Protein AF-A0A3B9G452-F1 (afdb_monomer_lite)

Foldseek 3Di:
DDFQFAFLLQLLLQLLVVLLVVLPADEQAPAFDDQKDFPVLPDDFADWLPLPADWFFFQVRRITGASDDCSVRLLVQQDPAWGHYKHWHWHAHLVPLPAGTFIKMKIKGQHQDDQVNVQVSLQSSCCRRQHPLKGWGWAADDPPSHDPCPVPNPVPPPDPVPPDGGQKTFGWMQHNVRDIDGQWMKGFTDPVSCVSSVHDRVRMMMIMGGSLVVSCRSQVNPDSVLSQQLACVSSVSGGDLDQRNDPDLVSLLSNQLSVVVAHEHDFDQFDAPCLLVLLVDDDDPPPDQSGARATSDRRNRGGHGAQFCVSRQLLSLLSHVVVVPQKHKYKYKDWHFADDPPDGTDIFIKMKIKIDHPPDDLVVVVVVVQSSLVSSQQNFKDWDFDQPDRSADGRFKTFIAGPVRHGLAKIKGWGHPSSCVSSVVPGIMIMMMGTSPSSVVNSVCRVPDDDPVRPVD

pLDDT: mean 87.24, std 14.49, range [31.33, 98.56]

Structure (mmCIF, N/CA/C/O backbone):
data_AF-A0A3B9G452-F1
#
_entry.id   AF-A0A3B9G452-F1
#
loop_
_atom_site.group_PDB
_atom_site.id
_atom_site.type_symbol
_atom_site.label_atom_id
_atom_site.label_alt_id
_atom_site.label_comp_id
_atom_site.label_asym_id
_atom_site.label_entity_id
_atom_site.label_seq_id
_atom_site.pdbx_PDB_ins_code
_atom_site.Cartn_x
_atom_site.Cartn_y
_atom_site.Cartn_z
_atom_site.occupancy
_atom_site.B_iso_or_equiv
_atom_site.auth_seq_id
_atom_site.auth_comp_id
_atom_site.auth_asym_id
_atom_site.auth_atom_id
_atom_site.pdbx_PDB_model_num
ATOM 1 N N . MET A 1 1 ? -15.061 -21.285 1.399 1.00 52.66 1 MET A N 1
ATOM 2 C CA . MET A 1 1 ? -13.859 -20.861 0.638 1.00 52.66 1 MET A CA 1
ATOM 3 C C . MET A 1 1 ? -14.098 -21.175 -0.834 1.00 52.66 1 MET A C 1
ATOM 5 O O . MET A 1 1 ? -14.570 -22.269 -1.093 1.00 52.66 1 MET A O 1
ATOM 9 N N . LYS A 1 2 ? -13.854 -20.305 -1.821 1.00 52.72 2 LYS A N 1
ATOM 10 C CA . LYS A 1 2 ? -13.069 -19.054 -1.866 1.00 52.72 2 LYS A CA 1
ATOM 11 C C . LYS A 1 2 ? -13.929 -17.778 -1.830 1.00 52.72 2 LYS A C 1
ATOM 13 O O . LYS A 1 2 ? -14.893 -17.678 -2.577 1.00 52.72 2 LYS A O 1
ATOM 18 N N . LYS A 1 3 ? -13.489 -16.783 -1.060 1.00 56.16 3 LYS A N 1
ATOM 19 C CA . LYS A 1 3 ? -13.371 -15.396 -1.532 1.00 56.16 3 LYS A CA 1
ATOM 20 C C . LYS A 1 3 ? -12.090 -14.858 -0.891 1.00 56.16 3 LYS A C 1
ATOM 22 O O . LYS A 1 3 ? -11.975 -14.888 0.328 1.00 56.16 3 LYS A O 1
ATOM 27 N N . ILE A 1 4 ? -11.103 -14.511 -1.707 1.00 66.81 4 ILE A N 1
ATOM 28 C CA . ILE A 1 4 ? -9.898 -13.786 -1.297 1.00 66.81 4 ILE A CA 1
ATOM 29 C C . ILE A 1 4 ? -9.930 -12.542 -2.175 1.00 66.81 4 ILE A C 1
ATOM 31 O O . ILE A 1 4 ? -9.947 -12.658 -3.401 1.00 66.81 4 ILE A O 1
ATOM 35 N N . THR A 1 5 ? -10.071 -11.368 -1.576 1.00 71.56 5 THR A N 1
ATOM 36 C CA . THR A 1 5 ? -10.293 -10.131 -2.332 1.00 71.56 5 THR A CA 1
ATOM 37 C C . THR A 1 5 ? -9.123 -9.194 -2.107 1.00 71.56 5 THR A C 1
ATOM 39 O O . THR A 1 5 ? -9.070 -8.387 -1.182 1.00 71.56 5 THR A O 1
ATOM 42 N N . LYS A 1 6 ? -8.126 -9.414 -2.968 1.00 87.31 6 LYS A N 1
ATOM 43 C CA . LYS A 1 6 ? -6.933 -8.601 -3.158 1.00 87.31 6 LYS A CA 1
ATOM 44 C C . LYS A 1 6 ? -7.314 -7.363 -3.960 1.00 87.31 6 LYS A C 1
ATOM 46 O O . LYS A 1 6 ? -8.034 -7.444 -4.949 1.00 87.31 6 LYS A O 1
ATOM 51 N N . HIS A 1 7 ? -6.809 -6.215 -3.545 1.00 92.12 7 HIS A N 1
ATOM 52 C CA . HIS A 1 7 ? -7.103 -4.958 -4.217 1.00 92.12 7 HIS A CA 1
ATOM 53 C C . HIS A 1 7 ? -6.584 -4.950 -5.677 1.00 92.12 7 HIS A C 1
ATOM 55 O O . HIS A 1 7 ? -5.480 -5.456 -5.909 1.00 92.12 7 HIS A O 1
ATOM 61 N N . PRO A 1 8 ? -7.274 -4.345 -6.668 1.00 94.00 8 PRO A N 1
ATOM 62 C CA . PRO A 1 8 ? -6.839 -4.341 -8.076 1.00 94.00 8 PRO A CA 1
ATOM 63 C C . PRO A 1 8 ? -5.430 -3.768 -8.304 1.00 94.00 8 PRO A C 1
ATOM 65 O O . PRO A 1 8 ? -4.673 -4.305 -9.120 1.00 94.00 8 PRO A O 1
ATOM 68 N N . ILE A 1 9 ? -5.025 -2.742 -7.541 1.00 94.31 9 ILE A N 1
ATOM 69 C CA . ILE A 1 9 ? -3.637 -2.231 -7.550 1.00 94.31 9 ILE A CA 1
ATOM 70 C C . ILE A 1 9 ? -2.657 -3.350 -7.175 1.00 94.31 9 ILE A C 1
ATOM 72 O O . ILE A 1 9 ? -1.632 -3.534 -7.828 1.00 94.31 9 ILE A O 1
ATOM 76 N N . ARG A 1 10 ? -2.979 -4.141 -6.145 1.00 92.81 10 ARG A N 1
ATOM 77 C CA . ARG A 1 10 ? -2.122 -5.224 -5.653 1.00 92.81 10 ARG A CA 1
ATOM 78 C C . ARG A 1 10 ? -2.100 -6.416 -6.609 1.00 92.81 10 ARG A C 1
ATOM 80 O O . ARG A 1 10 ? -1.028 -6.964 -6.838 1.00 92.81 10 ARG A O 1
ATOM 87 N N . ILE A 1 11 ? -3.237 -6.791 -7.200 1.00 93.88 11 ILE A N 1
ATOM 88 C CA . ILE A 1 11 ? -3.296 -7.827 -8.249 1.00 93.88 11 ILE A CA 1
ATOM 89 C C . ILE A 1 11 ? -2.378 -7.442 -9.416 1.00 93.88 11 ILE A C 1
ATOM 91 O O . ILE A 1 11 ? -1.595 -8.254 -9.909 1.00 93.88 11 ILE A O 1
ATOM 95 N N . THR A 1 12 ? -2.450 -6.183 -9.847 1.00 95.69 12 THR A N 1
ATOM 96 C CA . THR A 1 12 ? -1.653 -5.678 -10.970 1.00 95.69 12 THR A CA 1
ATOM 97 C C . THR A 1 12 ? -0.171 -5.590 -10.617 1.00 95.69 12 THR A C 1
ATOM 99 O O . THR A 1 12 ? 0.659 -6.075 -11.385 1.00 95.69 12 THR A O 1
ATOM 102 N N . ALA A 1 13 ? 0.167 -5.059 -9.436 1.00 95.00 13 ALA A N 1
ATOM 103 C CA . ALA A 1 13 ? 1.538 -5.026 -8.931 1.00 95.00 13 ALA A CA 1
ATOM 104 C C . ALA A 1 13 ? 2.162 -6.425 -8.925 1.00 95.00 13 ALA A C 1
ATOM 106 O O . ALA A 1 13 ? 3.274 -6.613 -9.412 1.00 95.00 13 ALA A O 1
ATOM 107 N N . ASP A 1 14 ? 1.433 -7.418 -8.423 1.00 94.06 14 ASP A N 1
ATOM 108 C CA . ASP A 1 14 ? 1.902 -8.796 -8.320 1.00 94.06 14 ASP A CA 1
ATOM 109 C C . ASP A 1 14 ? 2.110 -9.430 -9.690 1.00 94.06 14 ASP A C 1
ATOM 111 O O . ASP A 1 14 ? 3.156 -10.031 -9.927 1.00 94.06 14 ASP A O 1
ATOM 115 N N . ALA A 1 15 ? 1.191 -9.206 -10.629 1.00 95.56 15 ALA A N 1
ATOM 116 C CA . ALA A 1 15 ? 1.354 -9.682 -11.996 1.00 95.56 15 ALA A CA 1
ATOM 117 C C . ALA A 1 15 ? 2.634 -9.128 -12.655 1.00 95.56 15 ALA A C 1
ATOM 119 O O . ALA A 1 15 ? 3.382 -9.882 -13.282 1.00 95.56 15 ALA A O 1
ATOM 120 N N . PHE A 1 16 ? 2.941 -7.839 -12.464 1.00 97.38 16 PHE A N 1
ATOM 121 C CA . PHE A 1 16 ? 4.193 -7.256 -12.958 1.00 97.38 16 PHE A CA 1
ATOM 122 C C . PHE A 1 16 ? 5.425 -7.744 -12.194 1.00 97.38 16 PHE A C 1
ATOM 124 O O . PHE A 1 16 ? 6.436 -8.043 -12.829 1.00 97.38 16 PHE A O 1
ATOM 131 N N . ARG A 1 17 ? 5.357 -7.892 -10.863 1.00 95.06 17 ARG A N 1
ATOM 132 C CA . ARG A 1 17 ? 6.442 -8.488 -10.063 1.00 95.06 17 ARG A CA 1
ATOM 133 C C . ARG A 1 17 ? 6.792 -9.881 -10.590 1.00 95.06 17 ARG A C 1
ATOM 135 O O . ARG A 1 17 ? 7.955 -10.148 -10.888 1.00 95.06 17 ARG A O 1
ATOM 142 N N . THR A 1 18 ? 5.793 -10.739 -10.785 1.00 95.38 18 THR A N 1
ATOM 143 C CA . THR A 1 18 ? 5.974 -12.082 -11.347 1.00 95.38 18 THR A CA 1
ATOM 144 C C . THR A 1 18 ? 6.537 -12.029 -12.766 1.00 95.38 18 THR A C 1
ATOM 146 O O . THR A 1 18 ? 7.500 -12.735 -13.063 1.00 95.38 18 THR A O 1
ATOM 149 N N . ALA A 1 19 ? 6.005 -11.170 -13.640 1.00 97.44 19 ALA A N 1
ATOM 150 C CA . ALA A 1 19 ? 6.498 -11.020 -15.010 1.00 97.44 19 ALA A CA 1
ATOM 151 C C . ALA A 1 19 ? 7.971 -10.578 -15.073 1.00 97.44 19 ALA A C 1
ATOM 153 O O . ALA A 1 19 ? 8.733 -11.076 -15.909 1.00 97.44 19 ALA A O 1
ATOM 154 N N . LEU A 1 20 ? 8.382 -9.677 -14.177 1.00 96.81 20 LEU A N 1
ATOM 155 C CA . LEU A 1 20 ? 9.763 -9.224 -14.031 1.00 96.81 20 LEU A CA 1
ATOM 156 C C . LEU A 1 20 ? 10.663 -10.358 -13.524 1.00 96.81 20 LEU A C 1
ATOM 158 O O . LEU A 1 20 ? 11.685 -10.637 -14.150 1.00 96.81 20 LEU A O 1
ATOM 162 N N . ILE A 1 21 ? 10.264 -11.086 -12.477 1.00 95.25 21 ILE A N 1
ATOM 163 C CA . ILE A 1 21 ? 11.018 -12.249 -11.970 1.00 95.25 21 ILE A CA 1
ATOM 164 C C . ILE A 1 21 ? 11.214 -13.297 -13.080 1.00 95.25 21 ILE A C 1
ATOM 166 O O . ILE A 1 21 ? 12.341 -13.700 -13.365 1.00 95.25 21 ILE A O 1
ATOM 170 N N . LEU A 1 22 ? 10.147 -13.665 -13.800 1.00 96.44 22 LEU A N 1
ATOM 171 C CA . LEU A 1 22 ? 10.197 -14.598 -14.942 1.00 96.44 22 LEU A CA 1
ATOM 172 C C . LEU A 1 22 ? 10.994 -14.060 -16.149 1.00 96.44 22 LEU A C 1
ATOM 174 O O . LEU A 1 22 ? 11.291 -14.787 -17.108 1.00 96.44 22 LEU A O 1
ATOM 178 N N . SER A 1 23 ? 11.339 -12.774 -16.127 1.00 96.56 23 SER A N 1
ATOM 179 C CA . SER A 1 23 ? 12.185 -12.101 -17.116 1.00 96.56 23 SER A CA 1
ATOM 180 C C . SER A 1 23 ? 13.610 -11.835 -16.610 1.00 96.56 23 SER A C 1
ATOM 182 O O . SER A 1 23 ? 14.401 -11.196 -17.314 1.00 96.56 23 SER A O 1
ATOM 184 N N . GLY A 1 24 ? 13.956 -12.384 -15.440 1.00 95.00 24 GLY A N 1
ATOM 185 C CA . GLY A 1 24 ? 15.296 -12.375 -14.859 1.00 95.00 24 GLY A CA 1
ATOM 186 C C . GLY A 1 24 ? 15.615 -11.149 -14.007 1.00 95.00 24 GLY A C 1
ATOM 187 O O . GLY A 1 24 ? 16.790 -10.830 -13.858 1.00 95.00 24 GLY A O 1
ATOM 188 N N . PHE A 1 25 ? 14.608 -10.436 -13.497 1.00 95.00 25 PHE A N 1
ATOM 189 C CA . PHE A 1 25 ? 14.816 -9.301 -12.597 1.00 95.00 25 PHE A CA 1
ATOM 190 C C . PHE A 1 25 ? 14.894 -9.745 -11.135 1.00 95.00 25 PHE A C 1
ATOM 192 O O . PHE A 1 25 ? 14.063 -10.527 -10.673 1.00 95.00 25 PHE A O 1
ATOM 199 N N . ALA A 1 26 ? 15.840 -9.174 -10.393 1.00 92.50 26 ALA A N 1
ATOM 200 C CA . ALA A 1 26 ? 15.838 -9.189 -8.934 1.00 92.50 26 ALA A CA 1
ATOM 201 C C . ALA A 1 26 ? 14.964 -8.044 -8.386 1.00 92.50 26 ALA A C 1
ATOM 203 O O . ALA A 1 26 ? 14.984 -6.932 -8.919 1.00 92.50 26 ALA A O 1
ATOM 204 N N . LEU A 1 27 ? 14.201 -8.298 -7.321 1.00 89.25 27 LEU A N 1
ATOM 205 C CA . LEU A 1 27 ? 13.357 -7.290 -6.668 1.00 89.25 27 LEU A CA 1
ATOM 206 C C . LEU A 1 27 ? 14.007 -6.823 -5.360 1.00 89.25 27 LEU A C 1
ATOM 208 O O . LEU A 1 27 ? 14.367 -7.657 -4.533 1.00 89.25 27 LEU A O 1
ATOM 212 N N . TYR A 1 28 ? 14.150 -5.508 -5.172 1.00 83.56 28 TYR A N 1
ATOM 213 C CA . TYR A 1 28 ? 14.854 -4.929 -4.016 1.00 83.56 28 TYR A CA 1
ATOM 214 C C . TYR A 1 28 ? 13.946 -4.175 -3.038 1.00 83.56 28 TYR A C 1
ATOM 216 O O . TYR A 1 28 ? 14.226 -4.185 -1.843 1.00 83.56 28 TYR A O 1
ATOM 224 N N . ASP A 1 29 ? 12.868 -3.553 -3.514 1.00 79.56 29 ASP A N 1
ATOM 225 C CA . ASP A 1 29 ? 11.821 -2.932 -2.689 1.00 79.56 29 ASP A CA 1
ATOM 226 C C . ASP A 1 29 ? 10.479 -3.563 -3.068 1.00 79.56 29 ASP A C 1
ATOM 228 O O . ASP A 1 29 ? 10.171 -3.714 -4.253 1.00 79.56 29 ASP A O 1
ATOM 232 N N . ASN A 1 30 ? 9.697 -3.956 -2.073 1.00 72.94 30 ASN A N 1
ATOM 233 C CA . ASN A 1 30 ? 8.344 -4.493 -2.208 1.00 72.94 30 ASN A CA 1
ATOM 234 C C . ASN A 1 30 ? 7.286 -3.528 -1.630 1.00 72.94 30 ASN A C 1
ATOM 236 O O . ASN A 1 30 ? 6.151 -3.932 -1.363 1.00 72.94 30 ASN A O 1
ATOM 240 N N . GLY A 1 31 ? 7.647 -2.252 -1.480 1.00 77.94 31 GLY A N 1
ATOM 241 C CA . GLY A 1 31 ? 6.826 -1.187 -0.915 1.00 77.94 31 GLY A CA 1
ATOM 242 C C . GLY A 1 31 ? 7.098 -0.940 0.566 1.00 77.94 31 GLY A C 1
ATOM 243 O O . GLY A 1 31 ? 6.248 -0.361 1.234 1.00 77.94 31 GLY A O 1
ATOM 244 N N . GLU A 1 32 ? 8.247 -1.389 1.073 1.00 76.56 32 GLU A N 1
ATOM 245 C CA . GLU A 1 32 ? 8.648 -1.275 2.480 1.00 76.56 32 GLU A CA 1
ATOM 246 C C . GLU A 1 32 ? 9.661 -0.151 2.709 1.00 76.56 32 GLU A C 1
ATOM 248 O O . GLU A 1 32 ? 9.823 0.303 3.843 1.00 76.56 32 GLU A O 1
ATOM 253 N N . TYR A 1 33 ? 10.355 0.310 1.663 1.00 84.19 33 TYR A N 1
ATOM 254 C CA . TYR A 1 33 ? 11.361 1.356 1.845 1.00 84.19 33 TYR A CA 1
ATOM 255 C C . TYR A 1 33 ? 10.739 2.680 2.282 1.00 84.19 33 TYR A C 1
ATOM 257 O O . TYR A 1 33 ? 9.568 2.929 1.978 1.00 84.19 33 TYR A O 1
ATOM 265 N N . PRO A 1 34 ? 11.539 3.528 2.957 1.00 88.25 34 PRO A N 1
ATOM 266 C CA . PRO A 1 34 ? 11.111 4.856 3.351 1.00 88.25 34 PRO A CA 1
ATOM 267 C C . PRO A 1 34 ? 10.510 5.649 2.191 1.00 88.25 34 PRO A C 1
ATOM 269 O O . PRO A 1 34 ? 11.018 5.633 1.066 1.00 88.25 34 PRO A O 1
ATOM 272 N N . GLU A 1 35 ? 9.429 6.346 2.498 1.00 92.19 35 GLU A N 1
ATOM 273 C CA . GLU A 1 35 ? 8.704 7.268 1.643 1.00 92.19 35 GLU A CA 1
ATOM 274 C C . GLU A 1 35 ? 9.182 8.704 1.831 1.00 92.19 35 GLU A C 1
ATOM 276 O O . GLU A 1 35 ? 8.823 9.551 1.023 1.00 92.19 35 GLU A O 1
ATOM 281 N N . LEU A 1 36 ? 10.004 8.990 2.846 1.00 91.31 36 LEU A N 1
ATOM 282 C CA . LEU A 1 36 ? 10.629 10.299 3.031 1.00 91.31 36 LEU A CA 1
ATOM 283 C C . LEU A 1 36 ? 12.024 10.388 2.411 1.00 91.31 36 LEU A C 1
ATOM 285 O O . LEU A 1 36 ? 12.894 9.548 2.641 1.00 91.31 36 LEU A O 1
ATOM 289 N N . GLU A 1 37 ? 12.264 11.488 1.701 1.00 87.69 37 GLU A N 1
ATOM 290 C CA . GLU A 1 37 ? 13.553 11.848 1.119 1.00 87.69 37 GLU A CA 1
ATOM 291 C C . GLU A 1 37 ? 13.992 13.242 1.535 1.00 87.69 37 GLU A C 1
ATOM 293 O O . GLU A 1 37 ? 13.166 14.124 1.765 1.00 87.69 37 GLU A O 1
ATOM 298 N N . LYS A 1 38 ? 15.306 13.460 1.637 1.00 85.00 38 LYS A N 1
ATOM 299 C CA . LYS A 1 38 ? 15.813 14.817 1.827 1.00 85.00 38 LYS A CA 1
ATOM 300 C C . LYS A 1 38 ? 15.670 15.606 0.533 1.00 85.00 38 LYS A C 1
ATOM 302 O O . LYS A 1 38 ? 16.035 15.111 -0.530 1.00 85.00 38 LYS A O 1
ATOM 307 N N . THR A 1 39 ? 15.246 16.859 0.629 1.00 82.06 39 THR A N 1
ATOM 308 C CA . THR A 1 39 ? 15.018 17.726 -0.540 1.00 82.06 39 THR A CA 1
ATOM 309 C C . THR A 1 39 ? 16.287 18.038 -1.331 1.00 82.06 39 THR A C 1
ATOM 311 O O . THR A 1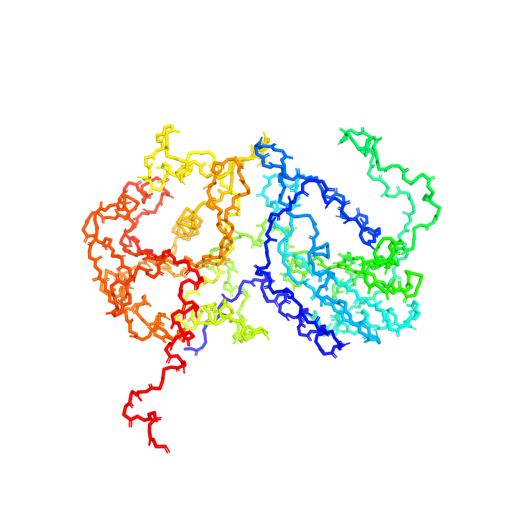 39 ? 16.220 18.275 -2.535 1.00 82.06 39 THR A O 1
ATOM 314 N N . GLU A 1 40 ? 17.453 17.978 -0.684 1.00 71.62 40 GLU A N 1
ATOM 315 C CA . GLU A 1 40 ? 18.765 18.127 -1.327 1.00 71.62 40 GLU A CA 1
ATOM 316 C C . GLU A 1 40 ? 19.131 16.954 -2.257 1.00 71.62 40 GLU A C 1
ATOM 318 O O . GLU A 1 40 ? 19.965 17.109 -3.148 1.00 71.62 40 GLU A O 1
ATOM 323 N N . LEU A 1 41 ? 18.487 15.791 -2.097 1.00 65.62 41 LEU A N 1
ATOM 324 C CA . LEU A 1 41 ? 18.724 14.580 -2.886 1.00 65.62 41 LEU A CA 1
ATOM 325 C C . LEU A 1 41 ? 17.738 14.488 -4.061 1.00 65.62 41 LEU A C 1
ATOM 327 O O . LEU A 1 41 ? 17.024 13.502 -4.215 1.00 65.62 41 LEU A O 1
ATOM 331 N N . ASN A 1 42 ? 17.692 15.511 -4.918 1.00 65.00 42 ASN A N 1
ATOM 332 C CA . ASN A 1 42 ? 16.917 15.448 -6.161 1.00 65.00 42 ASN A CA 1
ATOM 333 C C . ASN A 1 42 ? 17.734 14.755 -7.262 1.00 65.00 42 ASN A C 1
ATOM 335 O O . ASN A 1 42 ? 18.358 15.403 -8.103 1.00 65.00 42 ASN A O 1
ATOM 339 N N . LEU A 1 43 ? 17.783 13.424 -7.208 1.00 71.50 43 LEU A N 1
ATOM 340 C CA . LEU A 1 43 ? 18.537 12.605 -8.151 1.00 71.50 43 LEU A CA 1
ATOM 341 C C . LEU A 1 43 ? 17.608 12.090 -9.251 1.00 71.50 43 LEU A C 1
ATOM 343 O O . LEU A 1 43 ? 16.736 11.269 -8.986 1.00 71.50 43 LEU A O 1
ATOM 347 N N . SER A 1 44 ? 17.834 12.528 -10.489 1.00 76.62 44 SER A N 1
ATOM 348 C CA . SER A 1 44 ? 17.214 11.906 -11.660 1.00 76.62 44 SER A CA 1
ATOM 349 C C . SER A 1 44 ? 18.179 10.907 -12.291 1.00 76.62 44 SER A C 1
ATOM 351 O O . SER A 1 44 ? 19.282 11.263 -12.720 1.00 76.62 44 SER A O 1
ATOM 353 N N . VAL A 1 45 ? 17.779 9.637 -12.325 1.00 79.12 45 VAL A N 1
ATOM 354 C CA . VAL A 1 45 ? 18.613 8.550 -12.866 1.00 79.12 45 VAL A CA 1
ATOM 355 C C . VAL A 1 45 ? 18.361 8.288 -14.352 1.00 79.12 45 VAL A C 1
ATOM 357 O O . VAL A 1 45 ? 19.200 7.662 -14.992 1.00 79.12 45 VAL A O 1
ATOM 360 N N . PHE A 1 46 ? 17.253 8.792 -14.902 1.00 83.19 46 PHE A N 1
ATOM 361 C CA . PHE A 1 46 ? 16.962 8.875 -16.336 1.00 83.19 46 PHE A CA 1
ATOM 362 C C . PHE A 1 46 ? 15.891 9.938 -16.596 1.00 83.19 46 PHE A C 1
ATOM 364 O O . PHE A 1 46 ? 15.168 10.342 -15.685 1.00 83.19 46 PHE A O 1
ATOM 371 N N . GLU A 1 47 ? 15.793 10.393 -17.839 1.00 75.31 47 GLU A N 1
ATOM 372 C CA . GLU A 1 47 ? 14.700 11.258 -18.269 1.00 75.31 47 GLU A CA 1
ATOM 373 C C . GLU A 1 47 ? 13.405 10.444 -18.353 1.00 75.31 47 GLU A C 1
ATOM 375 O O . GLU A 1 47 ? 13.289 9.524 -19.157 1.00 75.31 47 GLU A O 1
ATOM 380 N N . ASP A 1 48 ? 12.421 10.783 -17.530 1.00 71.81 48 ASP A N 1
ATOM 381 C CA . ASP A 1 48 ? 11.067 10.253 -17.650 1.00 71.81 48 ASP A CA 1
ATOM 382 C C . ASP A 1 48 ? 10.110 11.451 -17.739 1.00 71.81 48 ASP A C 1
ATOM 384 O O . ASP A 1 48 ? 10.038 12.237 -16.785 1.00 71.81 48 ASP A O 1
ATOM 388 N N . PRO A 1 49 ? 9.428 11.631 -18.886 1.00 67.69 49 PRO A N 1
ATOM 389 C CA . PRO A 1 49 ? 8.485 12.723 -19.110 1.00 67.69 49 PRO A CA 1
ATOM 390 C C . PRO A 1 49 ? 7.409 12.830 -18.026 1.00 67.69 49 PRO A C 1
ATOM 392 O O . PRO A 1 49 ? 7.005 13.941 -17.691 1.00 67.69 49 PRO A O 1
ATOM 395 N N . ASP A 1 50 ? 7.017 11.699 -17.432 1.00 64.19 50 ASP A N 1
ATOM 396 C CA . ASP A 1 50 ? 5.986 11.618 -16.394 1.00 64.19 50 ASP A CA 1
ATOM 397 C C . ASP A 1 50 ? 6.578 11.693 -14.965 1.00 64.19 50 ASP A C 1
ATOM 399 O O . ASP A 1 50 ? 5.838 11.677 -13.979 1.00 64.19 50 ASP A O 1
ATOM 403 N N . MET A 1 51 ? 7.911 11.785 -14.801 1.00 59.69 51 MET A N 1
ATOM 404 C CA . MET A 1 51 ? 8.568 11.878 -13.479 1.00 59.69 51 MET A CA 1
ATOM 405 C C . MET A 1 51 ? 8.769 13.298 -12.949 1.00 59.69 51 MET A C 1
ATOM 407 O O . MET A 1 51 ? 9.293 13.453 -11.840 1.00 59.69 51 MET A O 1
ATOM 411 N N . PHE A 1 52 ? 8.319 14.343 -13.648 1.00 61.81 52 PHE A N 1
ATOM 412 C CA . PHE A 1 52 ? 8.296 15.704 -13.094 1.00 61.81 52 PHE A CA 1
ATOM 413 C C . PHE A 1 52 ? 7.111 15.915 -12.147 1.00 61.81 52 PHE A C 1
ATOM 415 O O . PHE A 1 52 ? 6.389 16.900 -12.235 1.00 61.81 52 PHE A O 1
ATOM 422 N N . ARG A 1 53 ? 6.935 14.992 -11.203 1.00 73.69 53 ARG A N 1
ATOM 423 C CA . ARG A 1 53 ? 5.947 15.112 -10.136 1.00 73.69 53 ARG A CA 1
ATOM 424 C C . ARG A 1 53 ? 6.302 16.285 -9.242 1.00 73.69 53 ARG A C 1
ATOM 426 O O . ARG A 1 53 ? 7.461 16.427 -8.812 1.00 73.69 53 ARG A O 1
ATOM 433 N N . LYS A 1 54 ? 5.312 17.117 -8.935 1.00 83.81 54 LYS A N 1
ATOM 434 C CA . LYS A 1 54 ? 5.526 18.254 -8.043 1.00 83.81 54 LYS A CA 1
ATOM 435 C C . LYS A 1 54 ? 5.877 17.722 -6.647 1.00 83.81 54 LYS A C 1
ATOM 437 O O . LYS A 1 54 ? 5.225 16.798 -6.167 1.00 83.81 54 LYS A O 1
ATOM 442 N N . PRO A 1 55 ? 6.921 18.236 -5.977 1.00 87.69 55 PRO A N 1
ATOM 443 C CA . PRO A 1 55 ? 7.302 17.728 -4.664 1.00 87.69 55 PRO A CA 1
ATOM 444 C C . PRO A 1 55 ? 6.241 18.038 -3.607 1.00 87.69 55 PRO A C 1
ATOM 446 O O . PRO A 1 55 ? 5.758 19.166 -3.507 1.00 87.69 55 PRO A O 1
ATOM 449 N N . VAL A 1 56 ? 5.946 17.045 -2.766 1.00 91.62 56 VAL A N 1
ATOM 450 C CA . VAL A 1 56 ? 5.135 17.208 -1.555 1.00 91.62 56 VAL A CA 1
ATOM 451 C C . VAL A 1 56 ? 6.083 17.396 -0.374 1.00 91.62 56 VAL A C 1
ATOM 453 O O . VAL A 1 56 ? 6.694 16.444 0.109 1.00 91.62 56 VAL A O 1
ATOM 456 N N . LEU A 1 57 ? 6.259 18.650 0.041 1.00 93.06 57 LEU A N 1
ATOM 457 C CA . LEU A 1 57 ? 7.235 19.055 1.055 1.00 93.06 57 LEU A CA 1
ATOM 458 C C . LEU A 1 57 ? 6.651 18.969 2.466 1.00 93.06 57 LEU A C 1
ATOM 460 O O . LEU A 1 57 ? 5.498 19.340 2.684 1.00 93.06 57 LEU A O 1
ATOM 464 N N . LEU A 1 58 ? 7.471 18.571 3.438 1.00 92.38 58 LEU A N 1
ATOM 465 C CA . LEU A 1 58 ? 7.142 18.698 4.859 1.00 92.38 58 LEU A CA 1
ATOM 466 C C . LEU A 1 58 ? 7.371 20.127 5.353 1.00 92.38 58 LEU A C 1
ATOM 468 O O . LEU A 1 58 ? 8.134 20.881 4.751 1.00 92.38 58 LEU A O 1
ATOM 472 N N . GLN A 1 59 ? 6.745 20.493 6.473 1.00 89.19 59 GLN A N 1
ATOM 473 C CA . GLN A 1 59 ? 6.732 21.859 7.009 1.00 89.19 59 GLN A CA 1
ATOM 474 C C . GLN A 1 59 ? 8.125 22.491 7.175 1.00 89.19 59 GLN A C 1
ATOM 476 O O . GLN A 1 59 ? 8.283 23.691 6.958 1.00 89.19 59 GLN A O 1
ATOM 481 N N . ASN A 1 60 ? 9.148 21.701 7.516 1.00 83.56 60 ASN A N 1
ATOM 482 C CA . ASN A 1 60 ? 10.521 22.197 7.653 1.00 83.56 60 ASN A CA 1
ATOM 483 C C . ASN A 1 60 ? 11.238 22.435 6.308 1.00 83.56 60 ASN A C 1
ATOM 485 O O . ASN A 1 60 ? 12.303 23.041 6.288 1.00 83.56 60 ASN A O 1
ATOM 489 N N . GLY A 1 61 ? 10.686 21.954 5.190 1.00 87.19 61 GLY A N 1
ATOM 490 C CA . GLY A 1 61 ? 11.277 22.034 3.852 1.00 87.19 61 GLY A CA 1
ATOM 491 C C . GLY A 1 61 ? 12.533 21.177 3.642 1.00 87.19 61 GLY A C 1
ATOM 492 O O . GLY A 1 61 ? 13.067 21.154 2.535 1.00 87.19 61 GLY A O 1
ATOM 493 N N . GLU A 1 62 ? 13.008 20.469 4.667 1.00 88.00 62 GLU A N 1
ATOM 494 C CA . GLU A 1 62 ? 14.197 19.608 4.590 1.00 88.00 62 GLU A CA 1
ATOM 495 C C . GLU A 1 62 ? 13.870 18.236 3.998 1.00 88.00 62 GLU A C 1
ATOM 497 O O . GLU A 1 62 ? 14.740 17.584 3.420 1.00 88.00 62 GLU A O 1
ATOM 502 N N . TYR A 1 63 ? 12.614 17.804 4.136 1.00 90.81 63 TYR A N 1
ATOM 503 C CA . TYR A 1 63 ? 12.136 16.512 3.663 1.00 90.81 63 TYR A CA 1
ATOM 504 C C . TYR A 1 63 ? 10.944 16.669 2.723 1.00 90.81 63 TYR A C 1
ATOM 506 O O . TYR A 1 63 ? 10.135 17.593 2.855 1.00 90.81 63 TYR A O 1
ATOM 514 N N . ALA A 1 64 ? 10.832 15.729 1.796 1.00 91.69 64 ALA A N 1
ATOM 515 C CA . ALA A 1 64 ? 9.708 15.556 0.896 1.00 91.69 64 ALA A CA 1
ATOM 516 C C . ALA A 1 64 ? 9.253 14.098 0.911 1.00 91.69 64 ALA A C 1
ATOM 518 O O . ALA A 1 64 ? 10.025 13.202 1.256 1.00 91.69 64 ALA A O 1
ATOM 519 N N . LEU A 1 65 ? 8.016 13.857 0.491 1.00 92.44 65 LEU A N 1
ATOM 520 C CA . LEU A 1 65 ? 7.627 12.520 0.064 1.00 92.44 65 LEU A CA 1
ATOM 521 C C . LEU A 1 65 ? 8.346 12.172 -1.245 1.00 92.44 65 LEU A C 1
ATOM 523 O O . LEU A 1 65 ? 8.437 13.005 -2.152 1.00 92.44 65 LEU A O 1
ATOM 527 N N . ARG A 1 66 ? 8.844 10.939 -1.340 1.00 89.81 66 ARG A N 1
ATOM 528 C CA . ARG A 1 66 ? 9.627 10.457 -2.476 1.00 89.81 66 ARG A CA 1
ATOM 529 C C . ARG A 1 66 ? 8.829 10.538 -3.768 1.00 89.81 66 ARG A C 1
ATOM 531 O O . ARG A 1 66 ? 7.670 10.123 -3.840 1.00 89.81 66 ARG A O 1
ATOM 538 N N . ARG A 1 67 ? 9.486 11.015 -4.819 1.00 87.88 67 ARG A N 1
ATOM 539 C CA . ARG A 1 67 ? 8.908 11.091 -6.174 1.00 87.88 67 ARG A CA 1
ATOM 540 C C . ARG A 1 67 ? 9.376 9.960 -7.078 1.00 87.88 67 ARG A C 1
ATOM 542 O O . ARG A 1 67 ? 8.766 9.699 -8.109 1.00 87.88 67 ARG A O 1
ATOM 549 N N . GLN A 1 68 ? 10.457 9.291 -6.685 1.00 87.12 68 GLN A N 1
ATOM 550 C CA . GLN A 1 68 ? 11.072 8.190 -7.414 1.00 87.12 68 GLN A CA 1
ATOM 551 C C . GLN A 1 68 ? 11.521 7.104 -6.431 1.00 87.12 68 GLN A C 1
ATOM 553 O O . GLN A 1 68 ? 11.861 7.377 -5.282 1.00 87.12 68 GLN A O 1
ATOM 558 N N . LEU A 1 69 ? 11.546 5.858 -6.895 1.00 89.38 69 LEU A N 1
ATOM 559 C CA . LEU A 1 69 ? 12.031 4.703 -6.139 1.00 89.38 69 LEU A CA 1
ATOM 560 C C . LEU A 1 69 ? 13.535 4.493 -6.344 1.00 89.38 69 LEU A C 1
ATOM 562 O O . LEU A 1 69 ? 14.247 4.089 -5.422 1.00 89.38 69 LEU A O 1
ATOM 566 N N . LEU A 1 70 ? 14.031 4.766 -7.556 1.00 87.25 70 LEU A N 1
ATOM 567 C CA . LEU A 1 70 ? 15.409 4.455 -7.930 1.00 87.25 70 LEU A CA 1
ATOM 568 C C . LEU A 1 70 ? 16.475 5.162 -7.088 1.00 87.25 70 LEU A C 1
ATOM 570 O O . LEU A 1 70 ? 17.415 4.467 -6.712 1.00 87.25 70 LEU A O 1
ATOM 574 N N . PRO A 1 71 ? 16.367 6.451 -6.709 1.00 81.19 71 PRO A N 1
ATOM 575 C CA . PRO A 1 71 ? 17.387 7.093 -5.875 1.00 81.19 71 PRO A CA 1
ATOM 576 C C . PRO A 1 71 ? 17.716 6.320 -4.586 1.00 81.19 71 PRO A C 1
ATOM 578 O O . PRO A 1 71 ? 18.881 6.226 -4.200 1.00 81.19 71 PRO A O 1
ATOM 581 N N . PHE A 1 72 ? 16.714 5.689 -3.966 1.00 79.44 72 PHE A N 1
ATOM 582 C CA . PHE A 1 72 ? 16.886 4.857 -2.771 1.00 79.44 72 PHE A CA 1
ATOM 583 C C . PHE A 1 72 ? 17.313 3.426 -3.074 1.00 79.44 72 PHE A C 1
ATOM 585 O O . PHE A 1 72 ? 18.066 2.821 -2.308 1.00 79.44 72 PHE A O 1
ATOM 592 N N . ALA A 1 73 ? 16.797 2.856 -4.160 1.00 84.81 73 ALA A N 1
ATOM 593 C CA . ALA A 1 73 ? 17.022 1.456 -4.477 1.00 84.81 73 ALA A CA 1
ATOM 594 C C . ALA A 1 73 ? 18.374 1.216 -5.168 1.00 84.81 73 ALA A C 1
ATOM 596 O O . ALA A 1 73 ? 18.990 0.169 -4.964 1.00 84.81 73 ALA A O 1
ATOM 597 N N . LEU A 1 74 ? 18.873 2.190 -5.934 1.00 84.69 74 LEU A N 1
ATOM 598 C CA . LEU A 1 74 ? 20.049 2.055 -6.795 1.00 84.69 74 LEU A CA 1
ATOM 599 C C . LEU A 1 74 ? 21.315 1.578 -6.059 1.00 84.69 74 LEU A C 1
ATOM 601 O O . LEU A 1 74 ? 21.965 0.667 -6.577 1.00 84.69 74 LEU A O 1
ATOM 605 N N . PRO A 1 75 ? 21.653 2.070 -4.845 1.00 82.19 75 PRO A N 1
ATOM 606 C CA . PRO A 1 75 ? 22.814 1.570 -4.106 1.00 82.19 75 PRO A CA 1
ATOM 607 C C . PRO A 1 75 ? 22.752 0.066 -3.808 1.00 82.19 75 PRO A C 1
ATOM 609 O O . PRO A 1 75 ? 23.791 -0.585 -3.744 1.00 82.19 75 PRO A O 1
ATOM 612 N N . LYS A 1 76 ? 21.546 -0.494 -3.647 1.00 83.31 76 LYS A N 1
ATOM 613 C CA . LYS A 1 76 ? 21.331 -1.926 -3.387 1.00 83.31 76 LYS A CA 1
ATOM 614 C C . LYS A 1 76 ? 21.297 -2.756 -4.668 1.00 83.31 76 LYS A C 1
ATOM 616 O O . LYS A 1 76 ? 21.615 -3.937 -4.630 1.00 83.31 76 LYS A O 1
ATOM 621 N N . MET A 1 77 ? 20.943 -2.137 -5.792 1.00 87.75 77 MET A N 1
ATOM 622 C CA . MET A 1 77 ? 20.925 -2.777 -7.109 1.00 87.75 77 MET A CA 1
ATOM 623 C C . MET A 1 77 ? 22.321 -2.884 -7.745 1.00 87.75 77 MET A C 1
ATOM 625 O O . MET A 1 77 ? 22.487 -3.526 -8.784 1.00 87.75 77 MET A O 1
ATOM 629 N N . LYS A 1 78 ? 23.335 -2.245 -7.148 1.00 84.12 78 LYS A N 1
ATOM 630 C CA . LYS A 1 78 ? 24.718 -2.305 -7.615 1.00 84.12 78 LYS A CA 1
ATOM 631 C C . LYS A 1 78 ? 25.284 -3.713 -7.438 1.00 84.12 78 LYS A C 1
ATOM 633 O O . LYS A 1 78 ? 25.482 -4.179 -6.321 1.00 84.12 78 LYS A O 1
ATOM 638 N N . GLN A 1 79 ? 25.600 -4.356 -8.557 1.00 80.62 79 GLN A N 1
ATOM 639 C CA . GLN A 1 79 ? 26.215 -5.682 -8.589 1.00 80.62 79 GLN A CA 1
ATOM 640 C C . GLN A 1 79 ? 27.257 -5.800 -9.710 1.00 80.62 79 GLN A C 1
ATOM 642 O O . GLN A 1 79 ? 27.220 -5.078 -10.719 1.00 80.62 79 GLN A O 1
ATOM 647 N N . GLU A 1 80 ? 28.205 -6.720 -9.533 1.00 75.25 80 GLU A N 1
ATOM 648 C CA . GLU A 1 80 ? 29.155 -7.095 -10.580 1.00 75.25 80 GLU A CA 1
ATOM 649 C C . GLU A 1 80 ? 28.428 -7.815 -11.730 1.00 75.25 80 GLU A C 1
ATOM 651 O O . GLU A 1 80 ? 27.481 -8.567 -11.513 1.00 75.25 80 GLU A O 1
ATOM 656 N N . GLY A 1 81 ? 28.851 -7.567 -12.973 1.00 79.75 81 GLY A N 1
ATOM 657 C CA . GLY A 1 81 ? 28.244 -8.194 -14.155 1.00 79.75 81 GLY A CA 1
ATOM 658 C C . GLY A 1 81 ? 26.876 -7.622 -14.582 1.00 79.75 81 GLY A C 1
ATOM 659 O O . GLY A 1 81 ? 26.543 -6.489 -14.226 1.00 79.75 81 GLY A O 1
ATOM 660 N N . PRO A 1 82 ? 26.112 -8.351 -15.418 1.00 81.75 82 PRO A N 1
ATOM 661 C CA . PRO A 1 82 ? 24.805 -7.923 -15.914 1.00 81.75 82 PRO A CA 1
ATOM 662 C C . PRO A 1 82 ? 23.788 -7.658 -14.797 1.00 81.75 82 PRO A C 1
ATOM 664 O O . PRO A 1 82 ? 23.701 -8.413 -13.830 1.00 81.75 82 PRO A O 1
ATOM 667 N N . VAL A 1 83 ? 22.976 -6.610 -14.945 1.00 89.06 83 VAL A N 1
ATOM 668 C CA . VAL A 1 83 ? 21.975 -6.204 -13.949 1.00 89.06 83 VAL A CA 1
ATOM 669 C C . VAL A 1 83 ? 20.594 -6.100 -14.570 1.00 89.06 83 VAL A C 1
ATOM 671 O O . VAL A 1 83 ? 20.406 -5.436 -15.586 1.00 89.06 83 VAL A O 1
ATOM 674 N N . LYS A 1 84 ? 19.622 -6.738 -13.925 1.00 94.94 84 LYS A N 1
ATOM 675 C CA . LYS A 1 84 ? 18.191 -6.500 -14.103 1.00 94.94 84 LYS A CA 1
ATOM 676 C C . LYS A 1 84 ? 17.592 -6.433 -12.713 1.00 94.94 84 LYS A C 1
ATOM 678 O O . LYS A 1 84 ? 17.551 -7.442 -12.012 1.00 94.94 84 LYS A O 1
ATOM 683 N N . ALA A 1 85 ? 17.187 -5.246 -12.297 1.00 94.50 85 ALA A N 1
ATOM 684 C CA . ALA A 1 85 ? 16.694 -5.026 -10.949 1.00 94.50 85 ALA A CA 1
ATOM 685 C C . ALA A 1 85 ? 15.493 -4.091 -10.963 1.00 94.50 85 ALA A C 1
ATOM 687 O O . ALA A 1 85 ? 15.425 -3.192 -11.797 1.00 94.50 85 ALA A O 1
ATOM 688 N N . ALA A 1 86 ? 14.553 -4.306 -10.050 1.00 94.94 86 ALA A N 1
ATOM 689 C CA . ALA A 1 86 ? 13.377 -3.462 -9.906 1.00 94.94 86 ALA A CA 1
ATOM 690 C C . ALA A 1 86 ? 13.014 -3.236 -8.434 1.00 94.94 86 ALA A C 1
ATOM 692 O O . ALA A 1 86 ? 13.361 -4.016 -7.545 1.00 94.94 86 ALA A O 1
ATOM 693 N N . ALA A 1 87 ? 12.311 -2.142 -8.196 1.00 93.50 87 ALA A N 1
ATOM 694 C CA . ALA A 1 87 ? 11.751 -1.718 -6.929 1.00 93.50 87 ALA A CA 1
ATOM 695 C C . ALA A 1 87 ? 10.274 -1.383 -7.156 1.00 93.50 87 ALA A C 1
ATOM 697 O O . ALA A 1 87 ? 9.939 -0.730 -8.142 1.00 93.50 87 ALA A O 1
ATOM 698 N N . LEU A 1 88 ? 9.408 -1.841 -6.258 1.00 93.44 88 LEU A N 1
ATOM 699 C CA . LEU A 1 88 ? 7.992 -1.493 -6.185 1.00 93.44 88 LEU A CA 1
ATOM 700 C C . LEU A 1 88 ? 7.792 -0.577 -4.979 1.00 93.44 88 LEU A C 1
ATOM 702 O O . LEU A 1 88 ? 8.311 -0.865 -3.905 1.00 93.44 88 LEU A O 1
ATOM 706 N N . GLY A 1 89 ? 6.987 0.468 -5.123 1.00 92.69 89 GLY A N 1
ATOM 707 C CA . GLY A 1 89 ? 6.617 1.314 -3.998 1.00 92.69 89 GLY A CA 1
ATOM 708 C C . GLY A 1 89 ? 5.686 2.449 -4.391 1.00 92.69 89 GLY A C 1
ATOM 709 O O . GLY A 1 89 ? 5.391 2.657 -5.568 1.00 92.69 89 GLY A O 1
ATOM 710 N N . LYS A 1 90 ? 5.222 3.189 -3.382 1.00 92.69 90 LYS A N 1
ATOM 711 C CA . LYS A 1 90 ? 4.453 4.416 -3.593 1.00 92.69 90 LYS A CA 1
ATOM 712 C C . LYS A 1 90 ? 5.391 5.580 -3.879 1.00 92.69 90 LYS A C 1
ATOM 714 O O . LYS A 1 90 ? 6.377 5.769 -3.169 1.00 92.69 90 LYS A O 1
ATOM 719 N N . VAL A 1 91 ? 5.041 6.386 -4.863 1.00 92.19 91 VAL A N 1
ATOM 720 C CA . VAL A 1 91 ? 5.649 7.694 -5.125 1.00 92.19 91 VAL A CA 1
ATOM 721 C C . VAL A 1 91 ? 4.562 8.753 -5.150 1.00 92.19 91 VAL A C 1
ATOM 723 O O . VAL A 1 91 ? 3.420 8.464 -5.514 1.00 92.19 91 VAL A O 1
ATOM 726 N N . PHE A 1 92 ? 4.917 9.972 -4.766 1.00 93.00 92 PHE A N 1
ATOM 727 C CA . PHE A 1 92 ? 3.945 11.027 -4.517 1.00 93.00 92 PHE A CA 1
ATOM 728 C C . PHE A 1 92 ? 3.999 12.121 -5.576 1.00 93.00 92 PHE A C 1
ATOM 730 O O . PHE A 1 92 ? 5.081 12.476 -6.045 1.00 93.00 92 PHE A O 1
ATOM 737 N N . ASP A 1 93 ? 2.830 12.629 -5.955 1.00 90.69 93 ASP A N 1
ATOM 738 C CA . ASP A 1 93 ? 2.678 13.760 -6.863 1.00 90.69 93 ASP A CA 1
ATOM 739 C C . ASP A 1 93 ? 1.911 14.904 -6.200 1.00 90.69 93 ASP A C 1
ATOM 741 O O . ASP A 1 93 ? 0.773 14.753 -5.769 1.00 90.69 93 ASP A O 1
ATOM 745 N N . GLY A 1 94 ? 2.558 16.062 -6.108 1.00 90.12 94 GLY A N 1
ATOM 746 C CA . GLY A 1 94 ? 1.979 17.284 -5.573 1.00 90.12 94 GLY A CA 1
ATOM 747 C C . GLY A 1 94 ? 1.039 18.006 -6.539 1.00 90.12 94 GLY A C 1
ATOM 748 O O . GLY A 1 94 ? 0.511 19.056 -6.169 1.00 90.12 94 GLY A O 1
ATOM 749 N N . GLU A 1 95 ? 0.853 17.510 -7.765 1.00 89.56 95 GLU A N 1
ATOM 750 C CA . GLU A 1 95 ? -0.197 17.984 -8.674 1.00 89.56 95 GLU A CA 1
ATOM 751 C C . GLU A 1 95 ? -1.528 17.259 -8.438 1.00 89.56 95 GLU A C 1
ATOM 753 O O . GLU A 1 95 ? -2.576 17.910 -8.466 1.00 89.56 95 GLU A O 1
ATOM 758 N N . ASP A 1 96 ? -1.503 15.966 -8.097 1.00 90.19 96 ASP A N 1
ATOM 759 C CA . ASP A 1 96 ? -2.704 15.195 -7.764 1.00 90.19 96 ASP A CA 1
ATOM 760 C C . ASP A 1 96 ? -3.210 15.554 -6.355 1.00 90.19 96 ASP A C 1
ATOM 762 O O . ASP A 1 96 ? -2.738 15.071 -5.327 1.00 90.19 96 ASP A O 1
ATOM 766 N N . GLN A 1 97 ? -4.194 16.453 -6.311 1.00 90.12 97 GLN A N 1
ATOM 767 C CA . GLN A 1 97 ? -4.781 16.952 -5.065 1.00 90.12 97 GLN A CA 1
ATOM 768 C C . GLN A 1 97 ? -5.754 15.961 -4.403 1.00 90.12 97 GLN A C 1
ATOM 770 O O . GLN A 1 97 ? -6.179 16.207 -3.273 1.00 90.12 97 GLN A O 1
ATOM 775 N N . GLU A 1 98 ? -6.160 14.887 -5.092 1.00 89.25 98 GLU A N 1
ATOM 776 C CA . GLU A 1 98 ? -7.187 13.952 -4.611 1.00 89.25 98 GLU A CA 1
ATOM 777 C C . GLU A 1 98 ? -6.561 12.627 -4.148 1.00 89.25 98 GLU A C 1
ATOM 779 O O . GLU A 1 98 ? -6.843 12.170 -3.034 1.00 89.25 98 GLU A O 1
ATOM 784 N N . TYR A 1 99 ? -5.658 12.055 -4.952 1.00 90.50 99 TYR A N 1
ATOM 785 C CA . TYR A 1 99 ? -4.988 10.773 -4.712 1.00 90.50 99 TYR A CA 1
ATOM 786 C C . TYR A 1 99 ? -3.477 10.846 -4.998 1.00 90.50 99 TYR A C 1
ATOM 788 O O . TYR A 1 99 ? -2.965 10.130 -5.854 1.00 90.50 99 TYR A O 1
ATOM 796 N N . PRO A 1 100 ? -2.721 11.639 -4.222 1.00 92.50 100 PRO A N 1
ATOM 797 C CA . PRO A 1 100 ? -1.316 11.951 -4.505 1.00 92.50 100 PRO A CA 1
ATOM 798 C C . PRO A 1 100 ? -0.355 10.763 -4.484 1.00 92.50 100 PRO A C 1
ATOM 800 O O . PRO A 1 100 ? 0.784 10.897 -4.917 1.00 92.50 100 PRO A O 1
ATOM 803 N N . ALA A 1 101 ? -0.747 9.624 -3.914 1.00 93.38 101 ALA A N 1
ATOM 804 C CA . ALA A 1 101 ? 0.109 8.456 -3.774 1.00 93.38 101 ALA A CA 1
ATOM 805 C C . ALA A 1 101 ? -0.156 7.465 -4.908 1.00 93.38 101 ALA A C 1
ATOM 807 O O . ALA A 1 101 ? -1.229 6.867 -4.958 1.00 93.38 101 ALA A O 1
ATOM 808 N N . HIS A 1 102 ? 0.854 7.221 -5.741 1.00 92.62 102 HIS A N 1
ATOM 809 C CA . HIS A 1 102 ? 0.750 6.305 -6.874 1.00 92.62 102 HIS A CA 1
ATOM 810 C C . HIS A 1 102 ? 1.647 5.092 -6.702 1.00 92.62 102 HIS A C 1
ATOM 812 O O . HIS A 1 102 ? 2.823 5.236 -6.349 1.00 92.62 102 HIS A O 1
ATOM 818 N N . MET A 1 103 ? 1.125 3.902 -6.991 1.00 94.06 103 MET A N 1
ATOM 819 C CA . MET A 1 103 ? 1.937 2.691 -6.996 1.00 94.06 103 MET A CA 1
ATOM 820 C C . MET A 1 103 ? 2.750 2.617 -8.292 1.00 94.06 103 MET A C 1
ATOM 822 O O . MET A 1 103 ? 2.199 2.627 -9.391 1.00 94.06 103 MET A O 1
ATOM 826 N N . MET A 1 104 ? 4.070 2.496 -8.171 1.00 94.38 104 MET A N 1
ATOM 827 C CA . MET A 1 104 ? 4.974 2.397 -9.317 1.00 94.38 104 MET A CA 1
ATOM 828 C C . MET A 1 104 ? 5.927 1.224 -9.159 1.00 94.38 104 MET A C 1
ATOM 830 O O . MET A 1 104 ? 6.311 0.858 -8.047 1.00 94.38 104 MET A O 1
ATOM 834 N N . ILE A 1 105 ? 6.384 0.693 -10.289 1.00 95.56 105 ILE A N 1
ATOM 835 C CA . ILE A 1 105 ? 7.631 -0.067 -10.347 1.00 95.56 105 ILE A CA 1
ATOM 836 C C . ILE A 1 105 ? 8.656 0.779 -11.087 1.00 95.56 105 ILE A C 1
ATOM 838 O O . ILE A 1 105 ? 8.358 1.335 -12.138 1.00 95.56 105 ILE A O 1
ATOM 842 N N . GLN A 1 106 ? 9.873 0.858 -10.565 1.00 94.38 106 GLN A N 1
ATOM 843 C CA . GLN A 1 106 ? 11.005 1.415 -11.294 1.00 94.38 106 GLN A CA 1
ATOM 844 C C . GLN A 1 106 ? 12.191 0.468 -11.214 1.00 94.38 106 GLN A C 1
ATOM 846 O O . GLN A 1 106 ? 12.354 -0.261 -10.235 1.00 94.38 106 GLN A O 1
ATOM 851 N N . GLY A 1 107 ? 13.033 0.463 -12.235 1.00 94.62 107 GLY A N 1
ATOM 852 C CA . GLY A 1 107 ? 14.150 -0.465 -12.273 1.00 94.62 107 GLY A CA 1
ATOM 853 C C . GLY A 1 107 ? 15.234 -0.077 -13.253 1.00 94.62 107 GLY A C 1
ATOM 854 O O . GLY A 1 107 ? 15.169 0.956 -13.913 1.00 94.62 107 GLY A O 1
ATOM 855 N N . ILE A 1 108 ? 16.239 -0.941 -13.324 1.00 94.69 108 ILE A N 1
ATOM 856 C CA . ILE A 1 108 ? 17.412 -0.798 -14.176 1.00 94.69 108 ILE A CA 1
ATOM 857 C C . ILE A 1 108 ? 17.670 -2.071 -14.978 1.00 94.69 108 ILE A C 1
ATOM 859 O O . ILE A 1 108 ? 17.391 -3.191 -14.537 1.00 94.69 108 ILE A O 1
ATOM 863 N N . ILE A 1 109 ? 18.245 -1.886 -16.159 1.00 94.88 109 ILE A N 1
ATOM 864 C CA . ILE A 1 109 ? 18.661 -2.927 -17.089 1.00 94.88 109 ILE A CA 1
ATOM 865 C C . ILE A 1 109 ? 20.051 -2.542 -17.600 1.00 94.88 109 ILE A C 1
ATOM 867 O O . ILE A 1 109 ? 20.195 -1.654 -18.429 1.00 94.88 109 ILE A O 1
ATOM 871 N N . SER A 1 110 ? 21.086 -3.223 -17.124 1.00 91.25 110 SER A N 1
ATOM 872 C CA . SER A 1 110 ? 22.474 -3.036 -17.554 1.00 91.25 110 SER A CA 1
ATOM 873 C C . SER A 1 110 ? 23.062 -4.396 -17.911 1.00 91.25 110 SER A C 1
ATOM 875 O O . SER A 1 110 ? 23.762 -5.031 -17.127 1.00 91.25 110 SER A O 1
ATOM 877 N N . CYS A 1 111 ? 22.666 -4.918 -19.070 1.00 84.62 111 CYS A N 1
ATOM 878 C CA . CYS A 1 111 ? 23.068 -6.248 -19.538 1.00 84.62 111 CYS A CA 1
ATOM 879 C C . CYS A 1 111 ? 23.383 -6.290 -21.041 1.00 84.62 111 CYS A C 1
ATOM 881 O O . CYS A 1 111 ? 23.289 -7.347 -21.657 1.00 84.62 111 CYS A O 1
ATOM 883 N N . GLY A 1 112 ? 23.762 -5.143 -21.620 1.00 82.81 112 GLY A N 1
ATOM 884 C CA . GLY A 1 112 ? 24.182 -5.042 -23.021 1.00 82.81 112 GLY A CA 1
ATOM 885 C C . GLY A 1 112 ? 23.051 -5.211 -24.037 1.00 82.81 112 GLY A C 1
ATOM 886 O O . GLY A 1 112 ? 23.313 -5.603 -25.170 1.00 82.81 112 GLY A O 1
ATOM 887 N N . LEU A 1 113 ? 21.799 -4.953 -23.641 1.00 87.19 113 LEU A N 1
ATOM 888 C CA . LEU A 1 113 ? 20.663 -5.009 -24.561 1.00 87.19 113 LEU A CA 1
ATOM 889 C C . LEU A 1 113 ? 20.676 -3.801 -25.496 1.00 87.19 113 LEU A C 1
ATOM 891 O O . LEU A 1 113 ? 20.874 -2.667 -25.060 1.00 87.19 113 LEU A O 1
ATOM 895 N N . ASN A 1 114 ? 20.404 -4.042 -26.775 1.00 87.81 114 ASN A N 1
ATOM 896 C CA . ASN A 1 114 ? 20.062 -2.967 -27.701 1.00 87.81 114 ASN A CA 1
ATOM 897 C C . ASN A 1 114 ? 18.548 -2.667 -27.641 1.00 87.81 114 ASN A C 1
ATOM 899 O O . ASN A 1 114 ? 17.774 -3.351 -26.964 1.00 87.81 114 ASN A O 1
ATOM 903 N N . LEU A 1 115 ? 18.106 -1.653 -28.386 1.00 87.62 115 LEU A N 1
ATOM 904 C CA . LEU A 1 115 ? 16.701 -1.237 -28.410 1.00 87.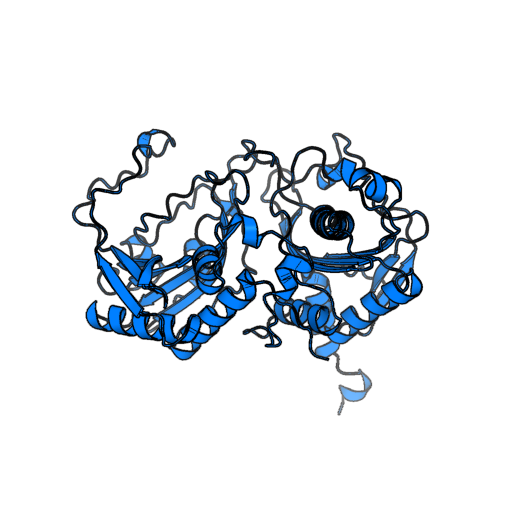62 115 LEU A CA 1
ATOM 905 C C . LEU A 1 115 ? 15.740 -2.330 -28.921 1.00 87.62 115 LEU A C 1
ATOM 907 O O . LEU A 1 115 ? 14.609 -2.426 -28.444 1.00 87.62 115 LEU A O 1
ATOM 911 N N . TYR A 1 116 ? 16.172 -3.172 -29.866 1.00 91.06 116 TYR A N 1
ATOM 912 C CA . TYR A 1 116 ? 15.365 -4.297 -30.347 1.00 91.06 116 TYR A CA 1
ATOM 913 C C . TYR A 1 116 ? 15.144 -5.324 -29.231 1.00 91.06 116 TYR A C 1
ATOM 915 O O . TYR A 1 116 ? 14.006 -5.730 -28.986 1.00 91.06 116 TYR A O 1
ATOM 923 N N . ASP A 1 117 ? 16.204 -5.681 -28.505 1.00 93.19 117 ASP A N 1
ATOM 924 C CA . ASP A 1 117 ? 16.123 -6.617 -27.383 1.00 93.19 117 ASP A CA 1
ATOM 925 C C . ASP A 1 117 ? 15.249 -6.067 -26.247 1.00 93.19 117 ASP A C 1
ATOM 927 O O . ASP A 1 117 ? 14.455 -6.806 -25.661 1.00 93.19 117 ASP A O 1
ATOM 931 N N . LEU A 1 118 ? 15.335 -4.760 -25.966 1.00 93.06 118 LEU A N 1
ATOM 932 C CA . LEU A 1 118 ? 14.449 -4.088 -25.012 1.00 93.06 118 LEU A CA 1
ATOM 933 C C . LEU A 1 118 ? 12.985 -4.143 -25.446 1.00 93.06 118 LEU A C 1
ATOM 935 O O . LEU A 1 118 ? 12.118 -4.459 -24.634 1.00 93.06 118 LEU A O 1
ATOM 939 N N . ASN A 1 119 ? 12.693 -3.887 -26.721 1.00 94.81 119 ASN A N 1
ATOM 940 C CA . ASN A 1 119 ? 11.332 -3.975 -27.245 1.00 94.81 119 ASN A CA 1
ATOM 941 C C . ASN A 1 119 ? 10.766 -5.401 -27.113 1.00 94.81 119 ASN A C 1
ATOM 943 O O . ASN A 1 119 ? 9.616 -5.591 -26.717 1.00 94.81 119 ASN A O 1
ATOM 947 N N . VAL A 1 120 ? 11.583 -6.424 -27.393 1.00 97.00 120 VAL A N 1
ATOM 948 C CA . VAL A 1 120 ? 11.211 -7.836 -27.195 1.00 97.00 120 VAL A CA 1
ATOM 949 C C . VAL A 1 120 ? 10.972 -8.147 -25.714 1.00 97.00 120 VAL A C 1
ATOM 951 O O . VAL A 1 120 ? 9.997 -8.825 -25.376 1.00 97.00 120 VAL A O 1
ATOM 954 N N . LEU A 1 121 ? 11.822 -7.635 -24.821 1.00 96.88 121 LEU A N 1
ATOM 955 C CA . LEU A 1 121 ? 11.674 -7.800 -23.377 1.00 96.88 121 LEU A CA 1
ATOM 956 C C . LEU A 1 121 ? 10.356 -7.198 -22.872 1.00 96.88 121 LEU A C 1
ATOM 958 O O . LEU A 1 121 ? 9.620 -7.875 -22.155 1.00 96.88 121 LEU A O 1
ATOM 962 N N . TRP A 1 122 ? 10.022 -5.974 -23.284 1.00 97.56 122 TRP A N 1
ATOM 963 C CA . TRP A 1 122 ? 8.777 -5.314 -22.889 1.00 97.56 122 TRP A CA 1
ATOM 964 C C . TRP A 1 122 ? 7.536 -6.028 -23.420 1.00 97.56 122 TRP A C 1
ATOM 966 O O . TRP A 1 122 ? 6.603 -6.268 -22.655 1.00 97.56 122 TRP A O 1
ATOM 976 N N . LYS A 1 123 ? 7.560 -6.495 -24.676 1.00 98.00 123 LYS A N 1
ATOM 977 C CA . LYS A 1 123 ? 6.514 -7.377 -25.226 1.00 98.00 123 LYS A CA 1
ATOM 978 C C . LYS A 1 123 ? 6.297 -8.619 -24.366 1.00 98.00 123 LYS A C 1
ATOM 980 O O . LYS A 1 123 ? 5.153 -8.995 -24.114 1.00 98.00 123 LYS A O 1
ATOM 985 N N . LYS A 1 124 ? 7.377 -9.260 -23.904 1.00 98.25 124 LYS A N 1
ATOM 986 C CA . LYS A 1 124 ? 7.295 -10.425 -23.013 1.00 98.25 124 LYS A CA 1
ATOM 987 C C . LYS A 1 124 ? 6.694 -10.050 -21.654 1.00 98.25 124 LYS A C 1
ATOM 989 O O . LYS A 1 124 ? 5.769 -10.725 -21.213 1.00 98.25 124 LYS A O 1
ATOM 994 N N . ILE A 1 125 ? 7.201 -9.001 -21.001 1.00 98.44 125 ILE A N 1
ATOM 995 C CA . ILE A 1 125 ? 6.746 -8.573 -19.666 1.00 98.44 125 ILE A CA 1
ATOM 996 C C . ILE A 1 125 ? 5.256 -8.220 -19.688 1.00 98.44 125 ILE A C 1
ATOM 998 O O . ILE A 1 125 ? 4.504 -8.718 -18.854 1.00 98.44 125 ILE A O 1
ATOM 1002 N N . VAL A 1 126 ? 4.814 -7.430 -20.670 1.00 98.25 126 VAL A N 1
ATOM 1003 C CA . VAL A 1 126 ? 3.406 -7.031 -20.809 1.00 98.25 126 VAL A CA 1
ATOM 1004 C C . VAL A 1 126 ? 2.505 -8.244 -21.014 1.00 98.25 126 VAL A C 1
ATOM 1006 O O . VAL A 1 126 ? 1.501 -8.380 -20.317 1.00 98.25 126 VAL A O 1
ATOM 1009 N N . LYS A 1 127 ? 2.892 -9.182 -21.886 1.00 97.94 127 LYS A N 1
ATOM 1010 C CA . LYS A 1 127 ? 2.113 -10.410 -22.104 1.00 97.94 127 LYS A CA 1
ATOM 1011 C C . LYS A 1 127 ? 2.016 -11.288 -20.860 1.00 97.94 127 LYS A C 1
ATOM 1013 O O . LYS A 1 127 ? 0.972 -11.891 -20.632 1.00 97.94 127 LYS A O 1
ATOM 1018 N N . LEU A 1 128 ? 3.080 -11.361 -20.059 1.00 97.88 128 LEU A N 1
ATOM 1019 C CA . LEU A 1 128 ? 3.078 -12.105 -18.797 1.00 97.88 128 LEU A CA 1
ATOM 1020 C C . LEU A 1 128 ? 2.212 -11.432 -17.719 1.00 97.88 128 LEU A C 1
ATOM 1022 O O . LEU A 1 128 ? 1.544 -12.137 -16.970 1.00 97.88 128 LEU A O 1
ATOM 1026 N N . ALA A 1 129 ? 2.211 -10.097 -17.633 1.00 97.31 129 ALA A N 1
ATOM 1027 C CA . ALA A 1 129 ? 1.514 -9.359 -16.573 1.00 97.31 129 ALA A CA 1
ATOM 1028 C C . ALA A 1 129 ? 0.029 -9.071 -16.880 1.00 97.31 129 ALA A C 1
ATOM 1030 O O . ALA A 1 129 ? -0.833 -9.134 -15.992 1.00 97.31 129 ALA A O 1
ATOM 1031 N N . LEU A 1 130 ? -0.277 -8.727 -18.133 1.00 96.44 130 LEU A N 1
ATOM 1032 C CA . LEU A 1 130 ? -1.609 -8.288 -18.567 1.00 96.44 130 LEU A CA 1
ATOM 1033 C C . LEU A 1 130 ? -2.350 -9.353 -19.388 1.00 96.44 130 LEU A C 1
ATOM 1035 O O . LEU A 1 130 ? -3.577 -9.390 -19.363 1.00 96.44 130 LEU A O 1
ATOM 1039 N N . GLY A 1 131 ? -1.625 -10.258 -20.051 1.00 96.19 131 GLY A N 1
ATOM 1040 C CA . GLY A 1 131 ? -2.180 -11.354 -20.851 1.00 96.19 131 GLY A CA 1
ATOM 1041 C C . GLY A 1 131 ? -1.758 -11.303 -22.322 1.00 96.19 131 GLY A C 1
ATOM 1042 O O . GLY A 1 131 ? -1.295 -10.285 -22.828 1.00 96.19 131 GLY A O 1
ATOM 1043 N N . THR A 1 132 ? -1.927 -12.416 -23.040 1.00 95.62 132 THR A N 1
ATOM 1044 C CA . THR A 1 132 ? -1.432 -12.584 -24.423 1.00 95.62 132 THR A CA 1
ATOM 1045 C C . THR A 1 132 ? -2.135 -11.717 -25.464 1.00 95.62 132 THR A C 1
ATOM 1047 O O . THR A 1 132 ? -1.568 -11.513 -26.537 1.00 95.62 132 THR A O 1
ATOM 1050 N N . ALA A 1 133 ? -3.337 -11.227 -25.151 1.00 95.81 133 ALA A N 1
ATOM 1051 C CA . ALA A 1 133 ? -4.104 -10.314 -25.992 1.00 95.81 133 ALA A CA 1
ATOM 1052 C C . ALA A 1 133 ? -3.567 -8.871 -25.963 1.00 95.81 133 ALA A C 1
ATOM 1054 O O . ALA A 1 133 ? -3.910 -8.090 -26.841 1.00 95.81 133 ALA A O 1
ATOM 1055 N N . TYR A 1 134 ? -2.717 -8.527 -24.990 1.00 96.50 134 TYR A N 1
ATOM 1056 C CA . TYR A 1 134 ? -2.058 -7.227 -24.941 1.00 96.50 134 TYR A CA 1
ATOM 1057 C C . TYR A 1 134 ? -0.808 -7.229 -25.823 1.00 96.50 134 TYR A C 1
ATOM 1059 O O . TYR A 1 134 ? 0.007 -8.162 -25.800 1.00 96.50 134 TYR A O 1
ATOM 1067 N N . GLU A 1 135 ? -0.625 -6.147 -26.570 1.00 95.81 135 GLU A N 1
ATOM 1068 C CA . GLU A 1 135 ? 0.559 -5.916 -27.393 1.00 95.81 135 GLU A CA 1
ATOM 1069 C C . GLU A 1 135 ? 1.321 -4.710 -26.864 1.00 95.81 135 GLU A C 1
ATOM 1071 O O . GLU A 1 135 ? 0.713 -3.733 -26.451 1.00 95.81 135 GLU A O 1
ATOM 1076 N N . ALA A 1 136 ? 2.651 -4.770 -26.867 1.00 96.56 136 ALA A N 1
ATOM 1077 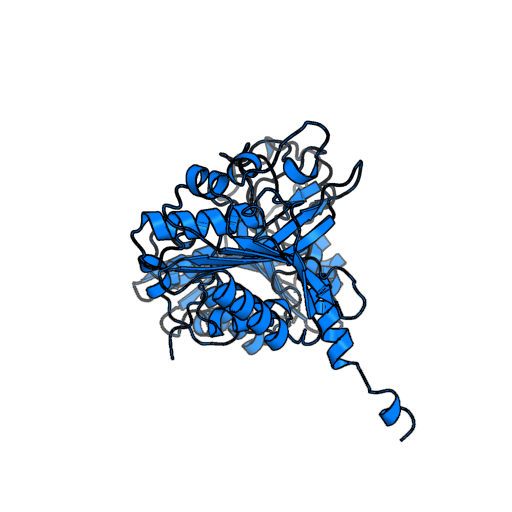C CA . ALA A 1 136 ? 3.483 -3.654 -26.436 1.00 96.56 136 ALA A CA 1
ATOM 1078 C C . ALA A 1 136 ? 4.489 -3.275 -27.515 1.00 96.56 136 ALA A C 1
ATOM 1080 O O . ALA A 1 136 ? 4.984 -4.141 -28.240 1.00 96.56 136 ALA A O 1
ATOM 1081 N N . GLU A 1 137 ? 4.839 -2.001 -27.583 1.00 95.94 137 GLU A N 1
ATOM 1082 C CA . GLU A 1 137 ? 5.921 -1.500 -28.415 1.00 95.94 137 GLU A CA 1
ATOM 1083 C C . GLU A 1 137 ? 6.609 -0.294 -27.778 1.00 95.94 137 GLU A C 1
ATOM 1085 O O . GLU A 1 137 ? 5.999 0.487 -27.049 1.00 95.94 137 GLU A O 1
ATOM 1090 N N . LEU A 1 138 ? 7.904 -0.151 -28.054 1.00 93.81 138 LEU A N 1
ATOM 1091 C CA . LEU A 1 138 ? 8.655 1.041 -27.685 1.00 93.81 138 LEU A CA 1
ATOM 1092 C C . LEU A 1 138 ? 8.459 2.139 -28.729 1.00 93.81 138 LEU A C 1
ATOM 1094 O O . LEU A 1 138 ? 8.844 1.978 -29.888 1.00 93.81 138 LEU A O 1
ATOM 1098 N N . VAL A 1 139 ? 7.921 3.275 -28.291 1.00 91.44 139 VAL A N 1
ATOM 1099 C CA . VAL A 1 139 ? 7.696 4.463 -29.123 1.00 91.44 139 VAL A CA 1
ATOM 1100 C C . VAL A 1 139 ? 8.604 5.584 -28.628 1.00 91.44 139 VAL A C 1
ATOM 1102 O O . VAL A 1 139 ? 8.564 5.932 -27.451 1.00 91.44 139 VAL A O 1
ATOM 1105 N N . LYS A 1 140 ? 9.454 6.144 -29.501 1.00 87.50 140 LYS A N 1
ATOM 1106 C CA . LYS A 1 140 ? 10.367 7.239 -29.118 1.00 87.50 140 LYS A CA 1
ATOM 1107 C C . LYS A 1 140 ? 9.543 8.459 -28.696 1.00 87.50 140 LYS A C 1
ATOM 1109 O O . LYS A 1 140 ? 8.665 8.889 -29.444 1.00 87.50 140 LYS A O 1
ATOM 1114 N N . VAL A 1 141 ? 9.834 9.016 -27.522 1.00 81.88 141 VAL A N 1
ATOM 1115 C CA . VAL A 1 141 ? 9.163 10.230 -27.042 1.00 81.88 141 VAL A CA 1
ATOM 1116 C C . VAL A 1 141 ? 9.702 11.429 -27.824 1.00 81.88 141 VAL A C 1
ATOM 1118 O O . VAL A 1 141 ? 10.913 11.589 -27.980 1.00 81.88 141 VAL A O 1
ATOM 1121 N N . SER A 1 142 ? 8.810 12.263 -28.363 1.00 64.94 142 SER A N 1
ATOM 1122 C CA . SER A 1 142 ? 9.216 13.478 -29.078 1.00 64.94 142 SER A CA 1
ATOM 1123 C C . SER A 1 142 ? 9.554 14.604 -28.094 1.00 64.94 142 SER A C 1
ATOM 1125 O O . SER A 1 142 ? 8.852 14.804 -27.106 1.00 64.94 142 SER A O 1
ATOM 1127 N N . SER A 1 143 ? 10.581 15.402 -28.393 1.00 52.81 143 SER A N 1
ATOM 1128 C CA . SER A 1 143 ? 11.072 16.505 -27.546 1.00 52.81 143 SER A CA 1
ATOM 1129 C C . SER A 1 143 ? 10.083 17.670 -27.331 1.00 52.81 143 SER A C 1
ATOM 1131 O O . SER A 1 143 ? 10.408 18.622 -26.621 1.00 52.81 143 SER A O 1
ATOM 1133 N N . ALA A 1 144 ? 8.885 17.613 -27.927 1.00 42.81 144 ALA A N 1
ATOM 1134 C CA . ALA A 1 144 ? 7.854 18.651 -27.875 1.00 42.81 144 ALA A CA 1
ATOM 1135 C C . ALA A 1 144 ? 6.898 18.549 -26.664 1.00 42.81 144 ALA A C 1
ATOM 1137 O O . ALA A 1 144 ? 6.092 19.453 -26.462 1.00 42.81 144 ALA A O 1
ATOM 1138 N N . GLN A 1 145 ? 6.992 17.500 -25.839 1.00 43.34 145 GLN A N 1
ATOM 1139 C CA . GLN A 1 145 ? 6.201 17.324 -24.607 1.00 43.34 145 GLN A CA 1
ATOM 1140 C C . GLN A 1 145 ? 6.983 17.767 -23.354 1.00 43.34 145 GLN A C 1
ATOM 1142 O O . GLN A 1 145 ? 7.127 17.013 -22.398 1.00 43.34 145 GLN A O 1
ATOM 1147 N N . LYS A 1 146 ? 7.531 18.990 -23.354 1.00 42.81 146 LYS A N 1
ATOM 1148 C CA . LYS A 1 146 ? 8.087 19.595 -22.129 1.00 42.81 146 LYS A CA 1
ATOM 1149 C C . LYS A 1 146 ? 6.954 20.239 -21.317 1.00 42.81 146 LYS A C 1
ATOM 1151 O O . LYS A 1 146 ? 6.200 21.017 -21.903 1.00 42.81 146 LYS A O 1
ATOM 1156 N N . PRO A 1 147 ? 6.847 20.006 -19.997 1.00 38.84 147 PRO A N 1
ATOM 1157 C CA . PRO A 1 147 ? 5.993 20.822 -19.140 1.00 38.84 147 PRO A CA 1
ATOM 1158 C C . PRO A 1 147 ? 6.449 22.286 -19.212 1.00 38.84 147 PRO A C 1
ATOM 1160 O O . PRO A 1 147 ? 7.638 22.576 -19.061 1.00 38.84 147 PRO A O 1
ATOM 1163 N N . ALA A 1 148 ? 5.521 23.213 -19.460 1.00 36.56 148 ALA A N 1
ATOM 1164 C CA . ALA A 1 148 ? 5.823 24.637 -19.636 1.00 36.56 148 ALA A CA 1
ATOM 1165 C C . ALA A 1 148 ? 6.392 25.316 -18.367 1.00 36.56 148 ALA A C 1
ATOM 1167 O O . ALA A 1 148 ? 6.995 26.383 -18.464 1.00 36.56 148 ALA A O 1
ATOM 1168 N N . ASP A 1 149 ? 6.268 24.681 -17.195 1.00 38.16 149 ASP A N 1
ATOM 1169 C CA . ASP A 1 149 ? 6.392 25.349 -15.894 1.00 38.16 149 ASP A CA 1
ATOM 1170 C C . ASP A 1 149 ? 7.674 25.050 -15.097 1.00 38.16 149 ASP A C 1
ATOM 1172 O O . ASP A 1 149 ? 7.785 25.464 -13.940 1.00 38.16 149 ASP A O 1
ATOM 1176 N N . LEU A 1 150 ? 8.697 24.433 -15.707 1.00 37.62 150 LEU A N 1
ATOM 1177 C CA . LEU A 1 150 ? 9.999 24.172 -15.056 1.00 37.62 150 LEU A CA 1
ATOM 1178 C C . LEU A 1 150 ? 10.667 25.435 -14.467 1.00 37.62 150 LEU A C 1
ATOM 1180 O O . LEU A 1 150 ? 11.410 25.340 -13.491 1.00 37.62 150 LEU A O 1
ATOM 1184 N N . ALA A 1 151 ? 10.372 26.622 -15.009 1.00 34.25 151 ALA A N 1
ATOM 1185 C CA . ALA A 1 151 ? 10.892 27.900 -14.514 1.00 34.25 151 ALA A CA 1
ATOM 1186 C C . ALA A 1 151 ? 10.225 28.389 -13.208 1.00 34.25 151 ALA A C 1
ATOM 1188 O O . ALA A 1 151 ? 10.778 29.241 -12.518 1.00 34.25 151 ALA A O 1
ATOM 1189 N N . SER A 1 152 ? 9.049 27.867 -12.841 1.00 36.72 152 SER A N 1
ATOM 1190 C CA . SER A 1 152 ? 8.266 28.361 -11.695 1.00 36.72 152 SER A CA 1
ATOM 1191 C C . SER A 1 152 ? 8.622 27.700 -10.354 1.00 36.72 152 SER A C 1
ATOM 1193 O O . SER A 1 152 ? 8.217 28.183 -9.298 1.00 36.72 152 SER A O 1
ATOM 1195 N N . TRP A 1 153 ? 9.397 26.609 -10.368 1.00 36.84 153 TRP A N 1
ATOM 1196 C CA . TRP A 1 153 ? 9.679 25.788 -9.178 1.00 36.84 153 TRP A CA 1
ATOM 1197 C C . TRP A 1 153 ? 11.004 26.128 -8.474 1.00 36.84 153 TRP A C 1
ATOM 1199 O O . TRP A 1 153 ? 11.472 25.364 -7.632 1.00 36.84 153 TRP A O 1
ATOM 1209 N N . GLY A 1 154 ? 11.625 27.271 -8.792 1.00 33.88 154 GLY A N 1
ATOM 1210 C CA . GLY A 1 154 ? 12.869 27.713 -8.144 1.00 33.88 154 GLY A CA 1
ATOM 1211 C C . GLY A 1 154 ? 14.069 26.796 -8.413 1.00 33.88 154 GLY A C 1
ATOM 1212 O O . GLY A 1 154 ? 15.021 26.768 -7.633 1.00 33.88 154 GLY A O 1
ATOM 1213 N N . ALA A 1 155 ? 14.035 26.044 -9.517 1.00 36.00 155 ALA A N 1
ATOM 1214 C CA . ALA A 1 155 ? 15.073 25.107 -9.938 1.00 36.00 155 ALA A CA 1
ATOM 1215 C C . ALA A 1 155 ? 16.268 25.789 -10.641 1.00 36.00 155 ALA A C 1
ATOM 1217 O O . ALA A 1 155 ? 16.940 25.161 -11.459 1.00 36.00 155 ALA A O 1
ATOM 1218 N N . ASP A 1 156 ? 16.598 27.036 -10.282 1.00 31.33 156 ASP A N 1
ATOM 1219 C CA . ASP A 1 156 ? 17.687 27.848 -10.868 1.00 31.33 156 ASP A CA 1
ATOM 1220 C C . ASP A 1 156 ? 19.108 27.279 -10.635 1.00 31.33 156 ASP A C 1
ATOM 1222 O O . ASP A 1 156 ? 20.113 27.947 -10.870 1.00 31.33 156 ASP A O 1
ATOM 1226 N N . LYS A 1 157 ? 19.230 26.032 -10.164 1.00 32.03 157 LYS A N 1
ATOM 1227 C CA . LYS A 1 157 ? 20.509 25.332 -9.969 1.00 32.03 157 LYS A CA 1
ATOM 1228 C C . LYS A 1 157 ? 20.608 23.965 -10.649 1.00 32.03 157 LYS A C 1
ATOM 1230 O O . LYS A 1 157 ? 21.636 23.312 -10.511 1.00 32.03 157 LYS A O 1
ATOM 1235 N N . LEU A 1 158 ? 19.592 23.539 -11.398 1.00 34.72 158 LEU A N 1
ATOM 1236 C CA . LEU A 1 158 ? 19.607 22.289 -12.169 1.00 34.72 158 LEU A CA 1
ATOM 1237 C C . LEU A 1 158 ? 19.495 22.595 -13.666 1.00 34.72 158 LEU A C 1
ATOM 1239 O O . LEU A 1 158 ? 18.589 22.138 -14.352 1.00 34.72 158 LEU A O 1
ATOM 1243 N N . THR A 1 159 ? 20.416 23.406 -14.182 1.00 34.28 159 THR A N 1
ATOM 1244 C CA . THR A 1 159 ? 20.549 23.631 -15.624 1.00 34.28 159 THR A CA 1
ATOM 1245 C C . THR A 1 159 ? 21.754 22.862 -16.143 1.00 34.28 159 THR A C 1
ATOM 1247 O O . THR A 1 159 ? 22.845 23.419 -16.260 1.00 34.28 159 THR A O 1
ATOM 1250 N N . ASP A 1 160 ? 21.557 21.586 -16.469 1.00 34.97 160 ASP A N 1
ATOM 1251 C CA . ASP A 1 160 ? 22.331 21.000 -17.560 1.00 34.97 160 ASP A CA 1
ATOM 1252 C C . ASP A 1 160 ? 21.588 21.331 -18.861 1.00 34.97 160 ASP A C 1
ATOM 1254 O O . ASP A 1 160 ? 20.589 20.717 -19.232 1.00 34.97 160 ASP A O 1
ATOM 1258 N N . THR A 1 161 ? 22.008 22.418 -19.500 1.00 33.62 161 THR A N 1
ATOM 1259 C CA . THR A 1 161 ? 21.418 22.988 -20.717 1.00 33.62 161 THR A CA 1
ATOM 1260 C C . THR A 1 161 ? 21.837 22.250 -21.994 1.00 33.62 161 THR A C 1
ATOM 1262 O O . THR A 1 161 ? 21.833 22.837 -23.075 1.00 33.62 161 THR A O 1
ATOM 1265 N N . THR A 1 162 ? 22.136 20.950 -21.917 1.00 32.38 162 THR A N 1
ATOM 1266 C CA . THR A 1 162 ? 22.500 20.115 -23.077 1.00 32.38 162 THR A CA 1
ATOM 1267 C C . THR A 1 162 ? 21.481 19.009 -23.385 1.00 32.38 162 THR A C 1
ATOM 1269 O O . THR A 1 162 ? 21.830 17.881 -23.696 1.00 32.38 162 THR A O 1
ATOM 1272 N N . LEU A 1 163 ? 20.182 19.323 -23.358 1.00 39.34 163 LEU A N 1
ATOM 1273 C CA . LEU A 1 163 ? 19.125 18.376 -23.752 1.00 39.34 163 LEU A CA 1
ATOM 1274 C C . LEU A 1 163 ? 18.867 18.410 -25.270 1.00 39.34 163 LEU A C 1
ATOM 1276 O O . LEU A 1 163 ? 17.894 19.009 -25.740 1.00 39.34 163 LEU A O 1
ATOM 1280 N N . THR A 1 164 ? 19.756 17.778 -26.038 1.00 39.34 164 THR A N 1
ATOM 1281 C CA . THR A 1 164 ? 19.569 17.439 -27.461 1.00 39.34 164 THR A CA 1
ATOM 1282 C C . THR A 1 164 ? 19.184 15.961 -27.587 1.00 39.34 164 THR A C 1
ATOM 1284 O O . THR A 1 164 ? 19.956 15.117 -27.162 1.00 39.34 164 THR A O 1
ATOM 1287 N N . GLU A 1 165 ? 18.015 15.667 -28.174 1.00 48.44 165 GLU A N 1
ATOM 1288 C CA . GLU A 1 165 ? 17.414 14.324 -28.355 1.00 48.44 165 GLU A CA 1
ATOM 1289 C C . GLU A 1 165 ? 17.305 13.448 -27.090 1.00 48.44 165 GLU A C 1
ATOM 1291 O O . GLU A 1 165 ? 18.240 12.767 -26.689 1.00 48.44 165 GLU A O 1
ATOM 1296 N N . THR A 1 166 ? 16.109 13.381 -26.501 1.00 55.91 166 THR A N 1
ATOM 1297 C CA . THR A 1 166 ? 15.821 12.494 -25.365 1.00 55.91 166 THR A CA 1
ATOM 1298 C C . THR A 1 166 ? 15.921 11.019 -25.792 1.00 55.91 166 THR A C 1
ATOM 1300 O O . THR A 1 166 ? 15.160 10.563 -26.656 1.00 55.91 166 THR A O 1
ATOM 1303 N N . ASN A 1 167 ? 16.827 10.246 -25.183 1.00 80.19 167 ASN A N 1
ATOM 1304 C CA . ASN A 1 167 ? 16.940 8.787 -25.354 1.00 80.19 167 ASN A CA 1
ATOM 1305 C C . ASN A 1 167 ? 15.916 8.060 -24.468 1.00 80.19 167 ASN A C 1
ATOM 1307 O O . ASN A 1 167 ? 16.266 7.261 -23.597 1.00 80.19 167 ASN A O 1
ATOM 1311 N N . VAL A 1 168 ? 14.640 8.390 -24.672 1.00 87.69 168 VAL A N 1
ATOM 1312 C CA . VAL A 1 168 ? 13.512 7.881 -23.890 1.00 87.69 168 VAL A CA 1
ATOM 1313 C C . VAL A 1 168 ? 12.441 7.340 -24.822 1.00 87.69 168 VAL A C 1
ATOM 1315 O O . VAL A 1 168 ? 12.097 7.944 -25.844 1.00 87.69 168 VAL A O 1
ATOM 1318 N N . TRP A 1 169 ? 11.892 6.195 -24.444 1.00 91.31 169 TRP A N 1
ATOM 1319 C CA . TRP A 1 169 ? 10.835 5.499 -25.152 1.00 91.31 169 TRP A CA 1
ATOM 1320 C C . TRP A 1 169 ? 9.670 5.230 -24.208 1.00 91.31 169 TRP A C 1
ATOM 1322 O O . TRP A 1 169 ? 9.850 4.709 -23.107 1.00 91.31 169 TRP A O 1
ATOM 1332 N N . ALA A 1 170 ? 8.465 5.552 -24.663 1.00 92.88 170 ALA A N 1
ATOM 1333 C CA . ALA A 1 170 ? 7.238 5.114 -24.026 1.00 92.88 170 ALA A CA 1
ATOM 1334 C C . ALA A 1 170 ? 7.033 3.623 -24.300 1.00 92.88 170 ALA A C 1
ATOM 1336 O O . ALA A 1 170 ? 7.167 3.165 -25.439 1.00 92.88 170 ALA A O 1
ATOM 1337 N N . VAL A 1 171 ? 6.676 2.870 -23.262 1.00 95.56 171 VAL A N 1
ATOM 1338 C CA . VAL A 1 171 ? 6.162 1.507 -23.396 1.00 95.56 171 VAL A CA 1
ATOM 1339 C C . VAL A 1 171 ? 4.678 1.627 -23.739 1.00 95.56 171 VAL A C 1
ATOM 1341 O O . VAL A 1 171 ? 3.823 1.674 -22.853 1.00 95.56 171 VAL A O 1
ATOM 1344 N N . SER A 1 172 ? 4.377 1.753 -25.032 1.00 95.75 172 SER A N 1
ATOM 1345 C CA . SER A 1 172 ? 3.006 1.840 -25.532 1.00 95.75 172 SER A CA 1
ATOM 1346 C C . SER A 1 172 ? 2.382 0.453 -25.527 1.00 95.75 172 SER A C 1
ATOM 1348 O O . SER A 1 172 ? 2.972 -0.494 -26.048 1.00 95.75 172 SER A O 1
ATOM 1350 N N . VAL A 1 173 ? 1.209 0.322 -24.917 1.00 97.06 173 VAL A N 1
ATOM 1351 C CA . VAL A 1 173 ? 0.473 -0.936 -24.816 1.00 97.06 173 VAL A CA 1
ATOM 1352 C C . VAL A 1 173 ? -0.874 -0.779 -25.498 1.00 97.06 173 VAL A C 1
ATOM 1354 O O . VAL A 1 173 ? -1.624 0.138 -25.173 1.00 97.06 173 VAL A O 1
ATOM 1357 N N . ARG A 1 174 ? -1.183 -1.690 -26.420 1.00 96.56 174 ARG A N 1
ATOM 1358 C CA . ARG A 1 174 ? -2.511 -1.864 -27.002 1.00 96.56 174 ARG A CA 1
ATOM 1359 C C . ARG A 1 174 ? -3.268 -2.934 -26.223 1.00 96.56 174 ARG A C 1
ATOM 1361 O O . ARG A 1 174 ? -2.751 -4.039 -26.034 1.00 96.56 174 ARG A O 1
ATOM 1368 N N . ASP A 1 175 ? -4.461 -2.592 -25.762 1.00 93.62 175 ASP A N 1
ATOM 1369 C CA . ASP A 1 175 ? -5.361 -3.506 -25.067 1.00 93.62 175 ASP A CA 1
ATOM 1370 C C . ASP A 1 175 ? -6.200 -4.359 -26.049 1.00 93.62 175 ASP A C 1
ATOM 1372 O O . ASP A 1 175 ? -6.125 -4.158 -27.268 1.00 93.62 175 ASP A O 1
ATOM 1376 N N . PRO A 1 176 ? -6.969 -5.353 -25.559 1.00 93.12 176 PRO A N 1
ATOM 1377 C CA . PRO A 1 176 ? -7.779 -6.225 -26.413 1.00 93.12 176 PRO A CA 1
ATOM 1378 C C . PRO A 1 176 ? -8.880 -5.509 -27.205 1.00 93.12 176 PRO A C 1
ATOM 1380 O O . PRO A 1 176 ? -9.316 -6.037 -28.229 1.00 93.12 176 PRO A O 1
ATOM 1383 N N . ASP A 1 177 ? -9.310 -4.329 -26.755 1.00 91.88 177 ASP A N 1
ATOM 1384 C CA . ASP A 1 177 ? -10.325 -3.509 -27.423 1.00 91.88 177 ASP A CA 1
ATOM 1385 C C . ASP A 1 177 ? -9.706 -2.607 -28.510 1.00 91.88 177 ASP A C 1
ATOM 1387 O O . ASP A 1 177 ? -10.413 -1.980 -29.302 1.00 91.88 177 ASP A O 1
ATOM 1391 N N . GLY A 1 178 ? -8.373 -2.598 -28.608 1.00 90.56 178 GLY A N 1
ATOM 1392 C CA . GLY A 1 178 ? -7.606 -1.862 -29.604 1.00 90.56 178 GLY A CA 1
ATOM 1393 C C . GLY A 1 178 ? -7.205 -0.456 -29.161 1.00 90.56 178 GLY A C 1
ATOM 1394 O O . GLY A 1 178 ? -6.554 0.245 -29.942 1.00 90.56 178 GLY A O 1
ATOM 1395 N N . GLU A 1 179 ? -7.534 -0.043 -27.935 1.00 93.12 179 GLU A N 1
ATOM 1396 C CA . GLU A 1 179 ? -7.078 1.232 -27.391 1.00 93.12 179 GLU A CA 1
ATOM 1397 C C . GLU A 1 179 ? -5.616 1.141 -26.952 1.00 93.12 179 GLU A C 1
ATOM 1399 O O . GLU A 1 179 ? -5.122 0.103 -26.511 1.00 93.12 179 GLU A O 1
ATOM 1404 N N . THR A 1 180 ? -4.897 2.255 -27.077 1.00 93.94 180 THR A N 1
ATOM 1405 C CA . THR A 1 180 ? -3.489 2.347 -26.685 1.00 93.94 180 THR A CA 1
ATOM 1406 C C . THR A 1 180 ? -3.317 3.228 -25.460 1.00 93.94 180 THR A C 1
ATOM 1408 O O . THR A 1 180 ? -3.886 4.318 -25.393 1.00 93.94 180 THR A O 1
ATOM 1411 N N . PHE A 1 181 ? -2.465 2.809 -24.529 1.00 93.19 181 PHE A N 1
ATOM 1412 C CA . PHE A 1 181 ? -2.061 3.605 -23.375 1.00 93.19 181 PHE A CA 1
ATOM 1413 C C . PHE A 1 181 ? -0.557 3.489 -23.114 1.00 93.19 181 PHE A C 1
ATOM 1415 O O . PHE A 1 181 ? 0.089 2.524 -23.522 1.00 93.19 181 PHE A O 1
ATOM 1422 N N . THR A 1 182 ? 0.007 4.474 -22.418 1.00 93.94 182 THR A N 1
ATOM 1423 C CA . THR A 1 182 ? 1.397 4.421 -21.952 1.00 93.94 182 THR A CA 1
ATOM 1424 C C . THR A 1 182 ? 1.448 3.680 -20.623 1.00 93.94 182 THR A C 1
ATOM 1426 O O . THR A 1 182 ? 0.816 4.097 -19.654 1.00 93.94 182 THR A O 1
ATOM 1429 N N . LEU A 1 183 ? 2.184 2.570 -20.578 1.00 94.88 183 LEU A N 1
ATOM 1430 C CA . LEU A 1 183 ? 2.414 1.810 -19.347 1.00 94.88 183 LEU A CA 1
ATOM 1431 C C . LEU A 1 183 ? 3.469 2.475 -18.448 1.00 94.88 183 LEU A C 1
ATOM 1433 O O . LEU A 1 183 ? 3.443 2.321 -17.231 1.00 94.88 183 LEU A O 1
ATOM 1437 N N . GLY A 1 184 ? 4.418 3.169 -19.062 1.00 93.81 184 GLY A N 1
ATOM 1438 C CA . GLY A 1 184 ? 5.539 3.836 -18.419 1.00 93.81 184 GLY A CA 1
ATOM 1439 C C . GLY A 1 184 ? 6.638 4.099 -19.440 1.00 93.81 184 GLY A C 1
ATOM 1440 O O . GLY A 1 184 ? 6.411 3.989 -20.652 1.00 93.81 184 GLY A O 1
ATOM 1441 N N . HIS A 1 185 ? 7.836 4.411 -18.960 1.00 93.75 185 HIS A N 1
ATOM 1442 C CA . HIS A 1 185 ? 8.951 4.810 -19.809 1.00 93.75 185 HIS A CA 1
ATOM 1443 C C . HIS A 1 185 ? 10.170 3.928 -19.600 1.00 93.75 185 HIS A C 1
ATOM 1445 O O . HIS A 1 185 ? 10.386 3.360 -18.535 1.00 93.75 185 HIS A O 1
ATOM 1451 N N . THR A 1 186 ? 11.007 3.837 -20.625 1.00 93.69 186 THR A N 1
ATOM 1452 C CA . THR A 1 186 ? 12.368 3.323 -20.511 1.00 93.69 186 THR A CA 1
ATOM 1453 C C . THR A 1 186 ? 13.315 4.268 -21.227 1.00 93.69 186 THR A C 1
ATOM 1455 O O . THR A 1 186 ? 12.981 4.801 -22.281 1.00 93.69 186 THR A O 1
ATOM 1458 N N . GLY A 1 187 ? 14.491 4.498 -20.663 1.00 91.44 187 GLY A N 1
ATOM 1459 C CA . GLY A 1 187 ? 15.477 5.392 -21.254 1.00 91.44 187 GLY A CA 1
ATOM 1460 C C . GLY A 1 187 ? 16.876 5.073 -20.769 1.00 91.44 187 GLY A C 1
ATOM 1461 O O . GLY A 1 187 ? 17.045 4.328 -19.801 1.00 91.44 187 GLY A O 1
ATOM 1462 N N . THR A 1 188 ? 17.881 5.604 -21.459 1.00 90.38 188 THR A N 1
ATOM 1463 C CA . THR A 1 188 ? 19.277 5.462 -21.026 1.00 90.38 188 THR A CA 1
ATOM 1464 C C . THR A 1 188 ? 19.492 6.150 -19.683 1.00 90.38 188 THR A C 1
ATOM 1466 O O . THR A 1 188 ? 18.834 7.149 -19.378 1.00 90.38 188 THR A O 1
ATOM 1469 N N . LEU A 1 189 ? 20.420 5.639 -18.876 1.00 88.25 189 LEU A N 1
ATOM 1470 C CA . LEU A 1 189 ? 20.762 6.296 -17.618 1.00 88.25 189 LEU A CA 1
ATOM 1471 C C . LEU A 1 189 ? 21.353 7.686 -17.877 1.00 88.25 189 LEU A C 1
ATOM 1473 O O . LEU A 1 189 ? 22.079 7.903 -18.847 1.00 88.25 189 LEU A O 1
ATOM 1477 N N . THR A 1 190 ? 21.112 8.614 -16.953 1.00 87.69 190 THR A N 1
ATOM 1478 C CA . THR A 1 190 ? 21.934 9.825 -16.872 1.00 87.69 190 THR A CA 1
ATOM 1479 C C . THR A 1 190 ? 23.372 9.442 -16.524 1.00 87.69 190 THR A C 1
ATOM 1481 O O . THR A 1 190 ? 23.626 8.383 -15.939 1.00 87.69 190 THR A O 1
ATOM 1484 N N . TRP A 1 191 ? 24.327 10.332 -16.806 1.00 85.94 191 TRP A N 1
ATOM 1485 C CA . TRP A 1 191 ? 25.714 10.144 -16.368 1.00 85.94 191 TRP A CA 1
ATOM 1486 C C . TRP A 1 191 ? 25.801 9.814 -14.869 1.00 85.94 191 TRP A C 1
ATOM 1488 O O . TRP A 1 191 ? 26.479 8.867 -14.471 1.00 85.94 191 TRP A O 1
ATOM 1498 N N . LEU A 1 192 ? 25.038 10.536 -14.040 1.00 83.19 192 LEU A N 1
ATOM 1499 C CA . LEU A 1 192 ? 24.981 10.311 -12.597 1.00 83.19 192 LEU A CA 1
ATOM 1500 C C . LEU A 1 192 ? 24.392 8.939 -12.246 1.00 83.19 192 LEU A C 1
ATOM 1502 O O . LEU A 1 192 ? 24.932 8.251 -11.381 1.00 83.19 192 LEU A O 1
ATOM 1506 N N . GLY A 1 193 ? 23.328 8.513 -12.935 1.00 85.00 193 GLY A N 1
ATOM 1507 C CA . GLY A 1 193 ? 22.768 7.169 -12.796 1.00 85.00 193 GLY A CA 1
ATOM 1508 C C . GLY A 1 193 ? 23.800 6.079 -13.103 1.00 85.00 193 GLY A C 1
ATOM 1509 O O . GLY A 1 193 ? 23.949 5.137 -12.323 1.00 85.00 193 GLY A O 1
ATOM 1510 N N . GLY A 1 194 ? 24.572 6.247 -14.183 1.00 87.19 194 GLY A N 1
ATOM 1511 C CA . GLY A 1 194 ? 25.682 5.360 -14.540 1.00 87.19 194 GLY A CA 1
ATOM 1512 C C . GLY A 1 194 ? 26.764 5.301 -13.458 1.00 87.19 194 GLY A C 1
ATOM 1513 O O . GLY A 1 194 ? 27.148 4.213 -13.024 1.00 87.19 194 GLY A O 1
ATOM 1514 N N . VAL A 1 195 ? 27.196 6.455 -12.937 1.00 87.06 195 VAL A N 1
ATOM 1515 C CA . VAL A 1 195 ? 28.190 6.542 -11.850 1.00 87.06 195 VAL A CA 1
ATOM 1516 C C . VAL A 1 195 ? 27.706 5.849 -10.576 1.00 87.06 195 VAL A C 1
ATOM 1518 O O . VAL A 1 195 ? 28.438 5.040 -10.000 1.00 87.06 195 VAL A O 1
ATOM 1521 N N . LEU A 1 196 ? 26.475 6.127 -10.140 1.00 84.81 196 LEU A N 1
ATOM 1522 C CA . LEU A 1 196 ? 25.904 5.533 -8.928 1.00 84.81 196 LEU A CA 1
ATOM 1523 C C . LEU A 1 196 ? 25.771 4.011 -9.056 1.00 84.81 196 LEU A C 1
ATOM 1525 O O . LEU A 1 196 ? 26.101 3.277 -8.120 1.00 84.81 196 LEU A O 1
ATOM 1529 N N . LEU A 1 197 ? 25.360 3.532 -10.231 1.00 86.44 197 LEU A N 1
ATOM 1530 C CA . LEU A 1 197 ? 25.258 2.106 -10.517 1.00 86.44 197 LEU A CA 1
ATOM 1531 C C . LEU A 1 197 ? 26.627 1.440 -10.762 1.00 86.44 197 LEU A C 1
ATOM 1533 O O . LEU A 1 197 ? 26.762 0.224 -10.626 1.00 86.44 197 LEU A O 1
ATOM 1537 N N . GLY A 1 198 ? 27.658 2.219 -11.100 1.00 87.88 198 GLY A N 1
ATOM 1538 C CA . GLY A 1 198 ? 28.960 1.714 -11.538 1.00 87.88 198 GLY A CA 1
ATOM 1539 C C . GLY A 1 198 ? 28.895 1.032 -12.907 1.00 87.88 198 GLY A C 1
ATOM 1540 O O . GLY A 1 198 ? 29.509 -0.019 -13.094 1.00 87.88 198 GLY A O 1
ATOM 1541 N N . LYS A 1 199 ? 28.104 1.583 -13.833 1.00 88.38 199 LYS A N 1
ATOM 1542 C CA . LYS A 1 199 ? 27.892 1.061 -15.190 1.00 88.38 199 LYS A CA 1
ATOM 1543 C C . LYS A 1 199 ? 28.001 2.178 -16.216 1.00 88.38 199 LYS A C 1
ATOM 1545 O O . LYS A 1 199 ? 27.853 3.352 -15.891 1.00 88.38 199 LYS A O 1
ATOM 1550 N N . ASP A 1 200 ? 28.235 1.784 -17.459 1.00 87.25 200 ASP A N 1
ATOM 1551 C CA . ASP A 1 200 ? 28.199 2.702 -18.587 1.00 87.25 200 ASP A CA 1
ATOM 1552 C C . ASP A 1 200 ? 26.752 3.187 -18.827 1.00 87.25 200 ASP A C 1
ATOM 1554 O O . ASP A 1 200 ? 25.866 2.348 -19.035 1.00 87.25 200 ASP A O 1
ATOM 1558 N N . PRO A 1 201 ? 26.483 4.504 -18.750 1.00 85.69 201 PRO A N 1
ATOM 1559 C CA . PRO A 1 201 ? 25.139 5.048 -18.902 1.00 85.69 201 PRO A CA 1
ATOM 1560 C C . PRO A 1 201 ? 24.556 4.865 -20.309 1.00 85.69 201 PRO A C 1
ATOM 1562 O O . PRO A 1 201 ? 23.342 4.729 -20.430 1.00 85.69 201 PRO A O 1
ATOM 1565 N N . GLU A 1 202 ? 25.383 4.802 -21.358 1.00 82.94 202 GLU A N 1
ATOM 1566 C CA . GLU A 1 202 ? 24.898 4.682 -22.744 1.00 82.94 202 GLU A CA 1
ATOM 1567 C C . GLU A 1 202 ? 24.374 3.275 -23.068 1.00 82.94 202 GLU A C 1
ATOM 1569 O O . GLU A 1 202 ? 23.487 3.106 -23.904 1.00 82.94 202 GLU A O 1
ATOM 1574 N N . SER A 1 203 ? 24.893 2.257 -22.379 1.00 84.06 203 SER A N 1
ATOM 1575 C CA . SER A 1 203 ? 24.495 0.850 -22.530 1.00 84.06 203 SER A CA 1
ATOM 1576 C C . SER A 1 203 ? 23.617 0.330 -21.384 1.00 84.06 203 SER A C 1
ATOM 1578 O O . SER A 1 203 ? 23.323 -0.870 -21.301 1.00 84.06 203 SER A O 1
ATOM 1580 N N . SER A 1 204 ? 23.181 1.229 -20.499 1.00 91.06 204 SER A N 1
ATOM 1581 C CA . SER A 1 204 ? 22.332 0.925 -19.352 1.00 91.06 204 SER A CA 1
ATOM 1582 C C . SER A 1 204 ? 21.044 1.725 -19.417 1.00 91.06 204 SER A C 1
ATOM 1584 O O . SER A 1 204 ? 21.044 2.912 -19.725 1.00 91.06 204 SER A O 1
ATOM 1586 N N . TYR A 1 205 ? 19.945 1.081 -19.056 1.00 93.00 205 TYR A N 1
ATOM 1587 C CA . TYR A 1 205 ? 18.619 1.670 -19.110 1.00 93.00 205 TYR A CA 1
ATOM 1588 C C . TYR A 1 205 ? 18.005 1.700 -17.721 1.00 93.00 205 TYR A C 1
ATOM 1590 O O . TYR A 1 205 ? 18.213 0.783 -16.925 1.00 93.00 205 TYR A O 1
ATOM 1598 N N . ALA A 1 206 ? 17.211 2.725 -17.452 1.00 93.69 206 ALA A N 1
ATOM 1599 C CA . ALA A 1 206 ? 16.218 2.704 -16.395 1.00 93.69 206 ALA A CA 1
ATOM 1600 C C . ALA A 1 206 ? 14.818 2.619 -17.002 1.00 93.69 206 ALA A C 1
ATOM 1602 O O . ALA A 1 206 ? 14.616 2.786 -18.211 1.00 93.69 206 ALA A O 1
ATOM 1603 N N . PHE A 1 207 ? 13.852 2.294 -16.155 1.00 94.81 207 PHE A N 1
ATOM 1604 C CA . PHE A 1 207 ? 12.456 2.272 -16.541 1.00 94.81 207 PHE A CA 1
ATOM 1605 C C . PHE A 1 207 ? 11.522 2.576 -15.378 1.00 94.81 207 PHE A C 1
ATOM 1607 O O . PHE A 1 207 ? 11.888 2.431 -14.207 1.00 94.81 207 PHE A O 1
ATOM 1614 N N . SER A 1 208 ? 10.292 2.915 -15.738 1.00 94.94 208 SER A N 1
ATOM 1615 C CA . SER A 1 208 ? 9.137 3.083 -14.870 1.00 94.94 208 SER A CA 1
ATOM 1616 C C . SER A 1 208 ? 7.942 2.291 -15.414 1.00 94.94 208 SER A C 1
ATOM 1618 O O . SER A 1 208 ? 7.825 2.042 -16.613 1.00 94.94 208 SER A O 1
ATOM 1620 N N . ILE A 1 209 ? 7.063 1.858 -14.514 1.00 96.00 209 ILE A N 1
ATOM 1621 C CA . ILE A 1 209 ? 5.771 1.231 -14.799 1.00 96.00 209 ILE A CA 1
ATOM 1622 C C . ILE A 1 209 ? 4.762 1.857 -13.841 1.00 96.00 209 ILE A C 1
ATOM 1624 O O . ILE A 1 209 ? 4.945 1.780 -12.622 1.00 96.00 209 ILE A O 1
ATOM 1628 N N . ASP A 1 210 ? 3.700 2.434 -14.393 1.00 94.88 210 ASP A N 1
ATOM 1629 C CA . ASP A 1 210 ? 2.570 2.969 -13.642 1.00 94.88 210 ASP A CA 1
ATOM 1630 C C . ASP A 1 210 ? 1.543 1.866 -13.375 1.00 94.88 210 ASP A C 1
ATOM 1632 O O . ASP A 1 210 ? 0.823 1.407 -14.268 1.00 94.88 210 ASP A O 1
ATOM 1636 N N . ILE A 1 211 ? 1.520 1.389 -12.129 1.00 96.50 211 ILE A N 1
ATOM 1637 C CA . ILE A 1 211 ? 0.681 0.257 -11.729 1.00 96.50 211 ILE A CA 1
ATOM 1638 C C . ILE A 1 211 ? -0.777 0.678 -11.615 1.00 96.50 211 ILE A C 1
ATOM 1640 O O . ILE A 1 211 ? -1.653 -0.122 -11.942 1.00 96.50 211 ILE A O 1
ATOM 1644 N N . ASP A 1 212 ? -1.045 1.914 -11.203 1.00 94.81 212 ASP A N 1
ATOM 1645 C CA . ASP A 1 212 ? -2.402 2.441 -11.109 1.00 94.81 212 ASP A CA 1
ATOM 1646 C C . ASP A 1 212 ? -3.018 2.517 -12.512 1.00 94.81 212 ASP A C 1
ATOM 1648 O O . ASP A 1 212 ? -4.101 1.983 -12.755 1.00 94.81 212 ASP A O 1
ATOM 1652 N N . GLN A 1 213 ? -2.289 3.089 -13.477 1.00 92.44 213 GLN A N 1
ATOM 1653 C CA . GLN A 1 213 ? -2.724 3.170 -14.871 1.00 92.44 213 GLN A CA 1
ATOM 1654 C C . GLN A 1 213 ? -2.934 1.782 -15.484 1.00 92.44 213 GLN A C 1
ATOM 1656 O O . GLN A 1 213 ? -3.945 1.537 -16.152 1.00 92.44 213 GLN A O 1
ATOM 1661 N N . ALA A 1 214 ? -1.999 0.860 -15.244 1.00 96.12 214 ALA A N 1
ATOM 1662 C CA . ALA A 1 214 ? -2.121 -0.513 -15.709 1.00 96.12 214 ALA A CA 1
ATOM 1663 C C . ALA A 1 214 ? -3.333 -1.223 -15.086 1.00 96.12 214 ALA A C 1
ATOM 1665 O O . ALA A 1 214 ? -4.020 -1.967 -15.784 1.00 96.12 214 ALA A O 1
ATOM 1666 N N . ALA A 1 215 ? -3.624 -0.977 -13.805 1.00 96.06 215 ALA A N 1
ATOM 1667 C CA . ALA A 1 215 ? -4.777 -1.546 -13.117 1.00 96.06 215 ALA A CA 1
ATOM 1668 C C . ALA A 1 215 ? -6.086 -1.000 -13.697 1.00 96.06 215 ALA A C 1
ATOM 1670 O O . ALA A 1 215 ? -6.975 -1.789 -14.017 1.00 96.06 215 ALA A O 1
ATOM 1671 N N . CYS A 1 216 ? -6.189 0.318 -13.912 1.00 94.88 216 CYS A N 1
ATOM 1672 C CA . CYS A 1 216 ? -7.358 0.917 -14.556 1.00 94.88 216 CYS A CA 1
ATOM 1673 C C . CYS A 1 216 ? -7.642 0.265 -15.910 1.00 94.88 216 CYS A C 1
ATOM 1675 O O . CYS A 1 216 ? -8.765 -0.156 -16.167 1.00 94.88 216 CYS A O 1
ATOM 1677 N N . ARG A 1 217 ? -6.612 0.120 -16.750 1.00 94.44 217 ARG A N 1
ATOM 1678 C CA . ARG A 1 217 ? -6.753 -0.469 -18.088 1.00 94.44 217 ARG A CA 1
ATOM 1679 C C . ARG A 1 217 ? -7.100 -1.951 -18.037 1.00 94.44 217 ARG A C 1
ATOM 1681 O O . ARG A 1 217 ? -8.059 -2.370 -18.673 1.00 94.44 217 ARG A O 1
ATOM 1688 N N . LYS A 1 218 ? -6.395 -2.731 -17.213 1.00 94.38 218 LYS A N 1
ATOM 1689 C CA . LYS A 1 218 ? -6.635 -4.173 -17.047 1.00 94.38 218 LYS A CA 1
ATOM 1690 C C . LYS A 1 218 ? -8.064 -4.493 -16.602 1.00 94.38 218 LYS A C 1
ATOM 1692 O O . LYS A 1 218 ? -8.598 -5.534 -16.979 1.00 94.38 218 LYS A O 1
ATOM 1697 N N . PHE A 1 219 ? -8.657 -3.627 -15.785 1.00 93.75 219 PHE A N 1
ATOM 1698 C CA . PHE A 1 219 ? -9.960 -3.848 -15.162 1.00 93.75 219 PHE A CA 1
ATOM 1699 C C . PHE A 1 219 ? -11.091 -2.976 -15.730 1.00 93.75 219 PHE A C 1
ATOM 1701 O O . PHE A 1 219 ? -12.199 -3.000 -15.187 1.00 93.75 219 PHE A O 1
ATOM 1708 N N . GLY A 1 220 ? -10.830 -2.228 -16.809 1.00 93.44 220 GLY A N 1
ATOM 1709 C CA . GLY A 1 220 ? -11.820 -1.373 -17.467 1.00 93.44 220 GLY A CA 1
ATOM 1710 C C . GLY A 1 220 ? -12.376 -0.270 -16.561 1.00 93.44 220 GLY A C 1
ATOM 1711 O O . GLY A 1 220 ? -13.577 -0.007 -16.582 1.00 93.44 220 GLY A O 1
ATOM 1712 N N . LEU A 1 221 ? -11.535 0.331 -15.715 1.00 93.81 221 LEU A N 1
ATOM 1713 C CA . LEU A 1 221 ? -11.915 1.459 -14.861 1.00 93.81 221 LEU A CA 1
ATOM 1714 C C . LEU A 1 221 ? -11.788 2.768 -15.637 1.00 93.81 221 LEU A C 1
ATOM 1716 O O . LEU A 1 221 ? -10.794 2.993 -16.329 1.00 93.81 221 LEU A O 1
ATOM 1720 N N . SER A 1 222 ? -12.767 3.656 -15.479 1.00 90.56 222 SER A N 1
ATOM 1721 C CA . SER A 1 222 ? -12.815 4.933 -16.197 1.00 90.56 222 SER A CA 1
ATOM 1722 C C . SER A 1 222 ? -11.812 5.957 -15.664 1.00 90.56 222 SER A C 1
ATOM 1724 O O . SER A 1 222 ? -11.425 6.881 -16.378 1.00 90.56 222 SER A O 1
ATOM 1726 N N . SER A 1 223 ? -11.376 5.808 -14.411 1.00 90.75 223 SER A N 1
ATOM 1727 C CA . SER A 1 223 ? -10.422 6.714 -13.771 1.00 90.75 223 SER A CA 1
ATOM 1728 C C . SER A 1 223 ? -9.653 6.039 -12.636 1.00 90.75 223 SER A C 1
ATOM 1730 O O . SER A 1 223 ? -10.078 5.014 -12.101 1.00 90.75 223 SER A O 1
ATOM 1732 N N . ARG A 1 224 ? -8.530 6.645 -12.222 1.00 89.62 224 ARG A N 1
ATOM 1733 C CA . ARG A 1 224 ? -7.772 6.209 -11.034 1.00 89.62 224 ARG A CA 1
ATOM 1734 C C . ARG A 1 224 ? -8.578 6.329 -9.749 1.00 89.62 224 ARG A C 1
ATOM 1736 O O . ARG A 1 224 ? -8.408 5.511 -8.860 1.00 89.62 224 ARG A O 1
ATOM 1743 N N . LYS A 1 225 ? -9.490 7.299 -9.669 1.00 91.44 225 LYS A N 1
ATOM 1744 C CA . LYS A 1 225 ? -10.370 7.498 -8.513 1.00 91.44 225 LYS A CA 1
ATOM 1745 C C . LYS A 1 225 ? -11.152 6.237 -8.145 1.00 91.44 225 LYS A C 1
ATOM 1747 O O . LYS A 1 225 ? -11.301 5.942 -6.963 1.00 91.44 225 LYS A O 1
ATOM 1752 N N . GLU A 1 226 ? -11.607 5.476 -9.141 1.00 94.12 226 GLU A N 1
ATOM 1753 C CA . GLU A 1 226 ? -12.306 4.210 -8.896 1.00 94.12 226 GLU A CA 1
ATOM 1754 C C . GLU A 1 226 ? -11.436 3.190 -8.160 1.00 94.12 226 GLU A C 1
ATOM 1756 O O . GLU A 1 226 ? -11.968 2.419 -7.373 1.00 94.12 226 GLU A O 1
ATOM 1761 N N . LEU A 1 227 ? -10.108 3.207 -8.341 1.00 93.81 227 LEU A N 1
ATOM 1762 C CA . LEU A 1 227 ? -9.204 2.317 -7.607 1.00 93.81 227 LEU A CA 1
ATOM 1763 C C . LEU A 1 227 ? -9.239 2.552 -6.096 1.00 93.81 227 LEU A C 1
ATOM 1765 O O . LEU A 1 227 ? -8.755 1.701 -5.375 1.00 93.81 227 LEU A O 1
ATOM 1769 N N . PHE A 1 228 ? -9.756 3.673 -5.599 1.00 92.75 228 PHE A N 1
ATOM 1770 C CA . PHE A 1 228 ? -9.807 3.968 -4.163 1.00 92.75 228 PHE A CA 1
ATOM 1771 C C . PHE A 1 228 ? -11.213 3.780 -3.573 1.00 92.75 228 PHE A C 1
ATOM 1773 O O . PHE A 1 228 ? -11.499 4.230 -2.455 1.00 92.75 228 PHE A O 1
ATOM 1780 N N . ASP A 1 229 ? -12.109 3.134 -4.323 1.00 94.00 229 ASP A N 1
ATOM 1781 C CA . ASP A 1 229 ? -13.358 2.604 -3.796 1.00 94.00 229 ASP A CA 1
ATOM 1782 C C . ASP A 1 229 ? -13.065 1.329 -2.987 1.00 94.00 229 ASP A C 1
ATOM 1784 O O . ASP A 1 229 ? -12.433 0.391 -3.462 1.00 94.00 229 ASP A O 1
ATOM 1788 N N . ASN A 1 230 ? -13.511 1.309 -1.732 1.00 93.25 230 ASN A N 1
ATOM 1789 C CA . ASN A 1 230 ? -13.283 0.203 -0.802 1.00 93.25 230 ASN A CA 1
ATOM 1790 C C . ASN A 1 230 ? -14.583 -0.561 -0.472 1.00 93.25 230 ASN A C 1
ATOM 1792 O O . ASN A 1 230 ? -14.620 -1.351 0.473 1.00 93.25 230 ASN A O 1
ATOM 1796 N N . THR A 1 231 ? -15.666 -0.317 -1.215 1.00 94.75 231 THR A N 1
ATOM 1797 C CA . THR A 1 231 ? -16.953 -1.004 -1.035 1.00 94.75 231 THR A CA 1
ATOM 1798 C C . THR A 1 231 ? -16.913 -2.439 -1.559 1.00 94.75 231 THR A C 1
ATOM 1800 O O . THR A 1 231 ? -16.145 -2.787 -2.459 1.00 94.75 231 THR A O 1
ATOM 1803 N N . ASP A 1 232 ? -17.785 -3.291 -1.026 1.00 92.19 232 ASP A N 1
ATOM 1804 C CA . ASP A 1 232 ? -17.972 -4.663 -1.505 1.00 92.19 232 ASP A CA 1
ATOM 1805 C C . ASP A 1 232 ? -18.416 -4.703 -2.967 1.00 92.19 232 ASP A C 1
ATOM 1807 O O . ASP A 1 232 ? -17.977 -5.573 -3.726 1.00 92.19 232 ASP A O 1
ATOM 1811 N N . ALA A 1 233 ? -19.261 -3.752 -3.377 1.00 92.25 233 ALA A N 1
ATOM 1812 C CA . ALA A 1 233 ? -19.729 -3.622 -4.753 1.00 92.25 233 ALA A CA 1
ATOM 1813 C C . ALA A 1 233 ? -18.558 -3.450 -5.734 1.00 92.25 233 ALA A C 1
ATOM 1815 O O . ALA A 1 233 ? -18.569 -4.031 -6.821 1.00 92.25 233 ALA A O 1
ATOM 1816 N N . PHE A 1 234 ? -17.527 -2.706 -5.332 1.00 93.25 234 PHE A N 1
ATOM 1817 C CA . PHE A 1 234 ? -16.312 -2.547 -6.115 1.00 93.25 234 PHE A CA 1
ATOM 1818 C C . PHE A 1 234 ? -15.371 -3.750 -5.980 1.00 93.25 234 PHE A C 1
ATOM 1820 O O . PHE A 1 234 ? -15.062 -4.403 -6.977 1.00 93.25 234 PHE A O 1
ATOM 1827 N N . LEU A 1 235 ? -14.941 -4.094 -4.762 1.00 91.62 235 LEU A N 1
ATOM 1828 C CA . LEU A 1 235 ? -13.885 -5.092 -4.539 1.00 91.62 235 LEU A CA 1
ATOM 1829 C C . LEU A 1 235 ? -14.291 -6.510 -4.964 1.00 91.62 235 LEU A C 1
ATOM 1831 O O . LEU A 1 235 ? -13.448 -7.291 -5.406 1.00 91.62 235 LEU A O 1
ATOM 1835 N N . SER A 1 236 ? -15.583 -6.853 -4.905 1.00 89.19 236 SER A N 1
ATOM 1836 C CA . SER A 1 236 ? -16.075 -8.165 -5.356 1.00 89.19 236 SER A CA 1
ATOM 1837 C C . SER A 1 236 ? -15.889 -8.423 -6.856 1.00 89.19 236 SER A C 1
ATOM 1839 O O . SER A 1 236 ? -15.898 -9.585 -7.267 1.00 89.19 236 SER A O 1
ATOM 1841 N N . ARG A 1 237 ? -15.637 -7.380 -7.663 1.00 90.50 237 ARG A N 1
ATOM 1842 C CA . ARG A 1 237 ? -15.295 -7.498 -9.090 1.00 90.50 237 ARG A CA 1
ATOM 1843 C C . ARG A 1 237 ? -13.933 -8.173 -9.315 1.00 90.50 237 ARG A C 1
ATOM 1845 O O . ARG A 1 237 ? -13.700 -8.695 -10.402 1.00 90.50 237 ARG A O 1
ATOM 1852 N N . PHE A 1 238 ? -13.045 -8.177 -8.314 1.00 88.62 238 PHE A N 1
ATOM 1853 C CA . PHE A 1 238 ? -11.624 -8.525 -8.459 1.00 88.62 238 PHE A CA 1
ATOM 1854 C C . PHE A 1 238 ? -11.200 -9.674 -7.534 1.00 88.62 238 PHE A C 1
ATOM 1856 O O . PHE A 1 238 ? -10.328 -9.532 -6.682 1.00 88.62 238 PHE A O 1
ATOM 1863 N N . THR A 1 239 ? -11.828 -10.840 -7.678 1.00 82.25 239 THR A N 1
ATOM 1864 C CA . THR A 1 239 ? -11.464 -12.001 -6.848 1.00 82.25 239 THR A CA 1
ATOM 1865 C C . THR A 1 239 ? -10.124 -12.592 -7.303 1.00 82.25 239 THR A C 1
ATOM 1867 O O . THR A 1 239 ? -10.016 -13.067 -8.431 1.00 82.25 239 THR A O 1
ATOM 1870 N N . ASP A 1 240 ? -9.131 -12.604 -6.412 1.00 85.75 240 ASP A N 1
ATOM 1871 C CA . ASP A 1 240 ? -7.811 -13.210 -6.624 1.00 85.75 240 ASP A CA 1
ATOM 1872 C C . ASP A 1 240 ? -7.362 -13.903 -5.334 1.00 85.75 240 ASP A C 1
ATOM 1874 O O . ASP A 1 240 ? -7.191 -13.266 -4.292 1.00 85.75 240 ASP A O 1
ATOM 1878 N N . ASP A 1 241 ? -7.193 -15.222 -5.416 1.00 85.00 241 ASP A N 1
ATOM 1879 C CA . ASP A 1 241 ? -6.780 -16.069 -4.305 1.00 85.00 241 ASP A CA 1
ATOM 1880 C C . ASP A 1 241 ? -5.299 -16.438 -4.301 1.00 85.00 241 ASP A C 1
ATOM 1882 O O . ASP A 1 241 ? -4.877 -17.262 -3.488 1.00 85.00 241 ASP A O 1
ATOM 1886 N N . SER A 1 242 ? -4.502 -15.822 -5.173 1.00 87.62 242 SER A N 1
ATOM 1887 C CA . SER A 1 242 ? -3.060 -15.982 -5.132 1.00 87.62 242 SER A CA 1
ATOM 1888 C C . SER A 1 242 ? -2.491 -15.372 -3.850 1.00 87.62 242 SER A C 1
ATOM 1890 O O . SER A 1 242 ? -2.814 -14.243 -3.461 1.00 87.62 242 SER A O 1
ATOM 1892 N N . SER A 1 243 ? -1.544 -16.085 -3.244 1.00 86.00 243 SER A N 1
ATOM 1893 C CA . SER A 1 243 ? -0.633 -15.492 -2.267 1.00 86.00 243 SER A CA 1
ATOM 1894 C C . SER A 1 243 ? 0.128 -14.315 -2.873 1.00 86.00 243 SER A C 1
ATOM 1896 O O . SER A 1 243 ? 0.202 -14.138 -4.100 1.00 86.00 243 SER A O 1
ATOM 1898 N N . SER A 1 244 ? 0.679 -13.487 -1.995 1.00 87.50 244 SER A N 1
ATOM 1899 C CA . SER A 1 244 ? 1.564 -12.399 -2.395 1.00 87.50 244 SER A CA 1
ATOM 1900 C C . SER A 1 244 ? 2.848 -12.955 -3.026 1.00 87.50 244 SER A C 1
ATOM 1902 O O . SER A 1 244 ? 3.299 -14.048 -2.696 1.00 87.50 244 SER A O 1
ATOM 1904 N N . VAL A 1 245 ? 3.439 -12.214 -3.969 1.00 85.69 245 VAL A N 1
ATOM 1905 C CA . VAL A 1 245 ? 4.580 -12.712 -4.771 1.00 85.69 245 VAL A CA 1
ATOM 1906 C C . VAL A 1 245 ? 5.861 -12.898 -3.953 1.00 85.69 245 VAL A C 1
ATOM 1908 O O . VAL A 1 245 ? 6.708 -13.706 -4.326 1.00 85.69 245 VAL A O 1
ATOM 1911 N N . THR A 1 246 ? 6.030 -12.141 -2.866 1.00 81.12 246 THR A N 1
ATOM 1912 C CA . THR A 1 246 ? 7.207 -12.239 -1.993 1.00 81.12 246 THR A CA 1
ATOM 1913 C C . THR A 1 246 ? 6.840 -12.808 -0.630 1.00 81.12 246 THR A C 1
ATOM 1915 O O . THR A 1 246 ? 5.694 -12.732 -0.207 1.00 81.12 246 THR A O 1
ATOM 1918 N N . GLU A 1 247 ? 7.828 -13.341 0.085 1.00 82.56 247 GLU A N 1
ATOM 1919 C CA . GLU A 1 247 ? 7.643 -13.922 1.422 1.00 82.56 247 GLU A CA 1
ATOM 1920 C C . GLU A 1 247 ? 7.968 -12.928 2.549 1.00 82.56 247 GLU A C 1
ATOM 1922 O O . GLU A 1 247 ? 8.429 -13.319 3.626 1.00 82.56 247 GLU A O 1
ATOM 1927 N N . SER A 1 248 ? 7.775 -11.624 2.312 1.00 88.75 248 SER A N 1
ATOM 1928 C CA . SER A 1 248 ? 8.019 -10.632 3.361 1.00 88.75 248 SER A CA 1
ATOM 1929 C C . SER A 1 248 ? 7.020 -10.785 4.509 1.00 88.75 248 SER A C 1
ATOM 1931 O O . SER A 1 248 ? 5.955 -11.397 4.375 1.00 88.75 248 SER A O 1
ATOM 1933 N N . PHE A 1 249 ? 7.368 -10.242 5.674 1.00 92.25 249 PHE A N 1
ATOM 1934 C CA . PHE A 1 249 ? 6.501 -10.334 6.846 1.00 92.25 249 PHE A CA 1
ATOM 1935 C C . PHE A 1 249 ? 5.182 -9.578 6.614 1.00 92.25 249 PHE A C 1
ATOM 1937 O O . PHE A 1 249 ? 4.110 -10.015 7.013 1.00 92.25 249 PHE A O 1
ATOM 1944 N N . GLU A 1 250 ? 5.257 -8.477 5.884 1.00 92.44 250 GLU A N 1
ATOM 1945 C CA . GLU A 1 250 ? 4.167 -7.630 5.445 1.00 92.44 250 GLU A CA 1
ATOM 1946 C C . GLU A 1 250 ? 3.234 -8.393 4.496 1.00 92.44 250 GLU A C 1
ATOM 1948 O O . GLU A 1 250 ? 2.019 -8.379 4.684 1.00 92.44 250 GLU A O 1
ATOM 1953 N N . ASP A 1 251 ? 3.792 -9.104 3.513 1.00 91.38 251 ASP A N 1
ATOM 1954 C CA . ASP A 1 251 ? 3.033 -9.963 2.601 1.00 91.38 251 ASP A CA 1
ATOM 1955 C C . ASP A 1 251 ? 2.359 -11.127 3.352 1.00 91.38 251 ASP A C 1
ATOM 1957 O O . ASP A 1 251 ? 1.185 -11.415 3.106 1.00 91.38 251 ASP A O 1
ATOM 1961 N N . ARG A 1 252 ? 3.022 -11.699 4.368 1.00 93.19 252 ARG A N 1
ATOM 1962 C CA . ARG A 1 252 ? 2.411 -12.678 5.285 1.00 93.19 252 ARG A CA 1
ATOM 1963 C C . ARG A 1 252 ? 1.240 -12.086 6.070 1.00 93.19 252 ARG A C 1
ATOM 1965 O O . ARG A 1 252 ? 0.209 -12.748 6.194 1.00 93.19 252 ARG A O 1
ATOM 1972 N N . CYS A 1 253 ? 1.357 -10.856 6.578 1.00 95.56 253 CYS A N 1
ATOM 1973 C CA . CYS A 1 253 ? 0.250 -10.163 7.244 1.00 95.56 253 CYS A CA 1
ATOM 1974 C C . CYS A 1 253 ? -0.952 -10.003 6.300 1.00 95.56 253 CYS A C 1
ATOM 1976 O O . CYS A 1 253 ? -2.078 -10.313 6.691 1.00 95.56 253 CYS A O 1
ATOM 1978 N N . ARG A 1 254 ? -0.716 -9.576 5.048 1.00 94.50 254 ARG A N 1
ATOM 1979 C CA . ARG A 1 254 ? -1.775 -9.425 4.033 1.00 94.50 254 ARG A CA 1
ATOM 1980 C C . ARG A 1 254 ? -2.453 -10.752 3.715 1.00 94.50 254 ARG A C 1
ATOM 1982 O O . ARG A 1 254 ? -3.677 -10.838 3.764 1.00 94.50 254 ARG A O 1
ATOM 1989 N N . ASP A 1 255 ? -1.664 -11.779 3.404 1.00 93.69 255 ASP A N 1
ATOM 1990 C CA . ASP A 1 255 ? -2.166 -13.118 3.084 1.00 93.69 255 ASP A CA 1
ATOM 1991 C C . ASP A 1 255 ? -3.000 -13.680 4.243 1.00 93.69 255 ASP A C 1
ATOM 1993 O O . ASP A 1 255 ? -4.083 -14.222 4.023 1.00 93.69 255 ASP A O 1
ATOM 1997 N N . THR A 1 256 ? -2.541 -13.478 5.482 1.00 95.62 256 THR A N 1
ATOM 1998 C CA . THR A 1 256 ? -3.236 -13.923 6.697 1.00 95.62 256 THR A CA 1
ATOM 1999 C C . THR A 1 256 ? -4.592 -13.237 6.862 1.00 95.62 256 THR A C 1
ATOM 2001 O O . THR A 1 256 ? -5.598 -13.924 7.048 1.00 95.62 256 THR A O 1
ATOM 2004 N N . LEU A 1 257 ? -4.648 -11.904 6.761 1.00 96.62 257 LEU A N 1
ATOM 2005 C CA . LEU A 1 257 ? -5.895 -11.143 6.912 1.00 96.62 257 LEU A CA 1
ATOM 2006 C C . LEU A 1 257 ? -6.897 -11.463 5.799 1.00 96.62 257 LEU A C 1
ATOM 2008 O O . LEU A 1 257 ? -8.071 -11.709 6.084 1.00 96.62 257 LEU A O 1
ATOM 2012 N N . ARG A 1 258 ? -6.437 -11.582 4.547 1.00 94.81 258 ARG A N 1
ATOM 2013 C CA . ARG A 1 258 ? -7.302 -12.013 3.438 1.00 94.81 258 ARG A CA 1
ATOM 2014 C C . ARG A 1 258 ? -7.826 -13.434 3.634 1.00 94.81 258 ARG A C 1
ATOM 2016 O O . ARG A 1 258 ? -9.007 -13.684 3.413 1.00 94.81 258 ARG A O 1
ATOM 2023 N N . ALA A 1 259 ? -6.990 -14.361 4.105 1.00 93.38 259 ALA A N 1
ATOM 2024 C CA . ALA A 1 259 ? -7.421 -15.722 4.433 1.00 93.38 259 ALA A CA 1
ATOM 2025 C C . ALA A 1 259 ? -8.425 -15.766 5.603 1.00 93.38 259 ALA A C 1
ATOM 2027 O O . ALA A 1 259 ? -9.222 -16.699 5.699 1.00 93.38 259 ALA A O 1
ATOM 2028 N N . MET A 1 260 ? -8.407 -14.756 6.477 1.00 94.50 260 MET A N 1
ATOM 2029 C CA . MET A 1 260 ? -9.390 -14.547 7.545 1.00 94.50 260 MET A CA 1
ATOM 2030 C C . MET A 1 260 ? -10.673 -13.841 7.074 1.00 94.50 260 MET A C 1
ATOM 2032 O O . MET A 1 260 ? -11.595 -13.665 7.871 1.00 94.50 260 MET A O 1
ATOM 2036 N N . GLY A 1 261 ? -10.761 -13.472 5.793 1.00 93.56 261 GLY A N 1
ATOM 2037 C CA . GLY A 1 261 ? -11.933 -12.834 5.197 1.00 93.56 261 GLY A CA 1
ATOM 2038 C C . GLY A 1 261 ? -11.977 -11.315 5.345 1.00 93.56 261 GLY A C 1
ATOM 2039 O O . GLY A 1 261 ? -13.056 -10.750 5.210 1.00 93.56 261 GLY A O 1
ATOM 2040 N N . TYR A 1 262 ? -10.848 -10.662 5.636 1.00 95.62 262 TYR A N 1
ATOM 2041 C CA . TYR A 1 262 ? -10.748 -9.205 5.579 1.00 95.62 262 TYR A CA 1
ATOM 2042 C C . TYR A 1 262 ? -10.402 -8.750 4.158 1.00 95.62 262 TYR A C 1
ATOM 2044 O O . TYR A 1 262 ? -9.463 -9.265 3.547 1.00 95.62 262 TYR A O 1
ATOM 2052 N N . ASP A 1 263 ? -11.125 -7.753 3.656 1.00 94.50 263 ASP A N 1
ATOM 2053 C CA . ASP A 1 263 ? -10.845 -7.124 2.367 1.00 94.50 263 ASP A CA 1
ATOM 2054 C C . ASP A 1 263 ? -9.661 -6.153 2.471 1.00 94.50 263 ASP A C 1
ATOM 2056 O O . ASP A 1 263 ? -9.599 -5.332 3.390 1.00 94.50 263 ASP A O 1
ATOM 2060 N N . GLU A 1 264 ? -8.713 -6.231 1.532 1.00 93.88 264 GLU A N 1
ATOM 2061 C CA . GLU A 1 264 ? -7.604 -5.270 1.467 1.00 93.88 264 GLU A CA 1
ATOM 2062 C C . GLU A 1 264 ? -8.103 -3.953 0.872 1.00 93.88 264 GLU A C 1
ATOM 2064 O O . GLU A 1 264 ? -8.464 -3.895 -0.305 1.00 93.88 264 GLU A O 1
ATOM 2069 N N . GLY A 1 265 ? -8.088 -2.899 1.682 1.00 91.62 265 GLY A N 1
ATOM 2070 C CA . GLY A 1 265 ? -8.416 -1.549 1.261 1.00 91.62 265 GLY A CA 1
ATOM 2071 C C . GLY A 1 265 ? -7.186 -0.685 0.991 1.00 91.62 265 GLY A C 1
ATOM 2072 O O . GLY A 1 265 ? -6.091 -0.916 1.514 1.00 91.62 265 GLY A O 1
ATOM 2073 N N . PHE A 1 266 ? -7.385 0.348 0.179 1.00 91.00 266 PHE A N 1
ATOM 2074 C CA . PHE A 1 266 ? -6.451 1.454 -0.004 1.00 91.00 266 PHE A CA 1
ATOM 2075 C C . PHE A 1 266 ? -7.089 2.719 0.573 1.00 91.00 266 PHE A C 1
ATOM 2077 O O . PHE A 1 266 ? -7.915 3.372 -0.067 1.00 91.00 266 PHE A O 1
ATOM 2084 N N . GLY A 1 267 ? -6.724 3.029 1.816 1.00 91.50 267 GLY A N 1
ATOM 2085 C CA . GLY A 1 267 ? -7.181 4.205 2.538 1.00 91.50 267 GLY A CA 1
ATOM 2086 C C . GLY A 1 267 ? -6.342 5.444 2.234 1.00 91.50 267 GLY A C 1
ATOM 2087 O O . GLY A 1 267 ? -5.412 5.441 1.416 1.00 91.50 267 GLY A O 1
ATOM 2088 N N . MET A 1 268 ? -6.693 6.538 2.909 1.00 92.00 268 MET A N 1
ATOM 2089 C CA . MET A 1 268 ? -6.032 7.829 2.736 1.00 92.00 268 MET A CA 1
ATOM 2090 C C . MET A 1 268 ? -4.561 7.768 3.188 1.00 92.00 268 MET A C 1
ATOM 2092 O O . MET A 1 268 ? -4.245 7.316 4.288 1.00 92.00 268 MET A O 1
ATOM 2096 N N . LYS A 1 269 ? -3.645 8.225 2.326 1.00 93.56 269 LYS A N 1
ATOM 2097 C CA . LYS A 1 269 ? -2.191 8.216 2.596 1.00 93.56 269 LYS A CA 1
ATOM 2098 C C . LYS A 1 269 ? -1.689 9.506 3.231 1.00 93.56 269 LYS A C 1
ATOM 2100 O O . LYS A 1 269 ? -0.648 9.511 3.879 1.00 93.56 269 LYS A O 1
ATOM 2105 N N . LEU A 1 270 ? -2.436 10.583 3.033 1.00 95.25 270 LEU A N 1
ATOM 2106 C CA . LEU A 1 270 ? -2.252 11.869 3.679 1.00 95.25 270 LEU A CA 1
ATOM 2107 C C . LEU A 1 270 ? -3.559 12.202 4.395 1.00 95.25 270 LEU A C 1
ATOM 2109 O O . LEU A 1 270 ? -4.632 11.741 4.003 1.00 95.25 270 LEU A O 1
ATOM 2113 N N . TYR A 1 271 ? -3.465 12.961 5.476 1.00 94.62 271 TYR A N 1
ATOM 2114 C CA . TYR A 1 271 ? -4.563 13.221 6.395 1.00 94.62 271 TYR A CA 1
ATOM 2115 C C . TYR A 1 271 ? -5.029 14.675 6.280 1.00 94.62 271 TYR A C 1
ATOM 2117 O O . TYR A 1 271 ? -4.189 15.581 6.225 1.00 94.62 271 TYR A O 1
ATOM 2125 N N . PRO A 1 272 ? -6.352 14.915 6.219 1.00 93.56 272 PRO A N 1
ATOM 2126 C CA . PRO A 1 272 ? -6.892 16.262 6.255 1.00 93.56 272 PRO A CA 1
ATOM 2127 C C . PRO A 1 272 ? -6.820 16.851 7.665 1.00 93.56 272 PRO A C 1
ATOM 2129 O O . PRO A 1 272 ? -6.685 16.132 8.663 1.00 93.56 272 PRO A O 1
ATOM 2132 N N . ASP A 1 273 ? -6.961 18.172 7.753 1.00 89.00 273 ASP A N 1
ATOM 2133 C CA . ASP A 1 273 ? -7.024 18.838 9.050 1.00 89.00 273 ASP A CA 1
ATOM 2134 C C . ASP A 1 273 ? -8.216 18.338 9.886 1.00 89.00 273 ASP A C 1
ATOM 2136 O O . ASP A 1 273 ? -9.279 17.988 9.369 1.00 89.00 273 ASP A O 1
ATOM 2140 N N . GLY A 1 274 ? -8.026 18.266 11.203 1.00 89.12 274 GLY A N 1
ATOM 2141 C CA . GLY A 1 274 ? -9.052 17.812 12.143 1.00 89.12 274 GLY A CA 1
ATOM 2142 C C . GLY A 1 274 ? -9.386 16.314 12.107 1.00 89.12 274 GLY A C 1
ATOM 2143 O O . GLY A 1 274 ? -10.226 15.880 12.899 1.00 89.12 274 GLY A O 1
ATOM 2144 N N . ILE A 1 275 ? -8.731 15.490 11.278 1.00 92.62 275 ILE A N 1
ATOM 2145 C CA . ILE A 1 275 ? -9.043 14.051 11.207 1.00 92.62 275 ILE A CA 1
ATOM 2146 C C . ILE A 1 275 ? -8.824 13.326 12.547 1.00 92.62 275 ILE A C 1
ATOM 2148 O O . ILE A 1 275 ? -9.616 12.465 12.923 1.00 92.62 275 ILE A O 1
ATOM 2152 N N . TYR A 1 276 ? -7.822 13.729 13.334 1.00 91.81 276 TYR A N 1
ATOM 2153 C CA . TYR A 1 276 ? -7.594 13.144 14.659 1.00 91.81 276 TYR A CA 1
ATOM 2154 C C . TYR A 1 276 ? -8.736 13.480 15.633 1.00 91.81 276 TYR A C 1
ATOM 2156 O O . TYR A 1 276 ? -9.155 12.627 16.411 1.00 91.81 276 TYR A O 1
ATOM 2164 N N . LYS A 1 277 ? -9.329 14.682 15.545 1.00 91.00 277 LYS A N 1
ATOM 2165 C CA . LYS A 1 277 ? -10.555 15.010 16.304 1.00 91.00 277 LYS A CA 1
ATOM 2166 C C . LYS A 1 277 ? -11.726 14.130 15.873 1.00 91.00 277 LYS A C 1
ATOM 2168 O O . LYS A 1 277 ? -12.546 13.764 16.717 1.00 91.00 277 LYS A O 1
ATOM 2173 N N . LYS A 1 278 ? -11.803 13.791 14.578 1.00 93.06 278 LYS A N 1
ATOM 2174 C CA . LYS A 1 278 ? -12.827 12.893 14.028 1.00 93.06 278 LYS A CA 1
ATOM 2175 C C . LYS A 1 278 ? -12.763 11.524 14.713 1.00 93.06 278 LYS A C 1
ATOM 2177 O O . LYS A 1 278 ? -13.793 11.090 15.215 1.00 93.06 278 LYS A O 1
ATOM 2182 N N . MET A 1 279 ? -11.568 10.949 14.892 1.00 91.25 279 MET A N 1
ATOM 2183 C CA . MET A 1 279 ? -11.339 9.698 15.652 1.00 91.25 279 MET A CA 1
ATOM 2184 C C . MET A 1 279 ? -11.314 9.884 17.186 1.00 91.25 279 MET A C 1
ATOM 2186 O O . MET A 1 279 ? -10.726 9.090 17.914 1.00 91.25 279 MET A O 1
ATOM 2190 N N . ASN A 1 280 ? -11.915 10.962 17.699 1.00 89.88 280 ASN A N 1
ATOM 2191 C CA . ASN A 1 280 ? -12.011 11.282 19.127 1.00 89.88 280 ASN A CA 1
ATOM 2192 C C . ASN A 1 280 ? -10.675 11.536 19.862 1.00 89.88 280 ASN A C 1
ATOM 2194 O O . ASN A 1 280 ? -10.636 11.505 21.091 1.00 89.88 280 ASN A O 1
ATOM 2198 N N . MET A 1 281 ? -9.592 11.861 19.156 1.00 85.12 281 MET A N 1
ATOM 2199 C CA . MET A 1 281 ? -8.347 12.291 19.798 1.00 85.12 281 MET A CA 1
ATOM 2200 C C . MET A 1 281 ? -8.379 13.782 20.152 1.00 85.12 281 MET A C 1
ATOM 2202 O O . MET A 1 281 ? -8.958 14.611 19.442 1.00 85.12 281 MET A O 1
ATOM 2206 N N . ILE A 1 282 ? -7.728 14.134 21.260 1.00 78.25 282 ILE A N 1
ATOM 2207 C CA . ILE A 1 282 ? -7.538 15.524 21.681 1.00 78.25 282 ILE A CA 1
ATOM 2208 C C . ILE A 1 282 ? -6.357 16.099 20.899 1.00 78.25 282 ILE A C 1
ATOM 2210 O O . ILE A 1 282 ? -5.262 15.546 20.917 1.00 78.25 282 ILE A O 1
ATOM 2214 N N . GLN A 1 283 ? -6.570 17.220 20.215 1.00 66.69 283 GLN A N 1
ATOM 2215 C CA . GLN A 1 283 ? -5.513 17.940 19.505 1.00 66.69 283 GLN A CA 1
ATOM 2216 C C . GLN A 1 283 ? -5.151 19.206 20.276 1.00 66.69 283 GLN A C 1
ATOM 2218 O O . GLN A 1 283 ? -5.559 20.306 19.900 1.00 66.69 283 GLN A O 1
ATOM 2223 N N . ASP A 1 284 ? -4.406 19.038 21.361 1.00 66.94 284 ASP A N 1
ATOM 2224 C CA . ASP A 1 284 ? -3.823 20.173 22.066 1.00 66.94 284 ASP A CA 1
ATOM 2225 C C . ASP A 1 284 ? -2.529 20.622 21.388 1.00 66.94 284 ASP A C 1
ATOM 2227 O O . ASP A 1 284 ? -1.893 19.877 20.639 1.00 66.94 284 ASP A O 1
ATOM 2231 N N . GLU A 1 285 ? -2.108 21.862 21.649 1.00 60.69 285 GLU A N 1
ATOM 2232 C CA . GLU A 1 285 ? -0.966 22.429 20.938 1.00 60.69 285 GLU A CA 1
ATOM 2233 C C . GLU A 1 285 ? 0.348 21.666 21.150 1.00 60.69 285 GLU A C 1
ATOM 2235 O O . GLU A 1 285 ? 1.173 21.618 20.233 1.00 60.69 285 GLU A O 1
ATOM 2240 N N . TRP A 1 286 ? 0.488 21.052 22.326 1.00 54.66 286 TRP A N 1
ATOM 2241 C CA . TRP A 1 286 ? 1.661 20.320 22.792 1.00 54.66 286 TRP A CA 1
ATOM 2242 C C . TRP A 1 286 ? 1.711 18.857 22.319 1.00 54.66 286 TRP A C 1
ATOM 2244 O O . TRP A 1 286 ? 2.787 18.259 22.349 1.00 54.66 286 TRP A O 1
ATOM 2254 N N . ASP A 1 287 ? 0.592 18.279 21.863 1.00 66.75 287 ASP A N 1
ATOM 2255 C CA . ASP A 1 287 ? 0.539 16.882 21.422 1.00 66.75 287 ASP A CA 1
ATOM 2256 C C . ASP A 1 287 ? 0.798 16.774 19.913 1.00 66.75 287 ASP A C 1
ATOM 2258 O O . ASP A 1 287 ? -0.110 16.788 19.077 1.00 66.75 287 ASP A O 1
ATOM 2262 N N . LEU A 1 288 ? 2.081 16.675 19.561 1.00 62.38 288 LEU A N 1
ATOM 2263 C CA . LEU A 1 288 ? 2.516 16.506 18.174 1.00 62.38 288 LEU A CA 1
ATOM 2264 C C . LEU A 1 288 ? 2.017 15.189 17.558 1.00 62.38 288 LEU A C 1
ATOM 2266 O O . LEU A 1 288 ? 1.816 15.137 16.345 1.00 62.38 288 LEU A O 1
ATOM 2270 N N . ASN A 1 289 ? 1.770 14.143 18.356 1.00 67.75 289 ASN A N 1
ATOM 2271 C CA . ASN A 1 289 ? 1.311 12.855 17.828 1.00 67.75 289 ASN A CA 1
ATOM 2272 C C . ASN A 1 289 ? -0.101 12.966 17.244 1.00 67.75 289 ASN A C 1
ATOM 2274 O O . ASN A 1 289 ? -0.393 12.338 16.227 1.00 67.75 289 ASN A O 1
ATOM 2278 N N . ASN A 1 290 ? -0.942 13.823 17.828 1.00 71.38 290 ASN A N 1
ATOM 2279 C CA . ASN A 1 290 ? -2.319 14.036 17.376 1.00 71.38 290 ASN A CA 1
ATOM 2280 C C . ASN A 1 290 ? -2.441 15.155 16.332 1.00 71.38 290 ASN A C 1
ATOM 2282 O O . ASN A 1 290 ? -3.549 15.486 15.912 1.00 71.38 290 ASN A O 1
ATOM 2286 N N . LYS A 1 291 ? -1.327 15.750 15.893 1.00 70.81 291 LYS A N 1
ATOM 2287 C CA . LYS A 1 291 ? -1.289 16.741 14.804 1.00 70.81 291 LYS A CA 1
ATOM 2288 C C . LYS A 1 291 ? -0.735 16.182 13.493 1.00 70.81 291 LYS A C 1
ATOM 2290 O O . LYS A 1 291 ? -0.887 16.823 12.458 1.00 70.81 291 LYS A O 1
ATOM 2295 N N . GLY A 1 292 ? -0.142 14.988 13.522 1.00 79.25 292 GLY A N 1
ATOM 2296 C CA . GLY A 1 292 ? 0.552 14.422 12.369 1.00 79.25 292 GLY A CA 1
ATOM 2297 C C . GLY A 1 292 ? 1.858 15.152 12.048 1.00 79.25 292 GLY A C 1
ATOM 2298 O O . GLY A 1 292 ? 2.264 16.099 12.724 1.00 79.25 292 GLY A O 1
ATOM 2299 N N . VAL A 1 293 ? 2.525 14.708 10.986 1.00 89.38 293 VAL A N 1
ATOM 2300 C CA . VAL A 1 293 ? 3.671 15.426 10.415 1.00 89.38 293 VAL A CA 1
ATOM 2301 C C . VAL A 1 293 ? 3.151 16.360 9.329 1.00 89.38 293 VAL A C 1
ATOM 2303 O O . VAL A 1 293 ? 2.665 15.891 8.305 1.00 89.38 293 VAL A O 1
ATOM 2306 N N . LEU A 1 294 ? 3.221 17.670 9.556 1.00 92.19 294 LEU A N 1
ATOM 2307 C CA . LEU A 1 294 ? 2.583 18.654 8.682 1.00 92.19 294 LEU A CA 1
ATOM 2308 C C . LEU A 1 294 ? 3.315 18.830 7.347 1.00 92.19 294 LEU A C 1
ATOM 2310 O O . LEU A 1 294 ? 4.549 18.803 7.277 1.00 92.19 294 LEU A O 1
ATOM 2314 N N . LEU A 1 295 ? 2.532 19.065 6.297 1.00 93.50 295 LEU A N 1
ATOM 2315 C CA . LEU A 1 295 ? 3.029 19.507 5.000 1.00 93.50 295 LEU A CA 1
ATOM 2316 C C . LEU A 1 295 ? 3.420 20.988 5.061 1.00 93.50 295 LEU A C 1
ATOM 2318 O O . LEU A 1 295 ? 2.906 21.751 5.879 1.00 93.50 295 LEU A O 1
ATOM 2322 N N . LYS A 1 296 ? 4.328 21.403 4.176 1.00 93.56 296 LYS A N 1
ATOM 2323 C CA . LYS A 1 296 ? 4.680 22.816 3.989 1.00 93.56 296 LYS A CA 1
ATOM 2324 C C . LYS A 1 296 ? 3.506 23.608 3.434 1.00 93.56 296 LYS A C 1
ATOM 2326 O O . LYS A 1 296 ? 3.203 24.680 3.935 1.00 93.56 296 LYS A O 1
ATOM 2331 N N . GLU A 1 297 ? 2.871 23.047 2.416 1.00 92.56 297 GLU A N 1
ATOM 2332 C CA . GLU A 1 297 ? 1.674 23.579 1.783 1.00 92.56 297 GLU A CA 1
ATOM 2333 C C . GLU A 1 297 ? 0.620 22.466 1.780 1.00 92.56 297 GLU A C 1
ATOM 2335 O O . GLU A 1 297 ? 0.979 21.311 1.513 1.00 92.56 297 GLU A O 1
ATOM 2340 N N . PRO A 1 298 ? -0.655 22.770 2.075 1.00 93.44 298 PRO A N 1
ATOM 2341 C CA . PRO A 1 298 ? -1.733 21.808 1.908 1.00 93.44 298 PRO A CA 1
ATOM 2342 C C . PRO A 1 298 ? -1.793 21.268 0.475 1.00 93.44 298 PRO A C 1
ATOM 2344 O O . PRO A 1 298 ? -1.563 22.001 -0.488 1.00 93.44 298 PRO A O 1
ATOM 2347 N N . LEU A 1 299 ? -2.141 19.991 0.349 1.00 93.38 299 LEU A N 1
ATOM 2348 C CA . LEU A 1 299 ? -2.343 19.307 -0.923 1.00 93.38 299 LEU A CA 1
ATOM 2349 C C . LEU A 1 299 ? -3.820 18.927 -1.026 1.00 93.38 299 LEU A C 1
ATOM 2351 O O . LEU A 1 299 ? -4.270 17.979 -0.386 1.00 93.38 299 LEU A O 1
ATOM 2355 N N . GLY A 1 300 ? -4.602 19.723 -1.749 1.00 92.25 300 GLY A N 1
ATOM 2356 C CA . GLY A 1 300 ? -6.058 19.642 -1.728 1.00 92.25 300 GLY A CA 1
ATOM 2357 C C . GLY A 1 300 ? -6.592 19.826 -0.307 1.00 92.25 300 GLY A C 1
ATOM 2358 O O . GLY A 1 300 ? -6.372 20.859 0.323 1.00 92.25 300 GLY A O 1
ATOM 2359 N N . SER A 1 301 ? -7.28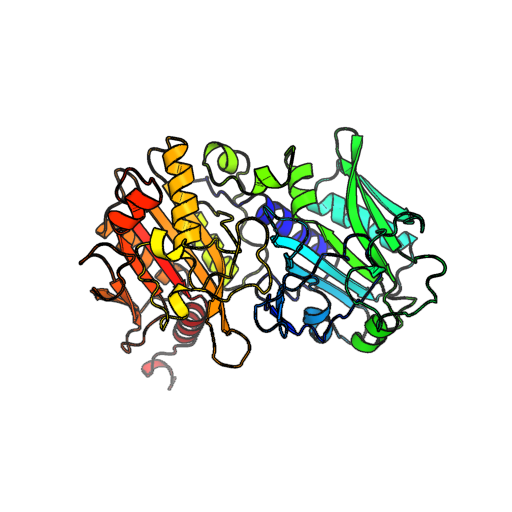7 18.810 0.210 1.00 92.69 301 SER A N 1
ATOM 2360 C CA . SER A 1 301 ? -7.754 18.780 1.604 1.00 92.69 301 SER A CA 1
ATOM 2361 C C . SER A 1 301 ? -6.709 18.288 2.606 1.00 92.69 301 SER A C 1
ATOM 2363 O O . SER A 1 301 ? -6.945 18.369 3.811 1.00 92.69 301 SER A O 1
ATOM 2365 N N . TYR A 1 302 ? -5.590 17.730 2.143 1.00 95.31 302 TYR A N 1
ATOM 2366 C CA . TYR A 1 302 ? -4.592 17.091 2.991 1.00 95.31 302 TYR A CA 1
ATOM 2367 C C . TYR A 1 302 ? -3.613 18.108 3.579 1.00 95.31 302 TYR A C 1
ATOM 2369 O O . TYR A 1 302 ? -3.093 18.969 2.871 1.00 95.31 302 TYR A O 1
ATOM 2377 N N . THR A 1 303 ? -3.322 17.988 4.874 1.00 94.38 303 THR A N 1
ATOM 2378 C CA . THR A 1 303 ? -2.441 18.915 5.606 1.00 94.38 303 THR A CA 1
ATOM 2379 C C . THR A 1 303 ? -1.271 18.229 6.302 1.00 94.38 303 THR A C 1
ATOM 2381 O O . THR A 1 303 ? -0.334 18.908 6.724 1.00 94.38 303 THR A O 1
ATOM 2384 N N . GLY A 1 304 ? -1.268 16.898 6.398 1.00 94.00 304 GLY A N 1
ATOM 2385 C CA . GLY A 1 304 ? -0.178 16.171 7.040 1.00 94.00 304 GLY A CA 1
ATOM 2386 C C . GLY A 1 304 ? -0.137 14.683 6.727 1.00 94.00 304 GLY A C 1
ATOM 2387 O O . GLY A 1 304 ? -0.992 14.138 6.032 1.00 94.00 304 GLY A O 1
ATOM 2388 N N . LEU A 1 305 ? 0.883 14.023 7.264 1.00 94.75 305 LEU A N 1
ATOM 2389 C CA . LEU A 1 305 ? 1.081 12.583 7.187 1.00 94.75 305 LEU A CA 1
ATOM 2390 C C . LEU A 1 305 ? 0.496 11.868 8.420 1.00 94.75 305 LEU A C 1
ATOM 2392 O O . LEU A 1 305 ? 0.481 12.445 9.518 1.00 94.75 305 LEU A O 1
ATOM 2396 N N . PRO A 1 306 ? 0.045 10.610 8.267 1.00 94.25 306 PRO A N 1
ATOM 2397 C CA . PRO A 1 306 ? -0.544 9.834 9.354 1.00 94.25 306 PRO A CA 1
ATOM 2398 C C . PRO A 1 306 ? 0.487 9.437 10.417 1.00 94.25 306 PRO A C 1
ATOM 2400 O O . PRO A 1 306 ? 1.557 8.931 10.094 1.00 94.25 306 PRO A O 1
ATOM 2403 N N . THR A 1 307 ? 0.146 9.581 11.698 1.00 93.38 307 THR A N 1
ATOM 2404 C CA . THR A 1 307 ? 0.873 8.970 12.830 1.00 93.38 307 THR A CA 1
ATOM 2405 C C . THR A 1 307 ? 0.270 7.628 13.237 1.00 93.38 307 THR A C 1
ATOM 2407 O O . THR A 1 307 ? 0.926 6.827 13.886 1.00 93.38 307 THR A O 1
ATOM 2410 N N . VAL A 1 308 ? -0.967 7.346 12.835 1.00 93.81 308 VAL A N 1
ATOM 2411 C CA . VAL A 1 308 ? -1.667 6.069 13.033 1.00 93.81 308 VAL A CA 1
ATOM 2412 C C . VAL A 1 308 ? -2.583 5.813 11.842 1.00 93.81 308 VAL A C 1
ATOM 2414 O O . VAL A 1 308 ? -3.015 6.764 11.190 1.00 93.81 308 VAL A O 1
ATOM 2417 N N . LEU A 1 309 ? -2.926 4.552 11.571 1.00 95.81 309 LEU A N 1
ATOM 2418 C CA . LEU A 1 309 ? -3.824 4.180 10.467 1.00 95.81 309 LEU A CA 1
ATOM 2419 C C . LEU A 1 309 ? -5.304 4.146 10.872 1.00 95.81 309 LEU A C 1
ATOM 2421 O O . LEU A 1 309 ? -6.159 3.845 10.043 1.00 95.81 309 LEU A O 1
ATOM 2425 N N . THR A 1 310 ? -5.622 4.465 12.129 1.00 95.19 310 THR A N 1
ATOM 2426 C CA . THR A 1 310 ? -6.996 4.466 12.645 1.00 95.19 310 THR A CA 1
ATOM 2427 C C . THR A 1 310 ? -7.965 5.288 11.779 1.00 95.19 310 THR A C 1
ATOM 2429 O O . THR A 1 310 ? -8.955 4.716 11.332 1.00 95.19 310 THR A O 1
ATOM 2432 N N . PRO A 1 311 ? -7.689 6.558 11.417 1.00 95.56 311 PRO A N 1
ATOM 2433 C CA . PRO A 1 311 ? -8.600 7.290 10.540 1.00 95.56 311 PRO A CA 1
ATOM 2434 C C . PRO A 1 311 ? -8.801 6.678 9.156 1.00 95.56 311 PRO A C 1
ATOM 2436 O O . PRO A 1 311 ? -9.903 6.748 8.616 1.00 95.56 311 PRO A O 1
ATOM 2439 N N . AL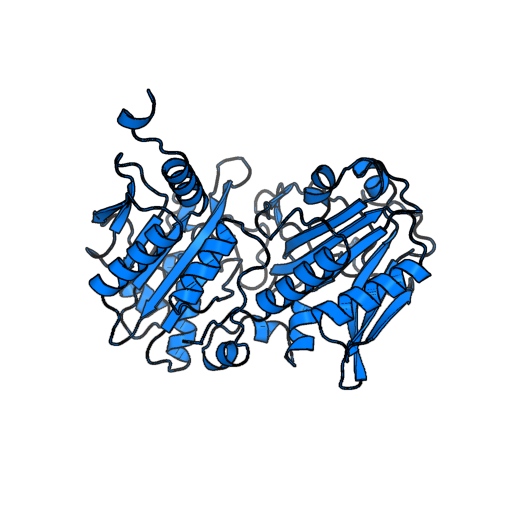A A 1 312 ? -7.753 6.091 8.574 1.00 96.69 312 ALA A N 1
ATOM 2440 C CA . ALA A 1 312 ? -7.844 5.459 7.266 1.00 96.69 312 ALA A CA 1
ATOM 2441 C C . ALA A 1 312 ? -8.753 4.219 7.307 1.00 96.69 312 ALA A C 1
ATOM 2443 O O . ALA A 1 312 ? -9.621 4.075 6.445 1.00 96.69 312 ALA A O 1
ATOM 2444 N N . ILE A 1 313 ? -8.633 3.374 8.342 1.00 97.94 313 ILE A N 1
ATOM 2445 C CA . ILE A 1 313 ? -9.496 2.193 8.475 1.00 97.94 313 ILE A CA 1
ATOM 2446 C C . ILE A 1 313 ? -10.941 2.556 8.855 1.00 97.94 313 ILE A C 1
ATOM 2448 O O . ILE A 1 313 ? -11.878 1.949 8.338 1.00 97.94 313 ILE A O 1
ATOM 2452 N N . GLU A 1 314 ? -11.144 3.572 9.701 1.00 97.44 314 GLU A N 1
ATOM 2453 C CA . GLU A 1 314 ? -12.479 4.077 10.055 1.00 97.44 314 GLU A CA 1
ATOM 2454 C C . GLU A 1 314 ? -13.189 4.687 8.835 1.00 97.44 314 GLU A C 1
ATOM 2456 O O . GLU A 1 314 ? -14.395 4.502 8.670 1.00 97.44 314 GLU A O 1
ATOM 2461 N N . ASP A 1 315 ? -12.454 5.353 7.934 1.00 97.12 315 ASP A N 1
ATOM 2462 C CA . ASP A 1 315 ? -12.996 5.852 6.664 1.00 97.12 315 ASP A CA 1
ATOM 2463 C C . ASP A 1 315 ? -13.421 4.711 5.728 1.00 97.12 315 ASP A C 1
ATOM 2465 O O . ASP A 1 315 ? -14.507 4.766 5.151 1.00 97.12 315 ASP A O 1
ATOM 2469 N N . ILE A 1 316 ? -12.621 3.641 5.624 1.00 97.38 316 ILE A N 1
ATOM 2470 C CA . ILE A 1 316 ? -12.985 2.447 4.843 1.00 97.38 316 ILE A CA 1
ATOM 2471 C C . ILE A 1 316 ? -14.288 1.834 5.375 1.00 97.38 316 ILE A C 1
ATOM 2473 O O . ILE A 1 316 ? -15.227 1.604 4.610 1.00 97.38 316 ILE A O 1
ATOM 2477 N N . ILE A 1 317 ? -14.375 1.609 6.688 1.00 97.81 317 ILE A N 1
ATOM 2478 C CA . ILE A 1 317 ? -15.563 1.036 7.332 1.00 97.81 317 ILE A CA 1
ATOM 2479 C C . ILE A 1 317 ? -16.786 1.953 7.198 1.00 97.81 317 ILE A C 1
ATOM 2481 O O . ILE A 1 317 ? -17.883 1.473 6.909 1.00 97.81 317 ILE A O 1
ATOM 2485 N N . SER A 1 318 ? -16.599 3.266 7.341 1.00 97.75 318 SER A N 1
ATOM 2486 C CA . SER A 1 318 ? -17.648 4.266 7.133 1.00 97.75 318 SER A CA 1
ATOM 2487 C C . SER A 1 318 ? -18.239 4.199 5.725 1.00 97.75 318 SER A C 1
ATOM 2489 O O . SER A 1 318 ? -19.460 4.140 5.573 1.00 97.75 318 SER A O 1
ATOM 2491 N N . ARG A 1 319 ? -17.398 4.134 4.684 1.00 97.25 319 ARG A N 1
ATOM 2492 C CA . ARG A 1 319 ? -17.864 4.031 3.289 1.00 97.25 319 ARG A CA 1
ATOM 2493 C C . ARG A 1 319 ? -18.652 2.752 3.039 1.00 97.25 319 ARG A C 1
ATOM 2495 O O . ARG A 1 319 ? -19.697 2.801 2.396 1.00 97.25 319 ARG A O 1
ATOM 2502 N N . LYS A 1 320 ? -18.180 1.629 3.581 1.00 97.56 320 LYS A N 1
ATOM 2503 C CA . LYS A 1 320 ? -18.878 0.340 3.515 1.00 97.56 320 LYS A CA 1
ATOM 2504 C C . LYS A 1 320 ? -20.261 0.409 4.165 1.00 97.56 320 LYS A C 1
ATOM 2506 O O . LYS A 1 320 ? -21.254 0.001 3.567 1.00 97.56 320 LYS A O 1
ATOM 2511 N N . TRP A 1 321 ? -20.349 1.003 5.355 1.00 97.94 321 TRP A N 1
ATOM 2512 C CA . TRP A 1 321 ? -21.631 1.228 6.026 1.00 97.94 321 TRP A CA 1
ATOM 2513 C C . TRP A 1 321 ? -22.558 2.145 5.213 1.00 97.94 321 TRP A C 1
ATOM 2515 O O . TRP A 1 321 ? -23.731 1.832 5.016 1.00 97.94 321 TRP A O 1
ATOM 2525 N N . ALA A 1 322 ? -22.030 3.252 4.682 1.00 98.06 322 ALA A N 1
ATOM 2526 C CA . ALA A 1 322 ? -22.784 4.181 3.840 1.00 98.06 322 ALA A CA 1
ATOM 2527 C C . ALA A 1 322 ? -23.298 3.530 2.540 1.00 98.06 322 ALA A C 1
ATOM 2529 O O . ALA A 1 322 ? -24.348 3.926 2.035 1.00 98.06 322 ALA A O 1
ATOM 2530 N N . ALA A 1 323 ? -22.601 2.511 2.028 1.00 97.81 323 ALA A N 1
ATOM 2531 C CA . ALA A 1 323 ? -23.031 1.695 0.893 1.00 97.81 323 ALA A CA 1
ATOM 2532 C C . ALA A 1 323 ? -24.127 0.664 1.246 1.00 97.81 323 ALA A C 1
ATOM 2534 O O . ALA A 1 323 ? -24.638 -0.016 0.355 1.00 97.81 323 ALA A O 1
ATOM 2535 N N . GLY A 1 324 ? -24.523 0.558 2.520 1.00 97.56 324 GLY A N 1
ATOM 2536 C CA . GLY A 1 324 ? -25.573 -0.349 2.988 1.00 97.56 324 GLY A CA 1
ATOM 2537 C C . GLY A 1 324 ? -25.096 -1.776 3.270 1.00 97.56 324 GLY A C 1
ATOM 2538 O O . GLY A 1 324 ? -25.919 -2.691 3.333 1.00 97.56 324 GLY A O 1
ATOM 2539 N N . GLU A 1 325 ? -23.788 -1.989 3.430 1.00 96.94 325 GLU A N 1
ATOM 2540 C CA . GLU A 1 325 ? -23.234 -3.291 3.805 1.00 96.94 325 GLU A CA 1
ATOM 2541 C C . GLU A 1 325 ? -23.670 -3.653 5.240 1.00 96.94 325 GLU A C 1
ATOM 2543 O O . GLU A 1 325 ? -23.504 -2.881 6.181 1.00 96.94 325 GLU A O 1
ATOM 2548 N N . ALA A 1 326 ? -24.272 -4.834 5.428 1.00 96.56 326 ALA A N 1
ATOM 2549 C CA . ALA A 1 326 ? -24.797 -5.258 6.736 1.00 96.56 326 ALA A CA 1
ATOM 2550 C C . ALA A 1 326 ? -23.700 -5.719 7.717 1.00 96.56 326 ALA A C 1
ATOM 2552 O O . ALA A 1 326 ? -23.920 -5.803 8.927 1.00 96.56 326 ALA A O 1
ATOM 2553 N N . SER A 1 327 ? -22.533 -6.065 7.183 1.00 96.94 327 SER A N 1
ATOM 2554 C CA . SER A 1 327 ? -21.338 -6.472 7.914 1.00 96.94 327 SER A CA 1
ATOM 2555 C C . SER A 1 327 ? -20.127 -6.227 7.030 1.00 96.94 327 SER A C 1
ATOM 2557 O O . SER A 1 327 ? -20.217 -6.475 5.828 1.00 96.94 327 SER A O 1
ATOM 2559 N N . ALA A 1 328 ? -18.999 -5.852 7.618 1.00 96.50 328 ALA A N 1
ATOM 2560 C CA . ALA A 1 328 ? -17.749 -5.698 6.890 1.00 96.50 328 ALA A CA 1
ATOM 2561 C C . ALA A 1 328 ? -16.554 -6.174 7.706 1.00 96.50 328 ALA A C 1
ATOM 2563 O O . ALA A 1 328 ? -16.548 -6.073 8.933 1.00 96.50 328 ALA A O 1
ATOM 2564 N N . LYS A 1 329 ? -15.514 -6.616 6.997 1.00 96.94 329 LYS A N 1
ATOM 2565 C CA . LYS A 1 329 ? -14.161 -6.816 7.513 1.00 96.94 329 LYS A CA 1
ATOM 2566 C C . LYS A 1 329 ? -13.184 -6.207 6.517 1.00 96.94 329 LYS A C 1
ATOM 2568 O O . LYS A 1 329 ? -13.169 -6.616 5.362 1.00 96.94 329 LYS A O 1
ATOM 2573 N N . ALA A 1 330 ? -12.378 -5.243 6.941 1.00 97.06 330 ALA A N 1
ATOM 2574 C CA . ALA A 1 330 ? -11.411 -4.584 6.066 1.00 97.06 330 ALA A CA 1
ATOM 2575 C C . ALA A 1 330 ? -10.066 -4.397 6.762 1.00 97.06 330 ALA A C 1
ATOM 2577 O O . ALA A 1 330 ? -10.004 -4.315 7.991 1.00 97.06 330 ALA A O 1
ATOM 2578 N N . PHE A 1 331 ? -8.995 -4.315 5.981 1.00 97.69 331 PHE A N 1
ATOM 2579 C CA . PHE A 1 331 ? -7.668 -4.005 6.489 1.00 97.69 331 PHE A CA 1
ATOM 2580 C C . PHE A 1 331 ? -6.855 -3.149 5.526 1.00 97.69 331 PHE A C 1
ATOM 2582 O O . PHE A 1 331 ? -7.100 -3.119 4.324 1.00 97.69 331 PHE A O 1
ATOM 2589 N N . GLU A 1 332 ? -5.829 -2.503 6.064 1.00 95.44 332 GLU A N 1
ATOM 2590 C CA . GLU A 1 332 ? -4.851 -1.735 5.315 1.00 95.44 332 GLU A CA 1
ATOM 2591 C C . GLU A 1 332 ? -3.454 -1.905 5.923 1.00 95.44 332 GLU A C 1
ATOM 2593 O O . GLU A 1 332 ? -3.291 -2.017 7.140 1.00 95.44 332 GLU A O 1
ATOM 2598 N N . ILE A 1 333 ? -2.433 -1.889 5.063 1.00 95.25 333 ILE A N 1
ATOM 2599 C CA . ILE A 1 333 ? -1.028 -1.772 5.464 1.00 95.25 333 ILE A CA 1
ATOM 2600 C C . ILE A 1 333 ? -0.433 -0.535 4.803 1.00 95.25 333 ILE A C 1
ATOM 2602 O O . ILE A 1 333 ? -0.459 -0.410 3.575 1.00 95.25 333 ILE A O 1
ATOM 2606 N N . SER A 1 334 ? 0.130 0.367 5.604 1.00 95.06 334 SER A N 1
ATOM 2607 C CA . SER A 1 334 ? 0.739 1.602 5.108 1.00 95.06 334 SER A CA 1
ATOM 2608 C C . SER A 1 334 ? 1.782 2.153 6.080 1.00 95.06 334 SER A C 1
ATOM 2610 O O . SER A 1 334 ? 1.904 1.700 7.221 1.00 95.06 334 SER A O 1
ATOM 2612 N N . HIS A 1 335 ? 2.542 3.138 5.609 1.00 95.44 335 HIS A N 1
ATOM 2613 C CA . HIS A 1 335 ? 3.498 3.881 6.416 1.00 95.44 335 HIS A CA 1
ATOM 2614 C C . HIS A 1 335 ? 2.800 4.875 7.344 1.00 95.44 335 HIS A C 1
ATOM 2616 O O . HIS A 1 335 ? 1.787 5.476 6.983 1.00 95.44 335 HIS A O 1
ATOM 2622 N N . ILE A 1 336 ? 3.373 5.033 8.533 1.00 95.38 336 ILE A N 1
ATOM 2623 C CA . ILE A 1 336 ? 3.049 6.047 9.534 1.00 95.38 336 ILE A CA 1
ATOM 2624 C C . ILE A 1 336 ? 4.332 6.779 9.933 1.00 95.38 336 ILE A C 1
ATOM 2626 O O . ILE A 1 336 ? 5.431 6.223 9.876 1.00 95.38 336 ILE A O 1
ATOM 2630 N N . PHE A 1 337 ? 4.192 8.026 10.369 1.00 94.88 337 PHE A N 1
ATOM 2631 C CA . PHE A 1 337 ? 5.305 8.948 10.554 1.00 94.88 337 PHE A CA 1
ATOM 2632 C C . PHE A 1 337 ? 5.260 9.535 11.959 1.00 94.88 337 PHE A C 1
ATOM 2634 O O . PHE A 1 337 ? 4.412 10.366 12.267 1.00 94.88 337 PHE A O 1
ATOM 2641 N N . MET A 1 338 ? 6.169 9.098 12.830 1.00 91.88 338 MET A N 1
ATOM 2642 C CA . MET A 1 338 ? 6.256 9.623 14.191 1.00 91.88 338 MET A CA 1
ATOM 2643 C C . MET A 1 338 ? 6.989 10.964 14.162 1.00 91.88 338 MET A C 1
ATOM 2645 O O . MET A 1 338 ? 8.145 11.000 13.718 1.00 91.88 338 MET A O 1
ATOM 2649 N N . PRO A 1 339 ? 6.378 12.057 14.647 1.00 88.19 339 PRO A N 1
ATOM 2650 C CA . PRO A 1 339 ? 7.032 13.352 14.680 1.00 88.19 339 PRO A CA 1
ATOM 2651 C C . PRO A 1 339 ? 8.266 13.302 15.585 1.00 88.19 339 PRO A C 1
ATOM 2653 O O . PRO A 1 339 ? 8.280 12.659 16.636 1.00 88.19 339 PRO A O 1
ATOM 2656 N N . ARG A 1 340 ? 9.314 14.024 15.189 1.00 83.12 340 ARG A N 1
ATOM 2657 C CA . ARG A 1 340 ? 10.474 14.302 16.035 1.00 83.12 340 ARG A CA 1
ATOM 2658 C C . ARG A 1 340 ? 10.750 15.794 16.046 1.00 83.12 340 ARG A C 1
ATOM 2660 O O . ARG A 1 340 ? 10.579 16.473 15.039 1.00 83.12 340 ARG A O 1
ATOM 2667 N N . GLN A 1 341 ? 11.220 16.300 17.182 1.00 72.88 341 GLN A N 1
ATOM 2668 C CA . GLN A 1 341 ? 11.744 17.659 17.235 1.00 72.88 341 GLN A CA 1
ATOM 2669 C C . GLN A 1 341 ? 13.055 17.726 16.440 1.00 72.88 341 GLN A C 1
ATOM 2671 O O . GLN A 1 341 ? 13.941 16.892 16.633 1.00 72.88 341 GLN A O 1
ATOM 2676 N N . ASN A 1 342 ? 13.166 18.717 15.552 1.00 70.50 342 ASN A N 1
ATOM 2677 C CA . ASN A 1 342 ? 14.392 19.084 14.830 1.00 70.50 342 ASN A CA 1
ATOM 2678 C C . ASN A 1 342 ? 15.090 17.927 14.081 1.00 70.50 342 ASN A C 1
ATOM 2680 O O . ASN A 1 342 ? 16.313 17.912 13.963 1.00 70.50 342 ASN A O 1
ATOM 2684 N N . SER A 1 343 ? 14.344 16.923 13.616 1.00 76.44 343 SER A N 1
ATOM 2685 C CA . SER A 1 343 ? 14.887 15.809 12.827 1.00 76.44 343 SER A CA 1
ATOM 2686 C C . SER A 1 343 ? 13.816 15.182 11.935 1.00 76.44 343 SER A C 1
ATOM 2688 O O . SER A 1 343 ? 12.629 15.471 12.097 1.00 76.44 343 SER A O 1
ATOM 2690 N N . SER A 1 344 ? 14.237 14.326 10.993 1.00 83.06 344 SER A N 1
ATOM 2691 C CA . SER A 1 344 ? 13.309 13.541 10.171 1.00 83.06 344 SER A CA 1
ATOM 2692 C C . SER A 1 344 ? 12.307 12.799 11.057 1.00 83.06 344 SER A C 1
ATOM 2694 O O . SER A 1 344 ? 12.726 12.192 12.055 1.00 83.06 344 SER A O 1
ATOM 2696 N N . PRO A 1 345 ? 11.021 12.762 10.675 1.00 90.62 345 PRO A N 1
ATOM 2697 C CA . PRO A 1 345 ? 10.075 11.823 11.253 1.00 90.62 345 PRO A CA 1
ATOM 2698 C C . PRO A 1 345 ? 10.624 10.394 11.240 1.00 90.62 345 PRO A C 1
ATOM 2700 O O . PRO A 1 345 ? 11.350 10.006 10.319 1.00 90.62 345 PRO A O 1
ATOM 2703 N N . ILE A 1 346 ? 10.266 9.608 12.259 1.00 91.88 346 ILE A N 1
ATOM 2704 C CA . ILE A 1 346 ? 10.506 8.163 12.220 1.00 91.88 346 ILE A CA 1
ATOM 2705 C C . ILE A 1 346 ? 9.411 7.552 11.375 1.00 91.88 346 ILE A C 1
ATOM 2707 O O . ILE A 1 346 ? 8.245 7.556 11.763 1.00 91.88 346 ILE A O 1
ATOM 2711 N N . GLU A 1 347 ? 9.803 6.981 10.257 1.00 93.56 347 GLU A N 1
ATOM 2712 C CA . GLU A 1 347 ? 8.897 6.228 9.420 1.00 93.56 347 GLU A CA 1
ATOM 2713 C C . GLU A 1 347 ? 8.789 4.778 9.906 1.00 93.56 347 GLU A C 1
ATOM 2715 O O . GLU A 1 347 ? 9.790 4.132 10.229 1.00 93.56 347 GLU A O 1
ATOM 2720 N N . LYS A 1 348 ? 7.558 4.277 9.992 1.00 94.19 348 LYS A N 1
ATOM 2721 C CA . LYS A 1 348 ? 7.244 2.898 10.372 1.00 94.19 348 LYS A CA 1
ATOM 2722 C C . LYS A 1 348 ? 6.172 2.343 9.449 1.00 94.19 348 LYS A C 1
ATOM 2724 O O . LYS A 1 348 ? 5.372 3.097 8.912 1.00 94.19 348 LYS A O 1
ATOM 2729 N N . LEU A 1 349 ? 6.099 1.022 9.344 1.00 95.44 349 LEU A N 1
ATOM 2730 C CA . LEU A 1 349 ? 4.953 0.334 8.756 1.00 95.44 349 LEU A CA 1
ATOM 2731 C C . LEU A 1 349 ? 3.972 -0.089 9.844 1.00 95.44 349 LEU A C 1
ATOM 2733 O O . LEU A 1 349 ? 4.378 -0.589 10.897 1.00 95.44 349 LEU A O 1
ATOM 2737 N N . ALA A 1 350 ? 2.685 0.063 9.557 1.00 96.81 350 ALA A N 1
ATOM 2738 C CA . ALA A 1 350 ? 1.603 -0.412 10.401 1.00 96.81 350 ALA A CA 1
ATOM 2739 C C . ALA A 1 350 ? 0.573 -1.193 9.585 1.00 96.81 350 ALA A C 1
ATOM 2741 O O . ALA A 1 350 ? 0.424 -0.996 8.378 1.00 96.81 350 ALA A O 1
ATOM 2742 N N . VAL A 1 351 ? -0.134 -2.079 10.275 1.00 97.62 351 VAL A N 1
ATOM 2743 C CA . VAL A 1 351 ? -1.327 -2.766 9.797 1.00 97.62 351 VAL A CA 1
ATOM 2744 C C . VAL A 1 351 ? -2.500 -2.342 10.666 1.00 97.62 351 VAL A C 1
ATOM 2746 O O . VAL A 1 351 ? -2.397 -2.316 11.893 1.00 97.62 351 VAL A O 1
ATOM 2749 N N . SER A 1 352 ? -3.610 -1.996 10.030 1.00 98.12 352 SER A N 1
ATOM 2750 C CA . SER A 1 352 ? -4.854 -1.678 10.715 1.00 98.12 352 SER A CA 1
ATOM 2751 C C . SER A 1 352 ? -5.989 -2.468 10.096 1.00 98.12 352 SER A C 1
ATOM 2753 O O . SER A 1 352 ? -6.068 -2.573 8.874 1.00 98.12 352 SER A O 1
ATOM 2755 N N . PHE A 1 353 ? -6.838 -3.064 10.924 1.00 98.56 353 PHE A N 1
ATOM 2756 C CA . PHE A 1 353 ? -7.995 -3.821 10.463 1.00 98.56 353 PHE A CA 1
ATOM 2757 C C . PHE A 1 353 ? -9.186 -3.596 11.376 1.00 98.56 353 PHE A C 1
ATOM 2759 O O . PHE A 1 353 ? -9.034 -3.390 12.579 1.00 98.56 353 PHE A O 1
ATOM 2766 N N . ALA A 1 354 ? -10.375 -3.630 10.790 1.00 98.38 354 ALA A N 1
ATOM 2767 C CA . ALA A 1 354 ? -11.614 -3.343 11.485 1.00 98.38 354 ALA A CA 1
ATOM 2768 C C . ALA A 1 354 ? -12.757 -4.221 10.981 1.00 98.38 354 ALA A C 1
ATOM 2770 O O . ALA A 1 354 ? -12.718 -4.745 9.863 1.00 98.38 354 ALA A O 1
ATOM 2771 N N . ALA A 1 355 ? -13.763 -4.393 11.831 1.00 98.44 355 ALA A N 1
ATOM 2772 C CA . ALA A 1 355 ? -14.940 -5.187 11.534 1.00 98.44 355 ALA A CA 1
ATOM 2773 C C . ALA A 1 355 ? -16.196 -4.633 12.214 1.00 98.44 355 ALA A C 1
ATOM 2775 O O . ALA A 1 355 ? -16.129 -4.080 13.311 1.00 98.44 355 ALA A O 1
ATOM 2776 N N . TYR A 1 356 ? -17.346 -4.844 11.577 1.00 98.50 356 TYR A N 1
ATOM 2777 C CA . TYR A 1 356 ? -18.665 -4.679 12.186 1.00 98.50 356 TYR A CA 1
ATOM 2778 C C . TYR A 1 356 ? -19.649 -5.705 11.618 1.00 98.50 356 TYR A C 1
ATOM 2780 O O . TYR A 1 356 ? -19.444 -6.265 10.537 1.00 98.50 356 TYR A O 1
ATOM 2788 N N . GLY A 1 357 ? -20.761 -5.903 12.322 1.00 97.69 357 GLY A N 1
ATOM 2789 C CA . GLY A 1 357 ? -21.870 -6.739 11.876 1.00 97.69 357 GLY A CA 1
ATOM 2790 C C . GLY A 1 357 ? -22.470 -7.552 13.016 1.00 97.69 357 GLY A C 1
ATOM 2791 O O . GLY A 1 357 ? -21.945 -7.583 14.123 1.00 97.69 357 GLY A O 1
ATOM 2792 N N . LYS A 1 358 ? -23.569 -8.257 12.729 1.00 95.56 358 LYS A N 1
ATOM 2793 C CA . LYS A 1 358 ? -24.327 -9.036 13.728 1.00 95.56 358 LYS A CA 1
ATOM 2794 C C . LYS A 1 358 ? -23.499 -10.086 14.492 1.00 95.56 358 LYS A C 1
ATOM 2796 O O . LYS A 1 358 ? -23.850 -10.421 15.615 1.00 95.56 358 LYS A O 1
ATOM 2801 N N . ASP A 1 359 ? -22.444 -10.606 13.862 1.00 94.12 359 ASP A N 1
ATOM 2802 C CA . ASP A 1 359 ? -21.578 -11.665 14.397 1.00 94.12 359 ASP A CA 1
ATOM 2803 C C . ASP A 1 359 ? -20.236 -11.093 14.900 1.00 94.12 359 ASP A C 1
ATOM 2805 O O . ASP A 1 359 ? -19.278 -11.839 15.089 1.00 94.12 359 ASP A O 1
ATOM 2809 N N . THR A 1 360 ? -20.131 -9.765 15.039 1.00 97.25 360 THR A N 1
ATOM 2810 C CA . THR A 1 360 ? -18.932 -9.068 15.519 1.00 97.25 360 THR A CA 1
ATOM 2811 C C . THR A 1 360 ? -19.219 -8.402 16.859 1.00 97.25 360 THR A C 1
ATOM 2813 O O . THR A 1 360 ? -20.057 -7.514 16.973 1.00 97.25 360 THR A O 1
ATOM 2816 N N . ASP A 1 361 ? -18.485 -8.839 17.870 1.00 97.12 361 ASP A N 1
ATOM 2817 C CA . ASP A 1 361 ? -18.469 -8.326 19.234 1.00 97.12 361 ASP A CA 1
ATOM 2818 C C . ASP A 1 361 ? -17.026 -8.339 19.774 1.00 97.12 361 ASP A C 1
ATOM 2820 O O . ASP A 1 361 ? -16.091 -8.800 19.112 1.00 97.12 361 ASP A O 1
ATOM 2824 N N . MET A 1 362 ? -16.818 -7.855 21.000 1.00 96.44 362 MET A N 1
ATOM 2825 C CA . MET A 1 362 ? -15.471 -7.760 21.571 1.00 96.44 362 MET A CA 1
ATOM 2826 C C . MET A 1 362 ? -14.787 -9.132 21.682 1.00 96.44 362 MET A C 1
ATOM 2828 O O . MET A 1 362 ? -13.573 -9.235 21.507 1.00 96.44 362 MET A O 1
ATOM 2832 N N . ALA A 1 363 ? -15.541 -10.198 21.965 1.00 97.50 363 ALA A N 1
ATOM 2833 C CA . ALA A 1 363 ? -14.991 -11.540 22.137 1.00 97.50 363 ALA A CA 1
ATOM 2834 C C . ALA A 1 363 ? -14.540 -12.136 20.796 1.00 97.50 363 ALA A C 1
ATOM 2836 O O . ALA A 1 363 ? -13.410 -12.613 20.676 1.00 97.50 363 ALA A O 1
ATOM 2837 N N . SER A 1 364 ? -15.397 -12.065 19.779 1.00 98.00 364 SER A N 1
ATOM 2838 C CA . SER A 1 364 ? -15.084 -12.508 18.419 1.00 98.00 364 SER A CA 1
ATOM 2839 C C . SER A 1 364 ? -13.962 -11.682 17.792 1.00 98.00 364 SER A C 1
ATOM 2841 O O . SER A 1 364 ? -13.057 -12.261 17.195 1.00 98.00 364 SER A O 1
ATOM 2843 N N . PHE A 1 365 ? -13.926 -10.364 18.003 1.00 98.31 365 PHE A N 1
ATOM 2844 C CA . PHE A 1 365 ? -12.835 -9.533 17.495 1.00 98.31 365 PHE A CA 1
ATOM 2845 C C . PHE A 1 365 ? -11.509 -9.792 18.225 1.00 98.31 365 PHE A C 1
ATOM 2847 O O . PHE A 1 365 ? -10.459 -9.870 17.593 1.00 98.31 365 PHE A O 1
ATOM 2854 N N . THR A 1 366 ? -11.537 -10.023 19.545 1.00 98.12 366 THR A N 1
ATOM 2855 C CA . THR A 1 366 ? -10.343 -10.457 20.300 1.00 98.12 366 THR A CA 1
ATOM 2856 C C . THR A 1 366 ? -9.791 -11.773 19.747 1.00 98.12 366 THR A C 1
ATOM 2858 O O . THR A 1 366 ? -8.574 -11.946 19.646 1.00 98.12 366 THR A O 1
ATOM 2861 N N . LYS A 1 367 ? -10.680 -12.699 19.366 1.00 97.94 367 LYS A N 1
ATOM 2862 C CA . LYS A 1 367 ? -10.295 -13.949 18.711 1.00 97.94 367 LYS A CA 1
ATOM 2863 C C . LYS A 1 367 ? -9.671 -13.694 17.338 1.00 97.94 367 LYS A C 1
ATOM 2865 O O . LYS A 1 367 ? -8.643 -14.294 17.052 1.00 97.94 367 LYS A O 1
ATOM 2870 N N . ASP A 1 368 ? -10.237 -12.805 16.523 1.00 98.06 368 ASP A N 1
ATOM 2871 C CA . ASP A 1 368 ? -9.658 -12.447 15.222 1.00 98.06 368 ASP A CA 1
ATOM 2872 C C . ASP A 1 368 ? -8.245 -11.852 15.381 1.00 98.06 368 ASP A C 1
ATOM 2874 O O . ASP A 1 368 ? -7.323 -12.269 14.680 1.00 98.06 368 ASP A O 1
ATOM 2878 N N . VAL A 1 369 ? -8.030 -10.954 16.352 1.00 98.50 369 VAL A N 1
ATOM 2879 C CA . VAL A 1 369 ? -6.695 -10.406 16.665 1.00 98.50 369 VAL A CA 1
ATOM 2880 C C . VAL A 1 369 ? -5.725 -11.514 17.091 1.00 98.50 369 VAL A C 1
ATOM 2882 O O . VAL A 1 369 ? -4.609 -11.574 16.576 1.00 98.50 369 VAL A O 1
ATOM 2885 N N . GLY A 1 370 ? -6.146 -12.417 17.983 1.00 98.00 370 GLY A N 1
ATOM 2886 C CA . GLY A 1 370 ? -5.311 -13.536 18.435 1.00 98.00 370 GLY A CA 1
ATOM 2887 C C . GLY A 1 370 ? -4.953 -14.500 17.306 1.00 98.00 370 GLY A C 1
ATOM 2888 O O . GLY A 1 370 ? -3.784 -14.820 17.112 1.00 98.00 370 GLY A O 1
ATOM 2889 N N . ASP A 1 371 ? -5.942 -14.892 16.500 1.00 98.12 371 ASP A N 1
ATOM 2890 C CA . ASP A 1 371 ? -5.747 -15.750 15.331 1.00 98.12 371 ASP A CA 1
ATOM 2891 C C . ASP A 1 371 ? -4.781 -15.105 14.323 1.00 98.12 371 ASP A C 1
ATOM 2893 O O . ASP A 1 371 ? -3.939 -15.804 13.755 1.00 98.12 371 ASP A O 1
ATOM 2897 N N . PHE A 1 372 ? -4.885 -13.790 14.095 1.00 98.38 372 PHE A N 1
ATOM 2898 C CA . PHE A 1 372 ? -3.956 -13.047 13.244 1.00 98.38 372 PHE A CA 1
ATOM 2899 C C . PHE A 1 372 ? -2.526 -13.113 13.793 1.00 98.38 372 PHE A C 1
ATOM 2901 O O . PHE A 1 372 ? -1.621 -13.535 13.071 1.00 98.38 372 PHE A O 1
ATOM 2908 N N . LEU A 1 373 ? -2.325 -12.758 15.069 1.00 97.75 373 LEU A N 1
ATOM 2909 C CA . LEU A 1 373 ? -1.013 -12.759 15.725 1.00 97.75 373 LEU A CA 1
ATOM 2910 C C . LEU A 1 373 ? -0.363 -14.149 15.697 1.00 97.75 373 LEU A C 1
ATOM 2912 O O . LEU A 1 373 ? 0.790 -14.281 15.285 1.00 97.75 373 LEU A O 1
ATOM 2916 N N . THR A 1 374 ? -1.112 -15.195 16.046 1.00 96.19 374 THR A N 1
ATOM 2917 C CA . THR A 1 374 ? -0.637 -16.583 15.996 1.00 96.19 374 THR A CA 1
ATOM 2918 C C . THR A 1 374 ? -0.224 -16.984 14.578 1.00 96.19 374 THR A C 1
ATOM 2920 O O . THR A 1 374 ? 0.867 -17.517 14.382 1.00 96.19 374 THR A O 1
ATOM 2923 N N . LYS A 1 375 ? -1.042 -16.684 13.559 1.00 95.88 375 LYS A N 1
ATOM 2924 C CA . LYS A 1 375 ? -0.755 -17.064 12.162 1.00 95.88 375 LYS A CA 1
ATOM 2925 C C . LYS A 1 375 ? 0.463 -16.355 11.567 1.00 95.88 375 LYS A C 1
ATOM 2927 O O . LYS A 1 375 ? 1.133 -16.937 10.715 1.00 95.88 375 LYS A O 1
ATOM 2932 N N . ILE A 1 376 ? 0.785 -15.139 12.014 1.00 95.31 376 ILE A N 1
ATOM 2933 C CA . ILE A 1 376 ? 2.012 -14.444 11.587 1.00 95.31 376 ILE A CA 1
ATOM 2934 C C . ILE A 1 376 ? 3.257 -14.861 12.392 1.00 95.31 376 ILE A C 1
ATOM 2936 O O . ILE A 1 376 ? 4.363 -14.454 12.035 1.00 95.31 376 ILE A O 1
ATOM 2940 N N . GLY A 1 377 ? 3.097 -15.713 13.413 1.00 94.19 377 GLY A N 1
ATOM 2941 C CA . GLY A 1 377 ? 4.188 -16.296 14.200 1.00 94.19 377 GLY A CA 1
ATOM 2942 C C . GLY A 1 377 ? 4.391 -15.694 15.592 1.00 94.19 377 GLY A C 1
ATOM 2943 O O . GLY A 1 377 ? 5.445 -15.910 16.173 1.00 94.19 377 GLY A O 1
ATOM 2944 N N . ASN A 1 378 ? 3.421 -14.944 16.121 1.00 94.81 378 ASN A N 1
ATOM 2945 C CA . ASN A 1 378 ? 3.434 -14.403 17.483 1.00 94.81 378 ASN A CA 1
ATOM 2946 C C . ASN A 1 378 ? 2.490 -15.221 18.374 1.00 94.81 378 ASN A C 1
ATOM 2948 O O . ASN A 1 378 ? 1.328 -14.859 18.566 1.00 94.81 378 ASN A O 1
ATOM 2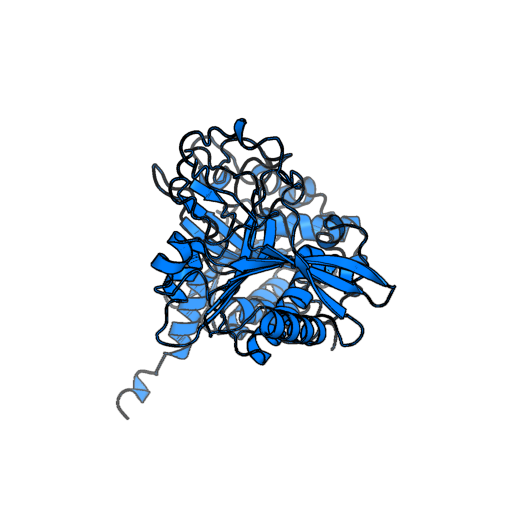952 N N . ASN A 1 379 ? 2.960 -16.349 18.896 1.00 92.75 379 ASN A N 1
ATOM 2953 C CA . ASN A 1 379 ? 2.154 -17.274 19.695 1.00 92.75 379 ASN A CA 1
ATOM 2954 C C . ASN A 1 379 ? 2.062 -16.852 21.164 1.00 92.75 379 ASN A C 1
ATOM 2956 O O . ASN A 1 379 ? 1.049 -17.108 21.810 1.00 92.75 379 ASN A O 1
ATOM 2960 N N . ASN A 1 380 ? 3.098 -16.197 21.686 1.00 91.06 380 ASN A N 1
ATOM 2961 C CA . ASN A 1 380 ? 3.182 -15.802 23.085 1.00 91.06 380 ASN A CA 1
ATOM 2962 C C . ASN A 1 380 ? 2.813 -14.325 23.238 1.00 91.06 380 ASN A C 1
ATOM 2964 O O . ASN A 1 380 ? 3.666 -13.437 23.233 1.00 91.06 380 ASN A O 1
ATOM 2968 N N . HIS A 1 381 ? 1.513 -14.063 23.354 1.00 93.94 381 HIS A N 1
ATOM 2969 C CA . HIS A 1 381 ? 0.976 -12.725 23.575 1.00 93.94 381 HIS A CA 1
ATOM 2970 C C . HIS A 1 381 ? -0.172 -12.744 24.589 1.00 93.94 381 HIS A C 1
ATOM 2972 O O . HIS A 1 381 ? -0.868 -13.747 24.753 1.00 93.94 381 HIS A O 1
ATOM 2978 N N . PHE A 1 382 ? -0.399 -11.619 25.261 1.00 94.69 382 PHE A N 1
ATOM 2979 C CA . PHE A 1 382 ? -1.576 -11.411 26.103 1.00 94.69 382 PHE A CA 1
ATOM 2980 C C . PHE A 1 382 ? -2.071 -9.967 26.030 1.00 94.69 382 PHE A C 1
ATOM 2982 O O . PHE A 1 382 ? -1.415 -9.072 25.490 1.00 94.69 382 PHE A O 1
ATOM 2989 N N . TYR A 1 383 ? -3.261 -9.752 26.589 1.00 96.38 383 TYR A N 1
ATOM 2990 C CA . TYR A 1 383 ? -3.997 -8.501 26.476 1.00 96.38 383 TYR A CA 1
ATOM 2991 C C . TYR A 1 383 ? -4.205 -7.845 27.835 1.00 96.38 383 TYR A C 1
ATOM 2993 O O . TYR A 1 383 ? -4.755 -8.463 28.747 1.00 96.38 383 TYR A O 1
ATOM 3001 N N . ILE A 1 384 ? -3.823 -6.573 27.956 1.00 94.81 384 ILE A N 1
ATOM 3002 C CA . ILE A 1 384 ? -4.074 -5.772 29.162 1.00 94.81 384 ILE A CA 1
ATOM 3003 C C . ILE A 1 384 ? -5.103 -4.678 28.848 1.00 94.81 384 ILE A C 1
ATOM 3005 O O . ILE A 1 384 ? -4.891 -3.907 27.910 1.00 94.81 384 ILE A O 1
ATOM 3009 N N . PRO A 1 385 ? -6.202 -4.566 29.620 1.00 93.50 385 PRO A N 1
ATOM 3010 C CA . PRO A 1 385 ? -7.136 -3.449 29.512 1.00 93.50 385 PRO A CA 1
ATOM 3011 C C . PRO A 1 385 ? -6.465 -2.095 29.731 1.00 93.50 385 PRO A C 1
ATOM 3013 O O . PRO A 1 385 ? -5.671 -1.923 30.653 1.00 93.50 385 PRO A O 1
ATOM 3016 N N . THR A 1 386 ? -6.830 -1.109 28.916 1.00 88.94 386 THR A N 1
ATOM 3017 C CA . THR A 1 386 ? -6.388 0.277 29.085 1.00 88.94 386 THR A CA 1
ATOM 3018 C C . THR A 1 386 ? -7.537 1.243 28.830 1.00 88.94 386 THR A C 1
ATOM 3020 O O . THR A 1 386 ? -8.420 0.969 28.027 1.00 88.94 386 THR A O 1
ATOM 3023 N N . ASN A 1 387 ? -7.502 2.394 29.498 1.00 83.25 387 ASN A N 1
ATOM 3024 C CA . ASN A 1 387 ? -8.394 3.526 29.232 1.00 83.25 387 ASN A CA 1
ATOM 3025 C C . ASN A 1 387 ? -7.619 4.745 28.703 1.00 83.25 387 ASN A C 1
ATOM 3027 O O . ASN A 1 387 ? -8.161 5.842 28.639 1.00 83.25 387 ASN A O 1
ATOM 3031 N N . MET A 1 388 ? -6.335 4.577 28.360 1.00 77.50 388 MET A N 1
ATOM 3032 C CA . MET A 1 388 ? -5.480 5.688 27.923 1.00 77.50 388 MET A CA 1
ATOM 3033 C C . MET A 1 388 ? -5.701 6.081 26.457 1.00 77.50 388 MET A C 1
ATOM 3035 O O . MET A 1 388 ? -5.338 7.184 26.061 1.00 77.50 388 MET A O 1
ATOM 3039 N N . ALA A 1 389 ? -6.282 5.196 25.645 1.00 79.56 389 ALA A N 1
ATOM 3040 C CA . ALA A 1 389 ? -6.496 5.427 24.221 1.00 79.56 389 ALA A CA 1
ATOM 3041 C C . ALA A 1 389 ? -7.958 5.818 23.955 1.00 79.56 389 ALA A C 1
ATOM 3043 O O . ALA A 1 389 ? -8.810 4.965 23.728 1.00 79.56 389 ALA A O 1
ATOM 3044 N N . ILE A 1 390 ? -8.236 7.122 23.982 1.00 80.62 390 ILE A N 1
ATOM 3045 C CA . ILE A 1 390 ? -9.593 7.693 23.876 1.00 80.62 390 ILE A CA 1
ATOM 3046 C C . ILE A 1 390 ? -10.270 7.505 22.509 1.00 80.62 390 ILE A C 1
ATOM 3048 O O . ILE A 1 390 ? -11.478 7.706 22.394 1.00 80.62 390 ILE A O 1
ATOM 3052 N N . ALA A 1 391 ? -9.515 7.104 21.483 1.00 82.69 391 ALA A N 1
ATOM 3053 C CA . ALA A 1 391 ? -10.080 6.688 20.199 1.00 82.69 391 ALA A CA 1
ATOM 3054 C C . ALA A 1 391 ? -10.981 5.445 20.330 1.00 82.69 391 ALA A C 1
ATOM 3056 O O . ALA A 1 391 ? -11.917 5.267 19.551 1.00 82.69 391 ALA A O 1
ATOM 3057 N N . TYR A 1 392 ? -10.728 4.618 21.347 1.00 91.56 392 TYR A N 1
ATOM 3058 C CA . TYR A 1 392 ? -11.472 3.398 21.628 1.00 91.56 392 TYR A CA 1
ATOM 3059 C C . TYR A 1 392 ? -12.593 3.620 22.645 1.00 91.56 392 TYR A C 1
ATOM 3061 O O . TYR A 1 392 ? -12.544 4.531 23.476 1.00 91.56 392 TYR A O 1
ATOM 3069 N N . GLN A 1 393 ? -13.583 2.731 22.619 1.00 93.44 393 GLN A N 1
ATOM 3070 C CA . GLN A 1 393 ? -14.638 2.676 23.617 1.00 93.44 393 GLN A CA 1
ATOM 3071 C C . GLN A 1 393 ? -14.044 2.417 25.006 1.00 93.44 393 GLN A C 1
ATOM 3073 O O . GLN A 1 393 ? -13.176 1.558 25.211 1.00 93.44 393 GLN A O 1
ATOM 3078 N N . THR A 1 394 ? -14.521 3.188 25.984 1.00 89.31 394 THR A N 1
ATOM 3079 C CA . THR A 1 394 ? -14.023 3.116 27.363 1.00 89.31 394 THR A CA 1
ATOM 3080 C C . THR A 1 394 ? -14.239 1.709 27.923 1.00 89.31 394 THR A C 1
ATOM 3082 O O . THR A 1 394 ? -15.346 1.183 27.870 1.00 89.31 394 THR A O 1
ATOM 3085 N N . GLY A 1 395 ? -13.186 1.093 28.471 1.00 88.88 395 GLY A N 1
ATOM 3086 C CA . GLY A 1 395 ? -13.223 -0.275 28.999 1.00 88.88 395 GLY A CA 1
ATOM 3087 C C . GLY A 1 395 ? -13.035 -1.392 27.961 1.00 88.88 395 GLY A C 1
ATOM 3088 O O . GLY A 1 395 ? -12.772 -2.537 28.346 1.00 88.88 395 GLY A O 1
ATOM 3089 N N . GLU A 1 396 ? -13.076 -1.090 26.661 1.00 93.44 396 GLU A N 1
ATOM 3090 C CA . GLU A 1 396 ? -12.910 -2.087 25.590 1.00 93.44 396 GLU A CA 1
ATOM 3091 C C . GLU A 1 396 ? -11.503 -2.107 24.987 1.00 93.44 396 GLU A C 1
ATOM 3093 O O . GLU A 1 396 ? -11.112 -3.110 24.399 1.00 93.44 396 GLU A O 1
ATOM 3098 N N . CYS A 1 397 ? -10.695 -1.062 25.183 1.00 95.31 397 CYS A N 1
ATOM 3099 C CA . CYS A 1 397 ? -9.336 -1.041 24.646 1.00 95.31 397 CYS A CA 1
ATOM 3100 C C . CYS A 1 397 ? -8.417 -2.052 25.351 1.00 95.31 397 CYS A C 1
ATOM 3102 O O . CYS A 1 397 ? -8.440 -2.220 26.579 1.00 95.31 397 CYS A O 1
ATOM 3104 N N . ARG A 1 398 ? -7.585 -2.727 24.562 1.00 96.44 398 ARG A N 1
ATOM 3105 C CA . ARG A 1 398 ? -6.587 -3.703 24.993 1.00 96.44 398 ARG A CA 1
ATOM 3106 C C . ARG A 1 398 ? -5.237 -3.367 24.369 1.00 96.44 398 ARG A C 1
ATOM 3108 O O . ARG A 1 398 ? -5.137 -3.152 23.163 1.00 96.44 398 ARG A O 1
ATOM 3115 N N . LEU A 1 399 ? -4.200 -3.340 25.200 1.00 95.81 399 LEU A N 1
ATOM 3116 C CA . LEU A 1 399 ? -2.805 -3.338 24.763 1.00 95.81 399 LEU A CA 1
ATOM 3117 C C . LEU A 1 399 ? -2.365 -4.771 24.484 1.00 95.81 399 LEU A C 1
ATOM 3119 O O . LEU A 1 399 ? -2.764 -5.680 25.214 1.00 95.81 399 LEU A O 1
ATOM 3123 N N . ILE A 1 400 ? -1.509 -4.951 23.482 1.00 96.38 400 ILE A N 1
ATOM 3124 C CA . ILE A 1 400 ? -0.903 -6.244 23.158 1.00 96.38 400 ILE A CA 1
ATOM 3125 C C . ILE A 1 400 ? 0.523 -6.262 23.702 1.00 96.38 400 ILE A C 1
ATOM 3127 O O . ILE A 1 400 ? 1.322 -5.367 23.407 1.00 96.38 400 ILE A O 1
ATOM 3131 N N . LEU A 1 401 ? 0.834 -7.274 24.507 1.00 95.94 401 LEU A N 1
ATOM 3132 C CA . LEU A 1 401 ? 2.152 -7.467 25.099 1.00 95.94 401 LEU A CA 1
ATOM 3133 C C . LEU A 1 401 ? 2.653 -8.892 24.856 1.00 95.94 401 LEU A C 1
ATOM 3135 O O . LEU A 1 401 ? 1.848 -9.807 24.675 1.00 95.94 401 LEU A O 1
ATOM 3139 N N . ASP A 1 402 ? 3.973 -9.061 24.863 1.00 93.50 402 ASP A N 1
ATOM 3140 C CA . ASP A 1 402 ? 4.626 -10.373 24.873 1.00 93.50 402 ASP A CA 1
ATOM 3141 C C . ASP A 1 402 ? 4.697 -10.968 26.287 1.00 93.50 402 ASP A C 1
ATOM 3143 O O . ASP A 1 402 ? 4.433 -10.281 27.274 1.00 93.50 402 ASP A O 1
ATOM 3147 N N . GLU A 1 403 ? 5.131 -12.226 26.408 1.00 90.44 403 GLU A N 1
ATOM 3148 C CA . GLU A 1 403 ? 5.319 -12.937 27.683 1.00 90.44 403 GLU A CA 1
ATOM 3149 C C . GLU A 1 403 ? 6.260 -12.241 28.684 1.00 90.44 403 GLU A C 1
ATOM 3151 O O . GLU A 1 403 ? 6.258 -12.582 29.867 1.00 90.44 403 GLU A O 1
ATOM 3156 N N . LYS A 1 404 ? 7.052 -11.259 28.236 1.00 91.44 404 LYS A N 1
ATOM 3157 C CA . LYS A 1 404 ? 7.971 -10.465 29.063 1.00 91.44 404 LYS A CA 1
ATOM 3158 C C . LYS A 1 404 ? 7.354 -9.141 29.513 1.00 91.44 404 LYS A C 1
ATOM 3160 O O . LYS A 1 404 ? 8.055 -8.325 30.108 1.00 91.44 404 LYS A O 1
ATOM 3165 N N . MET A 1 405 ? 6.060 -8.923 29.262 1.00 91.06 405 MET A N 1
ATOM 3166 C CA . MET A 1 405 ? 5.364 -7.656 29.509 1.00 91.06 405 MET A CA 1
ATOM 3167 C C . MET A 1 405 ? 5.900 -6.493 28.659 1.00 91.06 405 MET A C 1
ATOM 3169 O O . MET A 1 405 ? 5.750 -5.328 29.037 1.00 91.06 405 MET A O 1
ATOM 3173 N N . SER A 1 406 ? 6.494 -6.780 27.500 1.00 93.12 406 SER A N 1
ATOM 3174 C CA . SER A 1 406 ? 6.919 -5.766 26.534 1.00 93.12 406 SER A CA 1
ATOM 3175 C C . SER A 1 406 ? 5.766 -5.420 25.602 1.00 93.12 406 SER A C 1
ATOM 3177 O O . SER A 1 406 ? 5.087 -6.301 25.079 1.00 93.12 406 SER A O 1
ATOM 3179 N N . TYR A 1 407 ? 5.550 -4.128 25.358 1.00 92.81 407 TYR A N 1
ATOM 3180 C CA . TYR A 1 407 ? 4.522 -3.666 24.427 1.00 92.81 407 TYR A CA 1
ATOM 3181 C C . TYR A 1 407 ? 4.869 -4.046 22.981 1.00 92.81 407 TYR A C 1
ATOM 3183 O O . TYR A 1 407 ? 5.908 -3.636 22.464 1.00 92.81 407 TYR A O 1
ATOM 3191 N N . LEU A 1 408 ? 3.967 -4.760 22.303 1.00 93.19 408 LEU A N 1
ATOM 3192 C CA . LEU A 1 408 ? 4.137 -5.209 20.914 1.00 93.19 408 LEU A CA 1
ATOM 3193 C C . LEU A 1 408 ? 3.648 -4.184 19.881 1.00 93.19 408 LEU A C 1
ATOM 3195 O O . LEU A 1 408 ? 3.290 -4.537 18.760 1.00 93.19 408 LEU A O 1
ATOM 3199 N N . GLY A 1 409 ? 3.639 -2.899 20.243 1.00 87.94 409 GLY A N 1
ATOM 3200 C CA . GLY A 1 409 ? 3.381 -1.824 19.286 1.00 87.94 409 GLY A CA 1
ATOM 3201 C C . GLY A 1 409 ? 1.951 -1.787 18.752 1.00 87.94 409 GLY A C 1
ATOM 3202 O O . GLY A 1 409 ? 1.744 -1.282 17.654 1.00 87.94 409 GLY A O 1
ATOM 3203 N N . GLY A 1 410 ? 0.966 -2.318 19.480 1.00 89.00 410 GLY A N 1
ATOM 3204 C CA . GLY A 1 410 ? -0.404 -2.379 18.986 1.00 89.00 410 GLY A CA 1
ATOM 3205 C C . GLY A 1 410 ? -1.485 -2.383 20.058 1.00 89.00 410 GLY A C 1
ATOM 3206 O O . GLY A 1 410 ? -1.297 -2.864 21.180 1.00 89.00 410 GLY A O 1
ATOM 3207 N N . ASN A 1 411 ? -2.641 -1.851 19.677 1.00 94.75 411 ASN A N 1
ATOM 3208 C CA . ASN A 1 411 ? -3.854 -1.841 20.479 1.00 94.75 411 ASN A CA 1
ATOM 3209 C C . ASN A 1 411 ? -5.072 -2.217 19.632 1.00 94.75 411 ASN A C 1
ATOM 3211 O O . ASN A 1 411 ? -5.050 -2.114 18.405 1.00 94.75 411 ASN A O 1
ATOM 3215 N N . PHE A 1 412 ? -6.118 -2.688 20.304 1.00 97.75 412 PHE A N 1
ATOM 3216 C CA . PHE A 1 412 ? -7.393 -3.013 19.678 1.00 97.75 412 PHE A CA 1
ATOM 3217 C C . PHE A 1 412 ? -8.560 -2.823 20.650 1.00 97.75 412 PHE A C 1
ATOM 3219 O O . PHE A 1 412 ? -8.358 -2.761 21.865 1.00 97.75 412 PHE A O 1
ATOM 3226 N N . GLY A 1 413 ? -9.779 -2.736 20.127 1.00 97.50 413 GLY A N 1
ATOM 3227 C CA . GLY A 1 413 ? -11.005 -2.596 20.915 1.00 97.50 413 GLY A CA 1
ATOM 3228 C C . GLY A 1 413 ? -12.167 -2.061 20.082 1.00 97.50 413 GLY A C 1
ATOM 3229 O O . GLY A 1 413 ? -12.031 -1.887 18.870 1.00 97.50 413 GLY A O 1
ATOM 3230 N N . GLY A 1 414 ? -13.299 -1.791 20.734 1.00 97.56 414 GLY A N 1
ATOM 3231 C CA . GLY A 1 414 ? -14.421 -1.093 20.104 1.00 97.56 414 GLY A CA 1
ATOM 3232 C C . GLY A 1 414 ? -14.045 0.336 19.722 1.00 97.56 414 GLY A C 1
ATOM 3233 O O . GLY A 1 414 ? -13.293 0.994 20.447 1.00 97.56 414 GLY A O 1
ATOM 3234 N N . VAL A 1 415 ? -14.552 0.816 18.592 1.00 97.00 415 VAL A N 1
ATOM 3235 C CA . VAL A 1 415 ? -14.451 2.222 18.189 1.00 97.00 415 VAL A CA 1
ATOM 3236 C C . VAL A 1 415 ? -15.275 3.054 19.175 1.00 97.00 415 VAL A C 1
ATOM 3238 O O . VAL A 1 415 ? -16.324 2.622 19.645 1.00 97.00 415 VAL A O 1
ATOM 3241 N N . SER A 1 416 ? -14.784 4.230 19.574 1.00 95.44 416 SER A N 1
ATOM 3242 C CA . SER A 1 416 ? -15.559 5.079 20.490 1.00 95.44 416 SER A CA 1
ATOM 3243 C C . SER A 1 416 ? -16.845 5.583 19.826 1.00 95.44 416 SER A C 1
ATOM 3245 O O . SER A 1 416 ? -16.813 6.031 18.682 1.00 95.44 416 SER A O 1
ATOM 3247 N N . GLU A 1 417 ? -17.951 5.647 20.574 1.00 94.94 417 GLU A N 1
ATOM 3248 C CA . GLU A 1 417 ? -19.248 6.156 20.073 1.00 94.94 417 GLU A CA 1
ATOM 3249 C C . GLU A 1 417 ? -19.134 7.535 19.394 1.00 94.94 417 GLU A C 1
ATOM 3251 O O . GLU A 1 417 ? -19.834 7.865 18.432 1.00 94.94 417 GLU A O 1
ATOM 3256 N N . LYS A 1 418 ? -18.226 8.381 19.898 1.00 95.00 418 LYS A N 1
ATOM 3257 C CA . LYS A 1 418 ? -17.963 9.698 19.314 1.00 95.00 418 LYS A CA 1
ATOM 3258 C C . LYS A 1 418 ? -17.254 9.594 17.964 1.00 95.00 418 LYS A C 1
ATOM 3260 O O . LYS A 1 418 ? -17.622 10.341 17.058 1.00 95.00 418 LYS A O 1
ATOM 3265 N N . ALA A 1 419 ? -16.271 8.706 17.822 1.00 95.56 419 ALA A N 1
ATOM 3266 C CA . ALA A 1 419 ? -15.626 8.454 16.537 1.00 95.56 419 ALA A CA 1
ATOM 3267 C C . ALA A 1 419 ? -16.623 7.855 15.535 1.00 95.56 419 ALA A C 1
ATOM 3269 O O . ALA A 1 419 ? -16.751 8.382 14.433 1.00 95.56 419 ALA A O 1
ATOM 3270 N N . GLU A 1 420 ? -17.428 6.871 15.942 1.00 96.88 420 GLU A N 1
ATOM 3271 C CA . GLU A 1 420 ? -18.477 6.279 15.099 1.00 96.88 420 GLU A CA 1
ATOM 3272 C C . GLU A 1 420 ? -19.433 7.340 14.558 1.00 96.88 420 GLU A C 1
ATOM 3274 O O . GLU A 1 420 ? -19.618 7.465 13.346 1.00 96.88 420 GLU A O 1
ATOM 3279 N N . LYS A 1 421 ? -19.954 8.202 15.439 1.00 97.19 421 LYS A N 1
ATOM 3280 C CA . LYS A 1 421 ? -20.817 9.317 15.041 1.00 97.19 421 LYS A CA 1
ATOM 3281 C C . LYS A 1 421 ? -20.119 10.287 14.086 1.00 97.19 421 LYS A C 1
ATOM 3283 O O . LYS A 1 421 ? -20.727 10.721 13.110 1.00 97.19 421 LYS A O 1
ATOM 3288 N N . ASN A 1 422 ? -18.866 10.649 14.362 1.00 96.62 422 ASN A N 1
ATOM 3289 C CA . ASN A 1 422 ? -18.106 11.591 13.539 1.00 96.62 422 ASN A CA 1
ATOM 3290 C C . ASN A 1 422 ? -17.784 11.027 12.146 1.00 96.62 422 ASN A C 1
ATOM 3292 O O . ASN A 1 422 ? -17.752 11.779 11.170 1.00 96.62 422 ASN A O 1
ATOM 3296 N N . PHE A 1 423 ? -17.528 9.722 12.046 1.00 96.50 423 PHE A N 1
ATOM 3297 C CA . PHE A 1 423 ? -17.316 9.017 10.783 1.00 96.50 423 PHE A CA 1
ATOM 3298 C C . PHE A 1 423 ? -18.614 8.581 10.106 1.00 96.50 423 PHE A C 1
ATOM 3300 O O . PHE A 1 423 ? -18.566 8.214 8.938 1.00 96.50 423 PHE A O 1
ATOM 3307 N N . GLY A 1 424 ? -19.766 8.675 10.768 1.00 97.19 424 GLY A N 1
ATOM 3308 C CA . GLY A 1 424 ? -21.041 8.220 10.213 1.00 97.19 424 GLY A CA 1
ATOM 3309 C C . GLY A 1 424 ? -21.176 6.696 10.184 1.00 97.19 424 GLY A C 1
ATOM 3310 O O . GLY A 1 424 ? -21.932 6.167 9.374 1.00 97.19 424 GLY A O 1
ATOM 3311 N N . ILE A 1 425 ? -20.452 5.991 11.055 1.00 96.94 425 ILE A N 1
ATOM 3312 C CA . ILE A 1 425 ? -20.587 4.550 11.263 1.00 96.94 425 ILE A CA 1
ATOM 3313 C C . ILE A 1 425 ? -21.822 4.355 12.150 1.00 96.94 425 ILE A C 1
ATOM 3315 O O . ILE A 1 425 ? -21.830 4.725 13.318 1.00 96.94 425 ILE A O 1
ATOM 3319 N N . GLY A 1 426 ? -22.914 3.853 11.576 1.00 96.31 426 GLY A N 1
ATOM 3320 C CA . GLY A 1 426 ? -24.211 3.737 12.260 1.00 96.31 426 GLY A CA 1
ATOM 3321 C C . GLY A 1 426 ? -24.383 2.463 13.087 1.00 96.31 426 GLY A C 1
ATOM 3322 O O . GLY A 1 426 ? -25.512 2.090 13.401 1.00 96.31 426 GLY A O 1
ATOM 3323 N N . THR A 1 427 ? -23.291 1.766 13.388 1.00 96.88 427 THR A N 1
ATOM 3324 C CA . THR A 1 427 ? -23.264 0.495 14.111 1.00 96.88 427 THR A CA 1
ATOM 3325 C C . THR A 1 427 ? -21.965 0.383 14.902 1.00 96.88 427 THR A C 1
ATOM 3327 O O . THR A 1 427 ? -20.977 1.007 14.518 1.00 96.88 427 THR A O 1
ATOM 3330 N N . HIS A 1 428 ? -21.969 -0.412 15.976 1.00 97.62 428 HIS A N 1
ATOM 3331 C CA . HIS A 1 428 ? -20.769 -0.598 16.790 1.00 97.62 428 HIS A CA 1
ATOM 3332 C C . HIS A 1 428 ? -19.706 -1.354 15.990 1.00 97.62 428 HIS A C 1
ATOM 3334 O O . HIS A 1 428 ? -19.973 -2.444 15.471 1.00 97.62 428 HIS A O 1
ATOM 3340 N N . ALA A 1 429 ? -18.514 -0.780 15.882 1.00 98.19 429 ALA A N 1
ATOM 3341 C CA . ALA A 1 429 ? -17.391 -1.349 15.149 1.00 98.19 429 ALA A CA 1
ATOM 3342 C C . ALA A 1 429 ? -16.214 -1.656 16.080 1.00 98.19 429 ALA A C 1
ATOM 3344 O O . ALA A 1 429 ? -16.049 -1.062 17.142 1.00 98.19 429 ALA A O 1
ATOM 3345 N N . TYR A 1 430 ? -15.350 -2.571 15.653 1.00 98.56 430 TYR A N 1
ATOM 3346 C CA . TYR A 1 430 ? -14.112 -2.916 16.346 1.00 98.56 430 TYR A CA 1
ATOM 3347 C C . TYR A 1 430 ? -12.925 -2.715 15.419 1.00 98.56 430 TYR A C 1
ATOM 3349 O O . TYR A 1 430 ? -13.028 -2.961 14.217 1.00 98.56 430 TYR A O 1
ATOM 3357 N N . MET A 1 431 ? -11.793 -2.290 15.972 1.00 98.12 431 MET A N 1
ATOM 3358 C CA . MET A 1 431 ? -10.571 -2.064 15.207 1.00 98.12 431 MET A CA 1
ATOM 3359 C C . MET A 1 431 ? -9.318 -2.470 15.977 1.00 98.12 431 MET A C 1
ATOM 3361 O O . MET A 1 431 ? -9.302 -2.499 17.208 1.00 98.12 431 MET A O 1
ATOM 3365 N N . ALA A 1 432 ? -8.256 -2.752 15.232 1.00 98.19 432 ALA A N 1
ATOM 3366 C CA . ALA A 1 432 ? -6.908 -2.970 15.723 1.00 98.19 432 ALA A CA 1
ATOM 3367 C C . ALA A 1 432 ? -5.931 -2.146 14.883 1.00 98.19 432 ALA A C 1
ATOM 3369 O O . ALA A 1 432 ? -6.039 -2.142 13.660 1.00 98.19 432 ALA A O 1
ATOM 3370 N N . ASN A 1 433 ? -4.961 -1.493 15.522 1.00 96.88 433 ASN A N 1
ATOM 3371 C CA . ASN A 1 433 ? -3.882 -0.766 14.853 1.00 96.88 433 ASN A CA 1
ATOM 3372 C C . ASN A 1 433 ? -2.537 -1.214 15.438 1.00 96.88 433 ASN A C 1
ATOM 3374 O O . ASN A 1 433 ? -2.261 -0.983 16.618 1.00 96.88 433 ASN A O 1
ATOM 3378 N N . LEU A 1 434 ? -1.705 -1.849 14.611 1.00 97.31 434 LEU A N 1
ATOM 3379 C CA . LEU A 1 434 ? -0.498 -2.560 15.029 1.00 97.31 434 LEU A CA 1
ATOM 3380 C C . LEU A 1 434 ? 0.719 -2.112 14.209 1.00 97.31 434 LEU A C 1
ATOM 3382 O O . LEU A 1 434 ? 0.683 -2.109 12.980 1.00 97.31 434 LEU A O 1
ATOM 3386 N N . GLU A 1 435 ? 1.825 -1.785 14.868 1.00 96.81 435 GLU A N 1
ATOM 3387 C CA . GLU A 1 435 ? 3.112 -1.562 14.206 1.00 96.81 435 GLU A CA 1
ATOM 3388 C C . GLU A 1 435 ? 3.716 -2.898 13.744 1.00 96.81 435 GLU A C 1
ATOM 3390 O O . GLU A 1 435 ? 3.812 -3.853 14.512 1.00 96.81 435 GLU A O 1
ATOM 3395 N N . ILE A 1 436 ? 4.175 -2.973 12.493 1.00 96.25 436 ILE A N 1
ATOM 3396 C CA . ILE A 1 436 ? 4.660 -4.230 11.906 1.00 96.25 436 ILE A CA 1
ATOM 3397 C C . ILE A 1 436 ? 6.024 -4.641 12.470 1.00 96.25 436 ILE A C 1
ATOM 3399 O O . ILE A 1 436 ? 6.259 -5.825 12.706 1.00 96.25 436 ILE A O 1
ATOM 3403 N N . LEU A 1 437 ? 6.931 -3.689 12.707 1.00 95.06 437 LEU A N 1
ATOM 3404 C CA . LEU A 1 437 ? 8.302 -4.007 13.122 1.00 95.06 437 LEU A CA 1
ATOM 3405 C C . LEU A 1 437 ? 8.374 -4.744 14.479 1.00 95.06 437 LEU A C 1
ATOM 3407 O O . LEU A 1 437 ? 9.063 -5.763 14.539 1.00 95.06 437 LEU A O 1
ATOM 3411 N N . PRO A 1 438 ? 7.670 -4.318 15.550 1.00 96.19 438 PRO A N 1
ATOM 3412 C CA . PRO A 1 438 ? 7.613 -5.087 16.795 1.00 96.19 438 PRO A CA 1
ATOM 3413 C C . PRO A 1 438 ? 7.091 -6.517 16.599 1.00 96.19 438 PRO A C 1
ATOM 3415 O O . PRO A 1 438 ? 7.692 -7.458 17.113 1.00 96.19 438 PRO A O 1
ATOM 3418 N N . LEU A 1 439 ? 6.036 -6.694 15.796 1.00 96.25 439 LEU A N 1
ATOM 3419 C CA . LEU A 1 439 ? 5.468 -8.011 15.486 1.00 96.25 439 LEU A CA 1
ATOM 3420 C C . LEU A 1 439 ? 6.441 -8.899 14.703 1.00 96.25 439 LEU A C 1
ATOM 3422 O O . LEU A 1 439 ? 6.531 -10.094 14.969 1.00 96.25 439 LEU A O 1
ATOM 3426 N N . LYS A 1 440 ? 7.179 -8.319 13.752 1.00 95.38 440 LYS A N 1
ATOM 3427 C CA . LYS A 1 440 ? 8.209 -9.005 12.961 1.00 95.38 440 LYS A CA 1
ATOM 3428 C C . LYS A 1 440 ? 9.359 -9.478 13.841 1.00 95.38 440 LYS A C 1
ATOM 3430 O O . LYS A 1 440 ? 9.796 -10.620 13.722 1.00 95.38 440 LYS A O 1
ATOM 3435 N N . ASN A 1 441 ? 9.824 -8.613 14.742 1.00 94.94 441 ASN A N 1
ATOM 3436 C CA . ASN A 1 441 ? 10.895 -8.936 15.681 1.00 94.94 441 ASN A CA 1
ATOM 3437 C C . ASN A 1 441 ? 10.473 -10.048 16.645 1.00 94.94 441 ASN A C 1
ATOM 3439 O O . ASN A 1 441 ? 11.244 -10.978 16.869 1.00 94.94 441 ASN A O 1
ATOM 3443 N N . LYS A 1 442 ? 9.242 -9.984 17.168 1.00 94.56 442 LYS A N 1
ATOM 3444 C CA . LYS A 1 442 ? 8.711 -11.012 18.064 1.00 94.56 442 LYS A CA 1
ATOM 3445 C C . LYS A 1 442 ? 8.560 -12.365 17.361 1.00 94.56 442 LYS A C 1
ATOM 3447 O O . LYS A 1 442 ? 9.014 -13.374 17.894 1.00 94.56 442 LYS A O 1
ATOM 3452 N N . ALA A 1 443 ? 8.044 -12.388 16.134 1.00 93.44 443 ALA A N 1
ATOM 3453 C CA . ALA A 1 443 ? 7.923 -13.625 15.365 1.00 93.44 443 ALA A CA 1
ATOM 3454 C C . ALA A 1 443 ? 9.295 -14.246 15.044 1.00 93.44 443 ALA A C 1
ATOM 3456 O O . ALA A 1 443 ? 9.460 -15.465 15.095 1.00 93.44 443 ALA A O 1
ATOM 3457 N N . ALA A 1 444 ? 10.298 -13.415 14.740 1.00 92.38 444 ALA A N 1
ATOM 3458 C CA . ALA A 1 444 ? 11.669 -13.877 14.535 1.00 92.38 444 ALA A CA 1
ATOM 3459 C C . ALA A 1 444 ? 12.287 -14.450 15.823 1.00 92.38 444 ALA A C 1
ATOM 3461 O O . ALA A 1 444 ? 12.981 -15.465 15.766 1.00 92.38 444 ALA A O 1
ATOM 3462 N N . GLU A 1 445 ? 12.013 -13.831 16.976 1.00 91.69 445 GLU A N 1
ATOM 3463 C CA . GLU A 1 445 ? 12.440 -14.339 18.280 1.00 91.69 445 GLU A CA 1
ATOM 3464 C C . GLU A 1 445 ? 11.842 -15.722 18.573 1.00 91.69 445 GLU A C 1
ATOM 3466 O O . GLU A 1 445 ? 12.571 -16.629 18.968 1.00 91.69 445 GLU A O 1
ATOM 3471 N N . GLU A 1 446 ? 10.538 -15.905 18.346 1.00 88.25 446 GLU A N 1
ATOM 3472 C CA . GLU A 1 446 ? 9.869 -17.188 18.583 1.00 88.25 446 GLU A CA 1
ATOM 3473 C C . GLU A 1 446 ? 10.351 -18.287 17.637 1.00 88.25 446 GLU A C 1
ATOM 3475 O O . GLU A 1 446 ? 10.578 -19.414 18.069 1.00 88.25 446 GLU A O 1
ATOM 3480 N N . TYR A 1 447 ? 10.560 -17.966 16.358 1.00 80.94 447 TYR A N 1
ATOM 3481 C CA . TYR A 1 447 ? 11.088 -18.932 15.396 1.00 80.94 447 TYR A CA 1
ATOM 3482 C C . TYR A 1 447 ? 12.526 -19.356 15.730 1.00 80.94 447 TYR A C 1
ATOM 3484 O O . TYR A 1 447 ? 12.902 -20.510 15.535 1.00 80.94 447 TYR A O 1
ATOM 3492 N N . GLY A 1 448 ? 13.339 -18.427 16.241 1.00 74.06 448 GLY A N 1
ATOM 3493 C CA . GLY A 1 448 ? 14.708 -18.693 16.684 1.00 74.06 448 GLY A CA 1
ATOM 3494 C C . GLY A 1 448 ? 14.810 -19.329 18.074 1.00 74.06 448 GLY A C 1
ATOM 3495 O O . GLY A 1 448 ? 15.920 -19.628 18.523 1.00 74.06 448 GLY A O 1
ATOM 3496 N N . TYR A 1 449 ? 13.693 -19.520 18.781 1.00 70.75 449 TYR A N 1
ATOM 3497 C CA . TYR A 1 449 ? 13.709 -20.041 20.139 1.00 70.75 449 TYR A CA 1
ATOM 3498 C C . TYR A 1 449 ? 14.018 -21.540 20.156 1.00 70.75 449 TYR A C 1
ATOM 3500 O O . TYR A 1 449 ? 13.219 -22.381 19.751 1.00 70.75 449 TYR A O 1
ATOM 3508 N N . ILE A 1 450 ? 15.179 -21.877 20.714 1.00 65.00 450 ILE A N 1
ATOM 3509 C CA . ILE A 1 450 ? 15.511 -23.238 21.136 1.00 65.00 450 ILE A CA 1
ATOM 3510 C C . ILE A 1 450 ? 15.284 -23.310 22.644 1.00 65.00 450 ILE A C 1
ATOM 3512 O O . ILE A 1 450 ? 15.899 -22.539 23.400 1.00 65.00 450 ILE A O 1
ATOM 3516 N N . ALA A 1 451 ? 14.413 -24.229 23.065 1.00 68.38 451 ALA A N 1
ATOM 3517 C CA . ALA A 1 451 ? 14.139 -24.505 24.472 1.00 68.38 451 ALA A CA 1
ATOM 3518 C C . ALA A 1 451 ? 15.462 -24.782 25.215 1.00 68.38 451 ALA A C 1
ATOM 3520 O O . ALA A 1 451 ? 16.298 -25.506 24.667 1.00 68.38 451 ALA A O 1
ATOM 3521 N N . PRO A 1 452 ? 15.713 -24.196 26.403 1.00 71.19 452 PRO A N 1
ATOM 3522 C CA . PRO A 1 452 ? 16.956 -24.394 27.152 1.00 71.19 452 PRO A CA 1
ATOM 3523 C C . PRO A 1 452 ? 17.356 -25.866 27.302 1.00 71.19 452 PRO A C 1
ATOM 3525 O O . PRO A 1 452 ? 18.532 -26.195 27.199 1.00 71.19 452 PRO A O 1
ATOM 3528 N N . GLU A 1 453 ? 16.371 -26.748 27.447 1.00 74.12 453 GLU A N 1
ATOM 3529 C CA . GLU A 1 453 ? 16.517 -28.199 27.583 1.00 74.12 453 GLU A CA 1
ATOM 3530 C C . GLU A 1 453 ? 17.056 -28.880 26.312 1.00 74.12 453 GLU A C 1
ATOM 3532 O O . GLU A 1 453 ? 17.548 -30.003 26.374 1.00 74.12 453 GLU A O 1
ATOM 3537 N N . LEU A 1 454 ? 16.970 -28.209 25.160 1.00 67.44 454 LEU A N 1
ATOM 3538 C CA . LEU A 1 454 ? 17.433 -28.682 23.852 1.00 67.44 454 LEU A CA 1
ATOM 3539 C C . LEU A 1 454 ? 18.736 -28.005 23.400 1.00 67.44 454 LEU A C 1
ATOM 3541 O O . LEU A 1 454 ? 19.192 -28.261 22.291 1.00 67.44 454 LEU A O 1
ATOM 3545 N N . ARG A 1 455 ? 19.333 -27.123 24.216 1.00 69.19 455 ARG A N 1
ATOM 3546 C CA . ARG A 1 455 ? 20.577 -26.408 23.863 1.00 69.19 455 ARG A CA 1
ATOM 3547 C C . ARG A 1 455 ? 21.854 -27.209 24.135 1.00 69.19 455 ARG A C 1
ATOM 3549 O O . ARG A 1 455 ? 22.907 -26.817 23.645 1.00 69.19 455 ARG A O 1
ATOM 3556 N N . GLU A 1 456 ? 21.766 -28.284 24.919 1.00 61.03 456 GLU A N 1
ATOM 3557 C CA . GLU A 1 456 ? 22.908 -29.117 25.340 1.00 61.03 456 GLU A CA 1
ATOM 3558 C C . GLU A 1 456 ? 22.872 -30.556 24.780 1.00 61.03 456 GLU A C 1
ATOM 3560 O O . GLU A 1 456 ? 23.641 -31.410 25.225 1.00 61.03 456 GLU A O 1
ATOM 3565 N N . ILE A 1 457 ? 22.001 -30.825 23.801 1.00 52.31 457 ILE A N 1
ATOM 3566 C CA . ILE A 1 457 ? 22.015 -32.047 22.972 1.00 52.31 457 ILE A CA 1
ATOM 3567 C C . ILE A 1 457 ? 22.669 -31.694 21.639 1.00 52.31 457 ILE A C 1
ATOM 3569 O O . ILE A 1 457 ? 23.505 -32.498 21.165 1.00 52.31 457 ILE A O 1
#

Sequence (457 aa):
MKKITKHPIRITADAFRTALILSGFALYDNGEYPELEKTELNLSVFEDPDMFRKPVLLQNGEYALRRQLLPFALPKMKQEGPVKAAALGKVFDGEDQEYPAHMMIQGIISCGLNLYDLNVLWKKIVKLALGTAYEAELVKVSSAQKPADLASWGADKLTDTTLTETNVWAVSVRDPDGETFTLGHTGTLTWLGGVLLGKDPESSYAFSIDIDQAACRKFGLSSRKELFDNTDAFLSRFTDDSSSVTESFEDRCRDTLRAMGYDEGFGMKLYPDGIYKKMNMIQDEWDLNNKGVLLKEPLGSYTGLPTVLTPAIEDIISRKWAAGEASAKAFEISHIFMPRQNSSPIEKLAVSFAAYGKDTDMASFTKDVGDFLTKIGNNNHFYIPTNMAIAYQTGECRLILDEKMSYLGGNFGGVSEKAEKNFGIGTHAYMANLEILPLKNKAAEEYGYIAPELREI

Secondary structure (DSSP, 8-state):
-------HHHHHHHHHHHHHHTTT-EEEEES-S-SEEETT----SS--TT--PPP-BBTTSSEEE-S-SHHHHHHHH--SS-EEEEEEEEEE-SS-SS--EEEEEEEEEES---HHHHHHHHHHHHHHHH-TT-EEEEEEPPTT---TTGGGGT-TT-------S--EEEEEEE-TTS-EEEEEEEEEPPHHHHHHHTS-STT-EEEEEEHHHHHHHHTT-SSGGGGG--SHHHHTT----PPPSS--HHHHHHHHHHHTT-EE----SSEETTHHHHTT----TT-GGGT-EEEEEEETTEEEE-S-SHHHHHHHHHHHHHTT-SSEEEEEEEEEEE--TTS--EEEEEEEEEEESTT--HHHHHHHHHHHHHHHT--SEEEEE-S--TTBPTTT-EEEEETTS-EEEEEEEEBPHHHHHHHT--S-EEEEEEEHHHHHHHHHHHHT---GGGS--

Radius of gyration: 23.06 Å; chains: 1; bounding box: 55×60×60 Å